Protein AF-0000000087152275 (afdb_homodimer)

Organism: NCBI:txid2511166

Foldseek 3Di:
DDAQKDWPVVQPVVDPCPDQSNVQVVVVLCQLPDPPQHQLQPLLSVCNVLRLEIEHEDVPDDLLVVLVNVLVCVVCNVVSDLSYKYKYHYGFFPFDALVLLVVLVLVSLLVSVQNAPDDAAPVADQFQPALQHARDGNNFGWQKAWAACNQDQQCSRHGSHTMMMTHTPVSCCVQPVDVVSVVVSVVSSQVSRPVRGNEHDAPQDDDRSPPPHGRVCNRRDDNYNPDDDDRPDRGGNPDPDDPSPPVSPDD/DDAQKDFPVVQPVVDPCPDQSNVQVVVVLCQLPDPPQHQLQPLLSVCNVLRLEIEHEDVPDDLLVVLVNVLVCVVCNVVSDLSYKYKYDYGFFPFDALVLLVVLVLVSLLVSVQNAPDDAAPVADQFQPALQHARDGNNFGWQKAWAACNQDQQCSRHGSHTMMMTHTPVSCCVQPVDVVSVVVSVVSSQVSSPVRGNEHPAPQDDDRSPRPHGRVCNRRDDNYNPDDDDRPDRGGNPDPDDPSPPVSPDD

Nearest PDB structures (foldseek):
  3nl2-assembly1_E  TM=3.902E-01  e=3.880E+00  Nakaseomyces glabratus

pLDDT: mean 91.11, std 12.63, range [26.47, 98.94]

Secondary structure (DSSP, 8-state):
-----B-HHHHHHHS-TTSHHHHHHHHHHHHHH-SSS--S-HHHHHHHHTT--EEEEESS--HHHHHHHHHHHHHHGGGS-TT--EEEEE---S---HHHHHHHHHHHHHHHHHH--SPPPTTS-SSSSSTT---EETTEEEEEEEEBTT-SS-GGGB-SS-EEEEEEHHHHHHHS-SHHHHHHHHHHHHHHHHHH-SSPPPTT---TT-TT--GGGGSS--SSTT-----S-SSTT-S-PPP--------/-----B-HHHHHHHS-TTSHHHHHHHHHHHHHH-SSS--S-HHHHHHHHTT--EEEEESS--HHHHHHHHHHHHHHGGGS-TT--EEEEE---S---HHHHHHHHHHHHHHHHHH--SPPPTTS-SSSSSTT---EETTEEEEEEEEBTT-SS-GGGB-SS-EEEEEEHHHHHHHS-SHHHHHHHHHHHHHHHHHH-SSPPPTT---TT-TT--GGGGSS--SSTT-----S-SSTT-S-PPP--------

Sequence (502 aa):
MERLFLKKGEVASNFPVSSWQSVMFSEFEAQMSSEARPFPCVFGVTGHRQDQLRYLFLDPYDVAVLGEQLAQYVAQSRSFGPNTSLIVFTRPRPVQTLDAYYRKMWLTLDQLARLDKSPWPSEIPEQIDHPMWEFSFAGEPIFVVCTTPAHVMRQSRRSSAFMLTFQPRWVFEKILGTEKAANAAFAEVRKRLVPYDSASPSPLLGRYGAADGREYQQYFLHDDNNASTGCPFAKLAQNKTPPIADKEQAAMERLFLKKGEVASNFPVSSWQSVMFSEFEAQMSSEARPFPCVFGVTGHRQDQLRYLFLDPYDVAVLGEQLAQYVAQSRSFGPNTSLIVFTRPRPVQTLDAYYRKMWLTLDQLARLDKSPWPSEIPEQIDHPMWEFSFAGEPIFVVCTTPAHVMRQSRRSSAFMLTFQPRWVFEKILGTEKAANAAFAEVRKRLVPYDSASPSPLLGRYGAADGREYQQYFLHDDNNASTGCPFAKLAQNKTPPIADKEQAA

Solvent-accessible surface area (backbone atoms only — not comparable to full-atom values): 27576 Å² total; per-residue (Å²): 131,83,82,73,58,30,48,69,76,47,46,68,74,73,32,58,58,46,32,58,68,34,20,54,49,48,54,51,48,38,44,54,65,30,78,88,51,52,53,37,55,59,54,58,33,51,9,55,76,69,57,16,36,34,41,31,77,35,81,73,84,47,62,70,58,48,42,55,48,49,42,54,43,63,76,46,39,83,78,43,41,73,41,33,35,42,38,38,42,40,69,58,56,82,66,61,55,63,67,58,51,53,49,49,52,52,51,48,54,26,50,38,48,59,66,40,87,44,64,78,50,86,89,40,55,70,48,52,93,32,29,61,17,55,56,56,55,64,55,37,50,33,50,51,41,49,27,27,43,45,32,40,32,28,44,89,35,38,36,54,20,63,29,42,34,44,27,52,47,70,37,50,48,70,64,35,67,38,72,67,46,32,51,51,51,52,50,51,28,52,60,33,36,41,53,51,14,46,34,74,82,55,86,58,62,75,60,83,54,34,86,91,35,42,51,69,56,51,25,58,72,64,49,49,86,76,68,82,77,76,76,94,51,64,47,71,55,73,67,94,68,80,78,82,76,74,70,69,60,78,126,129,83,84,72,59,30,49,70,77,47,46,66,74,74,33,58,59,45,34,58,67,33,20,54,48,48,54,50,49,39,45,54,64,29,78,88,50,53,52,37,57,60,54,59,32,50,9,54,76,68,56,16,34,34,40,31,76,36,80,74,83,45,65,70,60,48,43,55,50,49,42,53,43,63,77,46,39,84,78,42,41,72,42,34,34,42,38,37,42,39,69,58,54,83,68,61,52,62,67,56,53,53,49,50,52,51,52,48,52,26,51,37,48,60,66,42,85,46,65,79,48,87,90,40,55,69,50,52,93,33,30,64,17,54,57,57,56,64,56,38,50,34,48,50,40,49,25,27,41,46,31,40,33,28,44,87,35,39,36,55,21,64,30,42,34,44,27,51,47,69,36,50,50,69,65,35,66,38,71,67,46,33,51,52,52,52,49,50,29,52,60,33,35,40,52,51,14,44,33,73,84,53,85,56,63,75,61,85,54,34,86,89,36,41,50,70,57,51,25,58,70,64,49,48,86,75,69,80,79,76,74,93,49,64,48,69,56,74,66,94,68,80,78,81,74,74,68,70,60,79,125

Structure (mmCIF, N/CA/C/O backbone):
data_AF-0000000087152275-model_v1
#
loop_
_entity.id
_entity.type
_entity.pdbx_description
1 polymer 'YqcI/YcgG family protein'
#
loop_
_atom_site.group_PDB
_atom_site.id
_atom_site.type_symbol
_atom_site.label_atom_id
_atom_site.label_alt_id
_atom_site.label_comp_id
_atom_site.label_asym_id
_atom_site.label_entity_id
_atom_site.label_seq_id
_atom_site.pdbx_PDB_ins_code
_atom_site.Cartn_x
_atom_site.Cartn_y
_atom_site.Cartn_z
_atom_site.occupancy
_atom_site.B_iso_or_equiv
_atom_site.auth_seq_id
_atom_site.auth_comp_id
_atom_site.auth_asym_id
_atom_site.auth_atom_id
_atom_site.pdbx_PDB_model_num
ATOM 1 N N . MET A 1 1 ? -21.031 -26.438 -9.234 1 76.31 1 MET A N 1
ATOM 2 C CA . MET A 1 1 ? -20.938 -25.328 -8.281 1 76.31 1 MET A CA 1
ATOM 3 C C . MET A 1 1 ? -20.922 -23.984 -9.008 1 76.31 1 MET A C 1
ATOM 5 O O . MET A 1 1 ? -20.422 -23.891 -10.125 1 76.31 1 MET A O 1
ATOM 9 N N . GLU A 1 2 ? -21.547 -23.094 -8.445 1 91.31 2 GLU A N 1
ATOM 10 C CA . GLU A 1 2 ? -21.672 -21.75 -9.023 1 91.31 2 GLU A CA 1
ATOM 11 C C . GLU A 1 2 ? -20.312 -21.078 -9.109 1 91.31 2 GLU A C 1
ATOM 13 O O . GLU A 1 2 ? -19.484 -21.188 -8.195 1 91.31 2 GLU A O 1
ATOM 18 N N . ARG A 1 3 ? -20.047 -20.609 -10.289 1 93.94 3 ARG A N 1
ATOM 19 C CA . ARG A 1 3 ? -18.828 -19.828 -10.477 1 93.94 3 ARG A CA 1
ATOM 20 C C . ARG A 1 3 ? -18.875 -18.531 -9.688 1 93.94 3 ARG A C 1
ATOM 22 O O . ARG A 1 3 ? -19.797 -17.734 -9.844 1 93.94 3 ARG A O 1
ATOM 29 N N . LEU A 1 4 ? -17.797 -18.344 -8.867 1 94.62 4 LEU A N 1
ATOM 30 C CA . LEU A 1 4 ? -17.766 -17.141 -8.023 1 94.62 4 LEU A CA 1
ATOM 31 C C . LEU A 1 4 ? -16.766 -16.125 -8.547 1 94.62 4 LEU A C 1
ATOM 33 O O . LEU A 1 4 ? -16.812 -14.953 -8.172 1 94.62 4 LEU A O 1
ATOM 37 N N . PHE A 1 5 ? -15.766 -16.594 -9.344 1 98.5 5 PHE A N 1
ATOM 38 C CA . PHE A 1 5 ? -14.789 -15.625 -9.852 1 98.5 5 PHE A CA 1
ATOM 39 C C . PHE A 1 5 ? -15.383 -14.805 -10.984 1 98.5 5 PHE A C 1
ATOM 41 O O . PHE A 1 5 ? -16.297 -15.258 -11.68 1 98.5 5 PHE A O 1
ATOM 48 N N . LEU A 1 6 ? -14.883 -13.617 -11.18 1 98.56 6 LEU A N 1
ATOM 49 C CA . LEU A 1 6 ? -15.508 -12.602 -12.008 1 98.56 6 LEU A CA 1
ATOM 50 C C . LEU A 1 6 ? -14.547 -12.094 -13.07 1 98.56 6 LEU A C 1
ATOM 52 O O . LEU A 1 6 ? -13.328 -12.141 -12.883 1 98.56 6 LEU A O 1
ATOM 56 N N . LYS A 1 7 ? -15.062 -11.695 -14.266 1 97.31 7 LYS A N 1
ATOM 57 C CA . LYS A 1 7 ? -14.305 -10.852 -15.188 1 97.31 7 LYS A CA 1
ATOM 58 C C . LYS A 1 7 ? -14.273 -9.398 -14.711 1 97.31 7 LYS A C 1
ATOM 60 O O . LYS A 1 7 ? -14.992 -9.031 -13.773 1 97.31 7 LYS A O 1
ATOM 65 N N . LYS A 1 8 ? -13.5 -8.609 -15.312 1 96.06 8 LYS A N 1
ATOM 66 C CA . LYS A 1 8 ? -13.258 -7.227 -14.914 1 96.06 8 LYS A CA 1
ATOM 67 C C . LYS A 1 8 ? -14.57 -6.445 -14.82 1 96.06 8 LYS A C 1
ATOM 69 O O . LYS A 1 8 ? -14.859 -5.836 -13.789 1 96.06 8 LYS A O 1
ATOM 74 N N . GLY A 1 9 ? -15.398 -6.461 -15.805 1 95.12 9 GLY A N 1
ATOM 75 C CA . GLY A 1 9 ? -16.656 -5.715 -15.859 1 95.12 9 GLY A CA 1
ATOM 76 C C . GLY A 1 9 ? -17.656 -6.184 -14.828 1 95.12 9 GLY A C 1
ATOM 77 O O . GLY A 1 9 ? -18.5 -5.402 -14.383 1 95.12 9 GLY A O 1
ATOM 78 N N . GLU A 1 10 ? -17.562 -7.426 -14.383 1 97.12 10 GLU A N 1
ATOM 79 C CA . GLU A 1 10 ? -18.516 -8 -13.43 1 97.12 10 GLU A CA 1
ATOM 80 C C . GLU A 1 10 ? -18.203 -7.535 -12.008 1 97.12 10 GLU A C 1
ATOM 82 O O . GLU A 1 10 ? -19.078 -7.57 -11.141 1 97.12 10 GLU A O 1
ATOM 87 N N . VAL A 1 11 ? -17 -7.109 -11.734 1 96.81 11 VAL A N 1
ATOM 88 C CA . VAL A 1 11 ? -16.641 -6.688 -10.391 1 96.81 11 VAL A CA 1
ATOM 89 C C . VAL A 1 11 ? -17.453 -5.453 -10 1 96.81 11 VAL A C 1
ATOM 91 O O . VAL A 1 11 ? -18.062 -5.414 -8.93 1 96.81 11 VAL A O 1
ATOM 94 N N . ALA A 1 12 ? -17.516 -4.461 -10.906 1 90.69 12 ALA A N 1
ATOM 95 C CA . ALA A 1 12 ? -18.219 -3.215 -10.641 1 90.69 12 ALA A CA 1
ATOM 96 C C . ALA A 1 12 ? -19.719 -3.467 -10.461 1 90.69 12 ALA A C 1
ATOM 98 O O . ALA A 1 12 ? -20.375 -2.799 -9.664 1 90.69 12 ALA A O 1
ATOM 99 N N . SER A 1 13 ? -20.219 -4.441 -11.18 1 94.19 13 SER A N 1
ATOM 100 C CA . SER A 1 13 ? -21.641 -4.699 -11.141 1 94.19 13 SER A CA 1
ATOM 101 C C . SER A 1 13 ? -22.031 -5.543 -9.922 1 94.19 13 SER A C 1
ATOM 103 O O . SER A 1 13 ? -23.156 -5.457 -9.43 1 94.19 13 SER A O 1
ATOM 105 N N . ASN A 1 14 ? -21.141 -6.273 -9.422 1 96.12 14 ASN A N 1
ATOM 106 C CA . ASN A 1 14 ? -21.438 -7.215 -8.352 1 96.12 14 ASN A CA 1
ATOM 107 C C . ASN A 1 14 ? -21.203 -6.602 -6.973 1 96.12 14 ASN A C 1
ATOM 109 O O . ASN A 1 14 ? -21.75 -7.074 -5.977 1 96.12 14 ASN A O 1
ATOM 113 N N . PHE A 1 15 ? -20.344 -5.598 -6.914 1 96.75 15 PHE A N 1
ATOM 114 C CA . PHE A 1 15 ? -20 -5.047 -5.613 1 96.75 15 PHE A CA 1
ATOM 115 C C . PHE A 1 15 ? -20.188 -3.533 -5.598 1 96.75 15 PHE A C 1
ATOM 117 O O . PHE A 1 15 ? -19.719 -2.836 -6.5 1 96.75 15 PHE A O 1
ATOM 124 N N . PRO A 1 16 ? -20.844 -3.025 -4.52 1 94.25 16 PRO A N 1
ATOM 125 C CA . PRO A 1 16 ? -20.953 -1.573 -4.375 1 94.25 16 PRO A CA 1
ATOM 126 C C . PRO A 1 16 ? -19.609 -0.879 -4.254 1 94.25 16 PRO A C 1
ATOM 128 O O . PRO A 1 16 ? -18.641 -1.476 -3.762 1 94.25 16 PRO A O 1
ATOM 131 N N . VAL A 1 17 ? -19.469 0.346 -4.676 1 89.88 17 VAL A N 1
ATOM 132 C CA . VAL A 1 17 ? -18.25 1.134 -4.793 1 89.88 17 VAL A CA 1
ATOM 133 C C . VAL A 1 17 ? -17.547 1.205 -3.438 1 89.88 17 VAL A C 1
ATOM 135 O O . VAL A 1 17 ? -16.312 1.227 -3.369 1 89.88 17 VAL A O 1
ATOM 138 N N . SER A 1 18 ? -18.188 1.141 -2.289 1 87.94 18 SER A N 1
ATOM 139 C CA . SER A 1 18 ? -17.547 1.304 -0.982 1 87.94 18 SER A CA 1
ATOM 140 C C . SER A 1 18 ? -17.312 -0.044 -0.311 1 87.94 18 SER A C 1
ATOM 142 O O . SER A 1 18 ? -16.781 -0.105 0.802 1 87.94 18 SER A O 1
ATOM 144 N N . SER A 1 19 ? -17.625 -1.094 -1.076 1 95.88 19 SER A N 1
ATOM 145 C CA . SER A 1 19 ? -17.359 -2.41 -0.514 1 95.88 19 SER A CA 1
ATOM 146 C C . SER A 1 19 ? -15.859 -2.713 -0.527 1 95.88 19 SER A C 1
ATOM 148 O O . SER A 1 19 ? -15.109 -2.131 -1.312 1 95.88 19 SER A O 1
ATOM 150 N N . TRP A 1 20 ? -15.422 -3.566 0.388 1 96.38 20 TRP A N 1
ATOM 151 C CA . TRP A 1 20 ? -14.008 -3.898 0.427 1 96.38 20 TRP A CA 1
ATOM 152 C C . TRP A 1 20 ? -13.562 -4.543 -0.882 1 96.38 20 TRP A C 1
ATOM 154 O O . TRP A 1 20 ? -12.422 -4.355 -1.32 1 96.38 20 TRP A O 1
ATOM 164 N N . GLN A 1 21 ? -14.469 -5.289 -1.54 1 98.25 21 GLN A N 1
ATOM 165 C CA . GLN A 1 21 ? -14.156 -5.914 -2.82 1 98.25 21 GLN A CA 1
ATOM 166 C C . GLN A 1 21 ? -13.836 -4.867 -3.883 1 98.25 21 GLN A C 1
ATOM 168 O O . GLN A 1 21 ? -12.828 -4.965 -4.578 1 98.25 21 GLN A O 1
ATOM 173 N N . SER A 1 22 ? -14.703 -3.861 -3.961 1 97.19 22 SER A N 1
ATOM 174 C CA . SER A 1 22 ? -14.531 -2.805 -4.953 1 97.19 22 SER A CA 1
ATOM 175 C C . SER A 1 22 ? -13.266 -1.994 -4.684 1 97.19 22 SER A C 1
ATOM 177 O O . SER A 1 22 ? -12.547 -1.634 -5.617 1 97.19 22 SER A O 1
ATOM 179 N N . VAL A 1 23 ? -13 -1.731 -3.453 1 97.12 23 VAL A N 1
ATOM 180 C CA . VAL A 1 23 ? -11.836 -0.933 -3.078 1 97.12 23 VAL A CA 1
ATOM 181 C C . VAL A 1 23 ? -10.555 -1.704 -3.389 1 97.12 23 VAL A C 1
ATOM 183 O O . VAL A 1 23 ? -9.617 -1.153 -3.973 1 97.12 23 VAL A O 1
ATOM 186 N N . MET A 1 24 ? -10.523 -2.986 -3.039 1 97.88 24 MET A N 1
ATOM 187 C CA . MET A 1 24 ? -9.352 -3.812 -3.316 1 97.88 24 MET A CA 1
ATOM 188 C C . MET A 1 24 ? -9.133 -3.957 -4.82 1 97.88 24 MET A C 1
ATOM 190 O O . MET A 1 24 ? -7.992 -3.928 -5.289 1 97.88 24 MET A O 1
ATOM 194 N N . PHE A 1 25 ? -10.18 -4.113 -5.523 1 98.12 25 PHE A N 1
ATOM 195 C CA . PHE A 1 25 ? -10.07 -4.23 -6.973 1 98.12 25 PHE A CA 1
ATOM 196 C C . PHE A 1 25 ? -9.562 -2.928 -7.582 1 98.12 25 PHE A C 1
ATOM 198 O O . PHE A 1 25 ? -8.742 -2.943 -8.5 1 98.12 25 PHE A O 1
ATOM 205 N N . SER A 1 26 ? -10.07 -1.808 -7.086 1 96.62 26 SER A N 1
ATOM 206 C CA . SER A 1 26 ? -9.625 -0.503 -7.566 1 96.62 26 SER A CA 1
ATOM 207 C C . SER A 1 26 ? -8.133 -0.306 -7.332 1 96.62 26 SER A C 1
ATOM 209 O O . SER A 1 26 ? -7.434 0.245 -8.188 1 96.62 26 SER A O 1
ATOM 211 N N . GLU A 1 27 ? -7.664 -0.667 -6.164 1 96.69 27 GLU A N 1
ATOM 212 C CA . GLU A 1 27 ? -6.23 -0.623 -5.883 1 96.69 27 GLU A CA 1
ATOM 213 C C . GLU A 1 27 ? -5.445 -1.452 -6.895 1 96.69 27 GLU A C 1
ATOM 215 O O . GLU A 1 27 ? -4.449 -0.984 -7.445 1 96.69 27 GLU A O 1
ATOM 220 N N . PHE A 1 28 ? -5.898 -2.662 -7.148 1 97.81 28 PHE A N 1
ATOM 221 C CA . PHE A 1 28 ? -5.266 -3.57 -8.102 1 97.81 28 PHE A CA 1
ATOM 222 C C . PHE A 1 28 ? -5.242 -2.959 -9.492 1 97.81 28 PHE A C 1
ATOM 224 O O . PHE A 1 28 ? -4.199 -2.93 -10.148 1 97.81 28 PHE A O 1
ATOM 231 N N . GLU A 1 29 ? -6.348 -2.436 -9.906 1 96.56 29 GLU A N 1
ATOM 232 C CA . GLU A 1 29 ? -6.461 -1.854 -11.242 1 96.56 29 GLU A CA 1
ATOM 233 C C . GLU A 1 29 ? -5.527 -0.655 -11.398 1 96.56 29 GLU A C 1
ATOM 235 O O . GLU A 1 29 ? -4.891 -0.491 -12.445 1 96.56 29 GLU A O 1
ATOM 240 N N . ALA A 1 30 ? -5.496 0.126 -10.391 1 95.62 30 ALA A N 1
ATOM 241 C CA . ALA A 1 30 ? -4.621 1.296 -10.438 1 95.62 30 ALA A CA 1
ATOM 242 C C . ALA A 1 30 ? -3.16 0.885 -10.594 1 95.62 30 ALA A C 1
ATOM 244 O O . ALA A 1 30 ? -2.408 1.517 -11.344 1 95.62 30 ALA A O 1
ATOM 245 N N . GLN A 1 31 ? -2.766 -0.153 -9.922 1 96.12 31 GLN A N 1
ATOM 246 C CA . GLN A 1 31 ? -1.398 -0.652 -10.023 1 96.12 31 GLN A CA 1
ATOM 247 C C . GLN A 1 31 ? -1.116 -1.183 -11.43 1 96.12 31 GLN A C 1
ATOM 249 O O . GLN A 1 31 ? -0.095 -0.844 -12.031 1 96.12 31 GLN A O 1
ATOM 254 N N . MET A 1 32 ? -2.049 -1.919 -11.945 1 96.31 32 MET A N 1
ATOM 255 C CA . MET A 1 32 ? -1.864 -2.58 -13.234 1 96.31 32 MET A CA 1
ATOM 256 C C . MET A 1 32 ? -1.883 -1.567 -14.375 1 96.31 32 MET A C 1
ATOM 258 O O . MET A 1 32 ? -1.276 -1.795 -15.422 1 96.31 32 MET A O 1
ATOM 262 N N . SER A 1 33 ? -2.479 -0.437 -14.156 1 94.62 33 SER A N 1
ATOM 263 C CA . SER A 1 33 ? -2.691 0.489 -15.266 1 94.62 33 SER A CA 1
ATOM 264 C C . SER A 1 33 ? -1.791 1.715 -15.141 1 94.62 33 SER A C 1
ATOM 266 O O . SER A 1 33 ? -1.852 2.621 -15.977 1 94.62 33 SER A O 1
ATOM 268 N N . SER A 1 34 ? -0.99 1.752 -14.164 1 94.12 34 SER A N 1
ATOM 269 C CA . SER A 1 34 ? -0.184 2.945 -13.93 1 94.12 34 SER A CA 1
ATOM 270 C C . SER A 1 34 ? 0.865 3.129 -15.023 1 94.12 34 SER A C 1
ATOM 272 O O . SER A 1 34 ? 1.684 2.238 -15.258 1 94.12 34 SER A O 1
ATOM 274 N N . GLU A 1 35 ? 0.856 4.262 -15.586 1 90.44 35 GLU A N 1
ATOM 275 C CA . GLU A 1 35 ? 1.902 4.609 -16.547 1 90.44 35 GLU A CA 1
ATOM 276 C C . GLU A 1 35 ? 3.107 5.23 -15.852 1 90.44 35 GLU A C 1
ATOM 278 O O . GLU A 1 35 ? 4.25 5 -16.25 1 90.44 35 GLU A O 1
ATOM 283 N N . ALA A 1 36 ? 2.834 5.977 -14.797 1 88.88 36 ALA A N 1
ATOM 284 C CA . ALA A 1 36 ? 3.887 6.664 -14.055 1 88.88 36 ALA A CA 1
ATOM 285 C C . ALA A 1 36 ? 4.766 5.676 -13.297 1 88.88 36 ALA A C 1
ATOM 287 O O . ALA A 1 36 ? 5.945 5.941 -13.055 1 88.88 36 ALA A O 1
ATOM 288 N N . ARG A 1 37 ? 4.199 4.594 -12.984 1 94 37 ARG A N 1
ATOM 289 C CA . ARG A 1 37 ? 4.867 3.543 -12.227 1 94 37 ARG A CA 1
ATOM 290 C C . ARG A 1 37 ? 4.445 2.16 -12.711 1 94 37 ARG A C 1
ATOM 292 O O . ARG A 1 37 ? 3.678 1.468 -12.047 1 94 37 ARG A O 1
ATOM 299 N N . PRO A 1 38 ? 5.004 1.812 -13.805 1 95.19 38 PRO A N 1
ATOM 300 C CA . PRO A 1 38 ? 4.562 0.56 -14.422 1 95.19 38 PRO A CA 1
ATOM 301 C C . PRO A 1 38 ? 4.832 -0.66 -13.547 1 95.19 38 PRO A C 1
ATOM 303 O O . PRO A 1 38 ? 5.949 -0.838 -13.062 1 95.19 38 PRO A O 1
ATOM 306 N N . PHE A 1 39 ? 3.84 -1.442 -13.383 1 97.19 39 PHE A N 1
ATOM 307 C CA . PHE A 1 39 ? 3.977 -2.67 -12.609 1 97.19 39 PHE A CA 1
ATOM 308 C C . PHE A 1 39 ? 4.969 -3.619 -13.273 1 97.19 39 PHE A C 1
ATOM 310 O O . PHE A 1 39 ? 4.984 -3.756 -14.5 1 97.19 39 PHE A O 1
ATOM 317 N N . PRO A 1 40 ? 5.758 -4.34 -12.516 1 96.31 40 PRO A N 1
ATOM 318 C CA . PRO A 1 40 ? 6.879 -5.109 -13.062 1 96.31 40 PRO A CA 1
ATOM 319 C C . PRO A 1 40 ? 6.422 -6.316 -13.883 1 96.31 40 PRO A C 1
ATOM 321 O O . PRO A 1 40 ? 7.043 -6.648 -14.891 1 96.31 40 PRO A O 1
ATOM 324 N N . CYS A 1 41 ? 5.391 -6.957 -13.531 1 94.31 41 CYS A N 1
ATOM 325 C CA . CYS A 1 41 ? 4.941 -8.125 -14.273 1 94.31 41 CYS A CA 1
ATOM 326 C C . CYS A 1 41 ? 4.184 -7.719 -15.531 1 94.31 41 CYS A C 1
ATOM 328 O O . CYS A 1 41 ? 2.977 -7.465 -15.477 1 94.31 41 CYS A O 1
ATOM 330 N N . VAL A 1 42 ? 4.797 -7.785 -16.641 1 91.56 42 VAL A N 1
ATOM 331 C CA . VAL A 1 42 ? 4.258 -7.305 -17.906 1 91.56 42 VAL A CA 1
ATOM 332 C C . VAL A 1 42 ? 3.113 -8.211 -18.359 1 91.56 42 VAL A C 1
ATOM 334 O O . VAL A 1 42 ? 2.145 -7.742 -18.953 1 91.56 42 VAL A O 1
ATOM 337 N N . PHE A 1 43 ? 3.199 -9.438 -18.031 1 90.25 43 PHE A N 1
ATOM 338 C CA . PHE A 1 43 ? 2.17 -10.383 -18.438 1 90.25 43 PHE A CA 1
ATOM 339 C C . PHE A 1 43 ? 0.883 -10.156 -17.656 1 90.25 43 PHE A C 1
ATOM 341 O O . PHE A 1 43 ? -0.213 -10.281 -18.203 1 90.25 43 PHE A O 1
ATOM 348 N N . GLY A 1 44 ? 1.094 -9.93 -16.359 1 94.56 44 GLY A N 1
ATOM 349 C CA . GLY A 1 44 ? -0.069 -9.578 -15.562 1 94.56 44 GLY A CA 1
ATOM 350 C C . GLY A 1 44 ? -0.777 -8.328 -16.047 1 94.56 44 GLY A C 1
ATOM 351 O O . GLY A 1 44 ? -2.008 -8.297 -16.125 1 94.56 44 GLY A O 1
ATOM 352 N N . VAL A 1 45 ? -0.013 -7.344 -16.422 1 96.06 45 VAL A N 1
ATOM 353 C CA . VAL A 1 45 ? -0.544 -6.086 -16.938 1 96.06 45 VAL A CA 1
ATOM 354 C C . VAL A 1 45 ? -1.303 -6.34 -18.234 1 96.06 45 VAL A C 1
ATOM 356 O O . VAL A 1 45 ? -2.428 -5.863 -18.406 1 96.06 45 VAL A O 1
ATOM 359 N N . THR A 1 46 ? -0.721 -7.121 -19.141 1 94.62 46 THR A N 1
ATOM 360 C CA . THR A 1 46 ? -1.354 -7.457 -20.406 1 94.62 46 THR A CA 1
ATOM 361 C C . THR A 1 46 ? -2.641 -8.242 -20.172 1 94.62 46 THR A C 1
ATOM 363 O O . THR A 1 46 ? -3.668 -7.961 -20.797 1 94.62 46 THR A O 1
ATOM 366 N N . GLY A 1 47 ? -2.557 -9.219 -19.281 1 96.94 47 GLY A N 1
ATOM 367 C CA . GLY A 1 47 ? -3.746 -9.984 -18.938 1 96.94 47 GLY A CA 1
ATOM 368 C C . GLY A 1 47 ? -4.891 -9.125 -18.453 1 96.94 47 GLY A C 1
ATOM 369 O O . GLY A 1 47 ? -6.043 -9.32 -18.844 1 96.94 47 GLY A O 1
ATOM 370 N N . HIS A 1 48 ? -4.594 -8.148 -17.594 1 97.69 48 HIS A N 1
ATOM 371 C CA . HIS A 1 48 ? -5.605 -7.23 -17.094 1 97.69 48 HIS A CA 1
ATOM 372 C C . HIS A 1 48 ? -6.188 -6.375 -18.203 1 97.69 48 HIS A C 1
ATOM 374 O O . HIS A 1 48 ? -7.406 -6.254 -18.328 1 97.69 48 HIS A O 1
ATOM 380 N N . ARG A 1 49 ? -5.359 -5.812 -19.031 1 97.06 49 ARG A N 1
ATOM 381 C CA . ARG A 1 49 ? -5.766 -4.934 -20.125 1 97.06 49 ARG A CA 1
ATOM 382 C C . ARG A 1 49 ? -6.691 -5.656 -21.094 1 97.06 49 ARG A C 1
ATOM 384 O O . ARG A 1 49 ? -7.664 -5.078 -21.594 1 97.06 49 ARG A O 1
ATOM 391 N N . GLN A 1 50 ? -6.449 -6.965 -21.328 1 97.5 50 GLN A N 1
ATOM 392 C CA . GLN A 1 50 ? -7.191 -7.746 -22.312 1 97.5 50 GLN A CA 1
ATOM 393 C C . GLN A 1 50 ? -8.344 -8.508 -21.656 1 97.5 50 GLN A C 1
ATOM 395 O O . GLN A 1 50 ? -8.953 -9.375 -22.297 1 97.5 50 GLN A O 1
ATOM 400 N N . ASP A 1 51 ? -8.586 -8.273 -20.406 1 97.94 51 ASP A N 1
ATOM 401 C CA . ASP A 1 51 ? -9.664 -8.891 -19.641 1 97.94 51 ASP A CA 1
ATOM 402 C C . ASP A 1 51 ? -9.531 -10.414 -19.625 1 97.94 51 ASP A C 1
ATOM 404 O O . ASP A 1 51 ? -10.508 -11.125 -19.875 1 97.94 51 ASP A O 1
ATOM 408 N N . GLN A 1 52 ? -8.297 -10.875 -19.391 1 98.19 52 GLN A N 1
ATOM 409 C CA . GLN A 1 52 ? -8.016 -12.312 -19.359 1 98.19 52 GLN A CA 1
ATOM 410 C C . GLN A 1 52 ? -7.863 -12.812 -17.922 1 98.19 52 GLN A C 1
ATOM 412 O O . GLN A 1 52 ? -7.859 -14.023 -17.688 1 98.19 52 GLN A O 1
ATOM 417 N N . LEU A 1 53 ? -7.73 -11.883 -16.953 1 98.62 53 LEU A N 1
ATOM 418 C CA . LEU A 1 53 ? -7.652 -12.266 -15.555 1 98.62 53 LEU A CA 1
ATOM 419 C C . LEU A 1 53 ? -9.039 -12.562 -14.992 1 98.62 53 LEU A C 1
ATOM 421 O O . LEU A 1 53 ? -10.047 -12.07 -15.516 1 98.62 53 LEU A O 1
ATOM 425 N N . ARG A 1 54 ? -9.125 -13.383 -14.008 1 98.88 54 ARG A N 1
ATOM 426 C CA . ARG A 1 54 ? -10.328 -13.648 -13.234 1 98.88 54 ARG A CA 1
ATOM 427 C C . ARG A 1 54 ? -10.117 -13.305 -11.758 1 98.88 54 ARG A C 1
ATOM 429 O O . ARG A 1 54 ? -9.023 -13.5 -11.219 1 98.88 54 ARG A O 1
ATOM 436 N N . TYR A 1 55 ? -11.141 -12.797 -11.18 1 98.88 55 TYR A N 1
ATOM 437 C CA . TYR A 1 55 ? -11.039 -12.219 -9.844 1 98.88 55 TYR A CA 1
ATOM 438 C C . TYR A 1 55 ? -11.977 -12.93 -8.867 1 98.88 55 TYR A C 1
ATOM 440 O O . TYR A 1 55 ? -13.188 -12.969 -9.086 1 98.88 55 TYR A O 1
ATOM 448 N N . LEU A 1 56 ? -11.438 -13.516 -7.848 1 98.88 56 LEU A N 1
ATOM 449 C CA . LEU A 1 56 ? -12.195 -14.219 -6.816 1 98.88 56 LEU A CA 1
ATOM 450 C C . LEU A 1 56 ? -12.07 -13.5 -5.477 1 98.88 56 LEU A C 1
ATOM 452 O O . LEU A 1 56 ? -10.969 -13.188 -5.027 1 98.88 56 LEU A O 1
ATOM 456 N N . PHE A 1 57 ? -13.195 -13.164 -4.871 1 98.75 57 PHE A N 1
ATOM 457 C CA . PHE A 1 57 ? -13.234 -12.484 -3.58 1 98.75 57 PHE A CA 1
ATOM 458 C C . PHE A 1 57 ? -13.766 -13.422 -2.498 1 98.75 57 PHE A C 1
ATOM 460 O O . PHE A 1 57 ? -14.898 -13.906 -2.582 1 98.75 57 PHE A O 1
ATOM 467 N N . LEU A 1 58 ? -12.922 -13.688 -1.487 1 98.44 58 LEU A N 1
ATOM 468 C CA . LEU A 1 58 ? -13.297 -14.648 -0.454 1 98.44 58 LEU A CA 1
ATOM 469 C C . LEU A 1 58 ? -13.406 -13.969 0.907 1 98.44 58 LEU A C 1
ATOM 471 O O . LEU A 1 58 ? -12.422 -13.422 1.413 1 98.44 58 LEU A O 1
ATOM 475 N N . ASP A 1 59 ? -14.547 -14 1.501 1 96 59 ASP A N 1
ATOM 476 C CA . ASP A 1 59 ? -14.82 -13.609 2.881 1 96 59 ASP A CA 1
ATOM 477 C C . ASP A 1 59 ? -15.977 -14.422 3.459 1 96 59 ASP A C 1
ATOM 479 O O . ASP A 1 59 ? -17.141 -14.227 3.072 1 96 59 ASP A O 1
ATOM 483 N N . PRO A 1 60 ? -15.781 -15.359 4.516 1 96.19 60 PRO A N 1
ATOM 484 C CA . PRO A 1 60 ? -14.484 -15.656 5.133 1 96.19 60 PRO A CA 1
ATOM 485 C C . PRO A 1 60 ? -13.508 -16.328 4.172 1 96.19 60 PRO A C 1
ATOM 487 O O . PRO A 1 60 ? -13.914 -16.797 3.1 1 96.19 60 PRO A O 1
ATOM 490 N N . TYR A 1 61 ? -12.289 -16.234 4.52 1 96.88 61 TYR A N 1
ATOM 491 C CA . TYR A 1 61 ? -11.289 -17 3.77 1 96.88 61 TYR A CA 1
ATOM 492 C C . TYR A 1 61 ? -11.461 -18.5 3.992 1 96.88 61 TYR A C 1
ATOM 494 O O . TYR A 1 61 ? -11.148 -19.016 5.066 1 96.88 61 TYR A O 1
ATOM 502 N N . ASP A 1 62 ? -11.977 -19.141 3.02 1 96.94 62 ASP A N 1
ATOM 503 C CA . ASP A 1 62 ? -12.297 -20.562 3.082 1 96.94 62 ASP A CA 1
ATOM 504 C C . ASP A 1 62 ? -11.562 -21.328 1.989 1 96.94 62 ASP A C 1
ATOM 506 O O . ASP A 1 62 ? -11.891 -21.219 0.808 1 96.94 62 ASP A O 1
ATOM 510 N N . VAL A 1 63 ? -10.672 -22.203 2.391 1 97.75 63 VAL A N 1
ATOM 511 C CA . VAL A 1 63 ? -9.797 -22.906 1.453 1 97.75 63 VAL A CA 1
ATOM 512 C C . VAL A 1 63 ? -10.609 -23.938 0.668 1 97.75 63 VAL A C 1
ATOM 514 O O . VAL A 1 63 ? -10.297 -24.219 -0.49 1 97.75 63 VAL A O 1
ATOM 517 N N . ALA A 1 64 ? -11.648 -24.5 1.268 1 97.31 64 ALA A N 1
ATOM 518 C CA . ALA A 1 64 ? -12.508 -25.438 0.54 1 97.31 64 ALA A CA 1
ATOM 519 C C . ALA A 1 64 ? -13.195 -24.75 -0.635 1 97.31 64 ALA A C 1
ATOM 521 O O . ALA A 1 64 ? -13.25 -25.297 -1.738 1 97.31 64 ALA A O 1
ATOM 522 N N . VAL A 1 65 ? -13.711 -23.516 -0.38 1 97.94 65 VAL A N 1
ATOM 523 C CA . VAL A 1 65 ? -14.32 -22.75 -1.45 1 97.94 65 VAL A CA 1
ATOM 524 C C . VAL A 1 65 ? -13.266 -22.375 -2.492 1 97.94 65 VAL A C 1
ATOM 526 O O . VAL A 1 65 ? -13.516 -22.484 -3.695 1 97.94 65 VAL A O 1
ATOM 529 N N . LEU A 1 66 ? -12.094 -21.969 -2.039 1 98.69 66 LEU A N 1
ATOM 530 C CA . LEU A 1 66 ? -10.992 -21.688 -2.947 1 98.69 66 LEU A CA 1
ATOM 531 C C . LEU A 1 66 ? -10.688 -22.891 -3.834 1 98.69 66 LEU A C 1
ATOM 533 O O . LEU A 1 66 ? -10.516 -22.75 -5.047 1 98.69 66 LEU A O 1
ATOM 537 N N . GLY A 1 67 ? -10.617 -24.094 -3.246 1 98.5 67 GLY A N 1
ATOM 538 C CA . GLY A 1 67 ? -10.352 -25.297 -4.008 1 98.5 67 GLY A CA 1
ATOM 539 C C . GLY A 1 67 ? -11.367 -25.547 -5.105 1 98.5 67 GLY A C 1
ATOM 540 O O . GLY A 1 67 ? -11 -25.859 -6.238 1 98.5 67 GLY A O 1
ATOM 541 N N . GLU A 1 68 ? -12.617 -25.391 -4.75 1 98.31 68 GLU A N 1
ATOM 542 C CA . GLU A 1 68 ? -13.68 -25.594 -5.727 1 98.31 68 GLU A CA 1
ATOM 543 C C . GLU A 1 68 ? -13.57 -24.578 -6.871 1 98.31 68 GLU A C 1
ATOM 545 O O . GLU A 1 68 ? -13.68 -24.953 -8.039 1 98.31 68 GLU A O 1
ATOM 550 N N . GLN A 1 69 ? -13.336 -23.344 -6.508 1 98.69 69 GLN A N 1
ATOM 551 C CA . GLN A 1 69 ? -13.25 -22.281 -7.508 1 98.69 69 GLN A CA 1
ATOM 552 C C . GLN A 1 69 ? -11.984 -22.422 -8.344 1 98.69 69 GLN A C 1
ATOM 554 O O . GLN A 1 69 ? -12 -22.172 -9.555 1 98.69 69 GLN A O 1
ATOM 559 N N . LEU A 1 70 ? -10.867 -22.797 -7.73 1 98.81 70 LEU A N 1
ATOM 560 C CA . LEU A 1 70 ? -9.617 -23 -8.453 1 98.81 70 LEU A CA 1
ATOM 561 C C . LEU A 1 70 ? -9.75 -24.141 -9.461 1 98.81 70 LEU A C 1
ATOM 563 O O . LEU A 1 70 ? -9.266 -24.047 -10.586 1 98.81 70 LEU A O 1
ATOM 567 N N . ALA A 1 71 ? -10.414 -25.266 -9.07 1 98.62 71 ALA A N 1
ATOM 568 C CA . ALA A 1 71 ? -10.656 -26.359 -9.992 1 98.62 71 ALA A CA 1
ATOM 569 C C . ALA A 1 71 ? -11.477 -25.906 -11.195 1 98.62 71 ALA A C 1
ATOM 571 O O . ALA A 1 71 ? -11.164 -26.25 -12.336 1 98.62 71 ALA A O 1
ATOM 572 N N . GLN A 1 72 ? -12.5 -25.125 -10.891 1 98.5 72 GLN A N 1
ATOM 573 C CA . GLN A 1 72 ? -13.336 -24.609 -11.969 1 98.5 72 GLN A CA 1
ATOM 574 C C . GLN A 1 72 ? -12.531 -23.672 -12.883 1 98.5 72 GLN A C 1
ATOM 576 O O . GLN A 1 72 ? -12.656 -23.75 -14.109 1 98.5 72 GLN A O 1
ATOM 581 N N . TYR A 1 73 ? -11.781 -22.812 -12.336 1 98.75 73 TYR A N 1
ATOM 582 C CA . TYR A 1 73 ? -10.93 -21.906 -13.109 1 98.75 73 TYR A CA 1
ATOM 583 C C . TYR A 1 73 ? -9.969 -22.703 -13.992 1 98.75 73 TYR A C 1
ATOM 585 O O . TYR A 1 73 ? -9.828 -22.406 -15.18 1 98.75 73 TYR A O 1
ATOM 593 N N . VAL A 1 74 ? -9.273 -23.672 -13.398 1 98.44 74 VAL A N 1
ATOM 594 C CA . VAL A 1 74 ? -8.297 -24.469 -14.125 1 98.44 74 VAL A CA 1
ATOM 595 C C . VAL A 1 74 ? -8.969 -25.141 -15.336 1 98.44 74 VAL A C 1
ATOM 597 O O . VAL A 1 74 ? -8.43 -25.109 -16.438 1 98.44 74 VAL A O 1
ATOM 600 N N . ALA A 1 75 ? -10.141 -25.656 -15.141 1 97.88 75 ALA A N 1
ATOM 601 C CA . ALA A 1 75 ? -10.867 -26.359 -16.203 1 97.88 75 ALA A CA 1
ATOM 602 C C . ALA A 1 75 ? -11.203 -25.422 -17.344 1 97.88 75 ALA A C 1
ATOM 604 O O . ALA A 1 75 ? -11.297 -25.844 -18.5 1 97.88 75 ALA A O 1
ATOM 605 N N . GLN A 1 76 ? -11.305 -24.109 -17.031 1 98.12 76 GLN A N 1
ATOM 606 C CA . GLN A 1 76 ? -11.773 -23.156 -18.031 1 98.12 76 GLN A CA 1
ATOM 607 C C . GLN A 1 76 ? -10.648 -22.219 -18.469 1 98.12 76 GLN A C 1
ATOM 609 O O . GLN A 1 76 ? -10.82 -21.422 -19.391 1 98.12 76 GLN A O 1
ATOM 614 N N . SER A 1 77 ? -9.531 -22.281 -17.875 1 98 77 SER A N 1
ATOM 615 C CA . SER A 1 77 ? -8.492 -21.25 -17.953 1 98 77 SER A CA 1
ATOM 616 C C . SER A 1 77 ? -8.055 -21.031 -19.391 1 98 77 SER A C 1
ATOM 618 O O . SER A 1 77 ? -7.773 -19.891 -19.797 1 98 77 SER A O 1
ATOM 620 N N . ARG A 1 78 ? -7.98 -22.062 -20.219 1 96.94 78 ARG A N 1
ATOM 621 C CA . ARG A 1 78 ? -7.488 -21.953 -21.594 1 96.94 78 ARG A CA 1
ATOM 622 C C . ARG A 1 78 ? -8.461 -21.156 -22.453 1 96.94 78 ARG A C 1
ATOM 624 O O . ARG A 1 78 ? -8.109 -20.703 -23.547 1 96.94 78 ARG A O 1
ATOM 631 N N . SER A 1 79 ? -9.664 -20.938 -22 1 97.88 79 SER A N 1
ATOM 632 C CA . SER A 1 79 ? -10.648 -20.172 -22.75 1 97.88 79 SER A CA 1
ATOM 633 C C . SER A 1 79 ? -10.594 -18.688 -22.406 1 97.88 79 SER A C 1
ATOM 635 O O . SER A 1 79 ? -11.234 -17.859 -23.047 1 97.88 79 SER A O 1
ATOM 637 N N . PHE A 1 80 ? -9.805 -18.281 -21.422 1 97.88 80 PHE A N 1
ATOM 638 C CA . PHE A 1 80 ? -9.828 -16.906 -20.938 1 97.88 80 PHE A CA 1
ATOM 639 C C . PHE A 1 80 ? -8.758 -16.062 -21.641 1 97.88 80 PHE A C 1
ATOM 641 O O . PHE A 1 80 ? -8.789 -14.836 -21.562 1 97.88 80 PHE A O 1
ATOM 648 N N . GLY A 1 81 ? -7.797 -16.734 -22.312 1 95.94 81 GLY A N 1
ATOM 649 C CA . GLY A 1 81 ? -6.727 -16.031 -23 1 95.94 81 GLY A CA 1
ATOM 650 C C . GLY A 1 81 ? -5.344 -16.453 -22.562 1 95.94 81 GLY A C 1
ATOM 651 O O . GLY A 1 81 ? -5.195 -17.109 -21.516 1 95.94 81 GLY A O 1
ATOM 652 N N . PRO A 1 82 ? -4.289 -16.125 -23.281 1 94.62 82 PRO A N 1
ATOM 653 C CA . PRO A 1 82 ? -2.934 -16.625 -23.047 1 94.62 82 PRO A CA 1
ATOM 654 C C . PRO A 1 82 ? -2.25 -15.977 -21.859 1 94.62 82 PRO A C 1
ATOM 656 O O . PRO A 1 82 ? -1.176 -16.422 -21.438 1 94.62 82 PRO A O 1
ATOM 659 N N . ASN A 1 83 ? -2.812 -14.961 -21.266 1 95.44 83 ASN A N 1
ATOM 660 C CA . ASN A 1 83 ? -2.221 -14.297 -20.109 1 95.44 83 ASN A CA 1
ATOM 661 C C . ASN A 1 83 ? -3.115 -14.422 -18.891 1 95.44 83 ASN A C 1
ATOM 663 O O . ASN A 1 83 ? -3.133 -13.523 -18.031 1 95.44 83 ASN A O 1
ATOM 667 N N . THR A 1 84 ? -3.859 -15.469 -18.812 1 97.88 84 THR A N 1
ATOM 668 C CA . THR A 1 84 ? -4.852 -15.602 -17.75 1 97.88 84 THR A CA 1
ATOM 669 C C . THR A 1 84 ? -4.18 -15.945 -16.422 1 97.88 84 THR A C 1
ATOM 671 O O . THR A 1 84 ? -3.113 -16.562 -16.406 1 97.88 84 THR A O 1
ATOM 674 N N . SER A 1 85 ? -4.688 -15.492 -15.32 1 98.31 85 SER A N 1
ATOM 675 C CA . SER A 1 85 ? -4.43 -15.867 -13.938 1 98.31 85 SER A CA 1
ATOM 676 C C . SER A 1 85 ? -5.672 -15.68 -13.07 1 98.31 85 SER A C 1
ATOM 678 O O . SER A 1 85 ? -6.582 -14.938 -13.438 1 98.31 85 SER A O 1
ATOM 680 N N . LEU A 1 86 ? -5.793 -16.438 -12.039 1 98.88 86 LEU A N 1
ATOM 681 C CA . LEU A 1 86 ? -6.816 -16.234 -11.023 1 98.88 86 LEU A CA 1
ATOM 682 C C . LEU A 1 86 ? -6.262 -15.422 -9.852 1 98.88 86 LEU A C 1
ATOM 684 O O . LEU A 1 86 ? -5.332 -15.867 -9.172 1 98.88 86 LEU A O 1
ATOM 688 N N . ILE A 1 87 ? -6.777 -14.258 -9.648 1 98.88 87 ILE A N 1
ATOM 689 C CA . ILE A 1 87 ? -6.383 -13.406 -8.531 1 98.88 87 ILE A CA 1
ATOM 690 C C . ILE A 1 87 ? -7.387 -13.562 -7.391 1 98.88 87 ILE A C 1
ATOM 692 O O . ILE A 1 87 ? -8.578 -13.281 -7.559 1 98.88 87 ILE A O 1
ATOM 696 N N . VAL A 1 88 ? -6.941 -14 -6.258 1 98.94 88 VAL A N 1
ATOM 697 C CA . VAL A 1 88 ? -7.777 -14.227 -5.082 1 98.94 88 VAL A CA 1
ATOM 698 C C . VAL A 1 88 ? -7.59 -13.078 -4.09 1 98.94 88 VAL A C 1
ATOM 700 O O . VAL A 1 88 ? -6.48 -12.852 -3.598 1 98.94 88 VAL A O 1
ATOM 703 N N . PHE A 1 89 ? -8.664 -12.398 -3.855 1 98.75 89 PHE A N 1
ATOM 704 C CA . PHE A 1 89 ? -8.695 -11.312 -2.887 1 98.75 89 PHE A CA 1
ATOM 705 C C . PHE A 1 89 ? -9.289 -11.781 -1.566 1 98.75 89 PHE A C 1
ATOM 707 O O . PHE A 1 89 ? -10.242 -12.562 -1.554 1 98.75 89 PHE A O 1
ATOM 714 N N . THR A 1 90 ? -8.766 -11.344 -0.483 1 98.5 90 THR A N 1
ATOM 715 C CA . THR A 1 90 ? -9.367 -11.5 0.838 1 98.5 90 THR A CA 1
ATOM 716 C C . THR A 1 90 ? -9.656 -10.133 1.465 1 98.5 90 THR A C 1
ATOM 718 O O . THR A 1 90 ? -9.18 -9.109 0.971 1 98.5 90 THR A O 1
ATOM 721 N N . ARG A 1 91 ? -10.453 -10.125 2.441 1 97.06 91 ARG A N 1
ATOM 722 C CA . ARG A 1 91 ? -10.781 -8.875 3.119 1 97.06 91 ARG A CA 1
ATOM 723 C C . ARG A 1 91 ? -9.578 -8.359 3.912 1 97.06 91 ARG A C 1
ATOM 725 O O . ARG A 1 91 ? -8.914 -9.125 4.609 1 97.06 91 ARG A O 1
ATOM 732 N N . PRO A 1 92 ? -9.273 -7.008 3.732 1 96.31 92 PRO A N 1
ATOM 733 C CA . PRO A 1 92 ? -8.195 -6.441 4.547 1 96.31 92 PRO A CA 1
ATOM 734 C C . PRO A 1 92 ? -8.43 -6.625 6.043 1 96.31 92 PRO A C 1
ATOM 736 O O . PRO A 1 92 ? -9.547 -6.445 6.527 1 96.31 92 PRO A O 1
ATOM 739 N N . ARG A 1 93 ? -7.391 -7.016 6.73 1 94.06 93 ARG A N 1
ATOM 740 C CA . ARG A 1 93 ? -7.328 -7.207 8.18 1 94.06 93 ARG A CA 1
ATOM 741 C C . ARG A 1 93 ? -6.055 -6.59 8.75 1 94.06 93 ARG A C 1
ATOM 743 O O . ARG A 1 93 ? -5.176 -6.152 8.008 1 94.06 93 ARG A O 1
ATOM 750 N N . PRO A 1 94 ? -6.008 -6.484 10.125 1 93.62 94 PRO A N 1
ATOM 751 C CA . PRO A 1 94 ? -4.766 -5.949 10.695 1 93.62 94 PRO A CA 1
ATOM 752 C C . PRO A 1 94 ? -3.523 -6.676 10.188 1 93.62 94 PRO A C 1
ATOM 754 O O . PRO A 1 94 ? -3.521 -7.906 10.078 1 93.62 94 PRO A O 1
ATOM 757 N N . VAL A 1 95 ? -2.535 -5.938 9.898 1 96.81 95 VAL A N 1
ATOM 758 C CA . VAL A 1 95 ? -1.328 -6.449 9.258 1 96.81 95 VAL A CA 1
ATOM 759 C C . VAL A 1 95 ? -0.616 -7.422 10.195 1 96.81 95 VAL A C 1
ATOM 761 O O . VAL A 1 95 ? -0.449 -7.137 11.383 1 96.81 95 VAL A O 1
ATOM 764 N N . GLN A 1 96 ? -0.271 -8.547 9.672 1 96.69 96 GLN A N 1
ATOM 765 C CA . GLN A 1 96 ? 0.53 -9.547 10.375 1 96.69 96 GLN A CA 1
ATOM 766 C C . GLN A 1 96 ? 1.988 -9.492 9.93 1 96.69 96 GLN A C 1
ATOM 768 O O . GLN A 1 96 ? 2.375 -8.609 9.148 1 96.69 96 GLN A O 1
ATOM 773 N N . THR A 1 97 ? 2.793 -10.336 10.508 1 94.88 97 THR A N 1
ATOM 774 C CA . THR A 1 97 ? 4.199 -10.391 10.125 1 94.88 97 THR A CA 1
ATOM 775 C C . THR A 1 97 ? 4.371 -11.117 8.797 1 94.88 97 THR A C 1
ATOM 777 O O . THR A 1 97 ? 3.498 -11.883 8.383 1 94.88 97 THR A O 1
ATOM 780 N N . LEU A 1 98 ? 5.469 -10.898 8.172 1 95.25 98 LEU A N 1
ATOM 781 C CA . LEU A 1 98 ? 5.789 -11.617 6.938 1 95.25 98 LEU A CA 1
ATOM 782 C C . LEU A 1 98 ? 5.789 -13.125 7.168 1 95.25 98 LEU A C 1
ATOM 784 O O . LEU A 1 98 ? 5.273 -13.883 6.34 1 95.25 98 LEU A O 1
ATOM 788 N N . ASP A 1 99 ? 6.32 -13.562 8.281 1 93.69 99 ASP A N 1
ATOM 789 C CA . ASP A 1 99 ? 6.371 -14.992 8.594 1 93.69 99 ASP A CA 1
ATOM 790 C C . ASP A 1 99 ? 4.969 -15.578 8.711 1 93.69 99 ASP A C 1
ATOM 792 O O . ASP A 1 99 ? 4.719 -16.703 8.273 1 93.69 99 ASP A O 1
ATOM 796 N N . ALA A 1 100 ? 4.105 -14.812 9.32 1 95.44 100 ALA A N 1
ATOM 797 C CA . ALA A 1 100 ? 2.729 -15.273 9.461 1 95.44 100 ALA A CA 1
ATOM 798 C C . ALA A 1 100 ? 2.068 -15.461 8.094 1 95.44 100 ALA A C 1
ATOM 800 O O . ALA A 1 100 ? 1.368 -16.453 7.859 1 95.44 100 ALA A O 1
ATOM 801 N N . TYR A 1 101 ? 2.281 -14.508 7.203 1 97 101 TYR A N 1
ATOM 802 C CA . TYR A 1 101 ? 1.707 -14.602 5.867 1 97 101 TYR A CA 1
ATOM 803 C C . TYR A 1 101 ? 2.34 -15.742 5.082 1 97 101 TYR A C 1
ATOM 805 O O . TYR A 1 101 ? 1.659 -16.438 4.316 1 97 101 TYR A O 1
ATOM 813 N N . TYR A 1 102 ? 3.676 -15.906 5.246 1 96.19 102 TYR A N 1
ATOM 814 C CA . TYR A 1 102 ? 4.379 -17.016 4.625 1 96.19 102 TYR A CA 1
ATOM 815 C C . TYR A 1 102 ? 3.75 -18.359 5.027 1 96.19 102 TYR A C 1
ATOM 817 O O . TYR A 1 102 ? 3.438 -19.188 4.172 1 96.19 102 TYR A O 1
ATOM 825 N N . ARG A 1 103 ? 3.527 -18.531 6.297 1 95.25 103 ARG A N 1
ATOM 826 C CA . ARG A 1 103 ? 2.914 -19.75 6.812 1 95.25 103 ARG A CA 1
ATOM 827 C C . ARG A 1 103 ? 1.494 -19.922 6.285 1 95.25 103 ARG A C 1
ATOM 829 O O . ARG A 1 103 ? 1.085 -21.031 5.922 1 95.25 103 ARG A O 1
ATOM 836 N N . LYS A 1 104 ? 0.782 -18.828 6.27 1 96.5 104 LYS A N 1
ATOM 837 C CA . LYS A 1 104 ? -0.593 -18.875 5.781 1 96.5 104 LYS A CA 1
ATOM 838 C C . LYS A 1 104 ? -0.649 -19.359 4.336 1 96.5 104 LYS A C 1
ATOM 840 O O . LYS A 1 104 ? -1.507 -20.156 3.975 1 96.5 104 LYS A O 1
ATOM 845 N N . MET A 1 105 ? 0.256 -18.844 3.498 1 97.69 105 MET A N 1
ATOM 846 C CA . MET A 1 105 ? 0.302 -19.281 2.105 1 97.69 105 MET A CA 1
ATOM 847 C C . MET A 1 105 ? 0.552 -20.781 2.016 1 97.69 105 MET A C 1
ATOM 849 O O . MET A 1 105 ? -0.184 -21.5 1.334 1 97.69 105 MET A O 1
ATOM 853 N N . TRP A 1 106 ? 1.535 -21.266 2.727 1 96.38 106 TRP A N 1
ATOM 854 C CA . TRP A 1 106 ? 1.91 -22.672 2.625 1 96.38 106 TRP A CA 1
ATOM 855 C C . TRP A 1 106 ? 0.82 -23.578 3.203 1 96.38 106 TRP A C 1
ATOM 857 O O . TRP A 1 106 ? 0.553 -24.656 2.676 1 96.38 106 TRP A O 1
ATOM 867 N N . LEU A 1 107 ? 0.202 -23.125 4.297 1 95.81 107 LEU A N 1
ATOM 868 C CA . LEU A 1 107 ? -0.924 -23.875 4.84 1 95.81 107 LEU A CA 1
ATOM 869 C C . LEU A 1 107 ? -2.066 -23.953 3.832 1 95.81 107 LEU A C 1
ATOM 871 O O . LEU A 1 107 ? -2.729 -24.984 3.715 1 95.81 107 LEU A O 1
ATOM 875 N N . THR A 1 108 ? -2.266 -22.875 3.148 1 97.81 108 THR A N 1
ATOM 876 C CA . THR A 1 108 ? -3.283 -22.844 2.104 1 97.81 108 THR A CA 1
ATOM 877 C C . THR A 1 108 ? -2.961 -23.859 1.011 1 97.81 108 THR A C 1
ATOM 879 O O . THR A 1 108 ? -3.82 -24.656 0.624 1 97.81 108 THR A O 1
ATOM 882 N N . LEU A 1 109 ? -1.721 -23.828 0.539 1 97.88 109 LEU A N 1
ATOM 883 C CA . LEU A 1 109 ? -1.316 -24.75 -0.523 1 97.88 109 LEU A CA 1
ATOM 884 C C . LEU A 1 109 ? -1.412 -26.203 -0.058 1 97.88 109 LEU A C 1
ATOM 886 O O . LEU A 1 109 ? -1.832 -27.078 -0.818 1 97.88 109 LEU A O 1
ATOM 890 N N . ASP A 1 110 ? -1.034 -26.453 1.166 1 96.38 110 ASP A N 1
ATOM 891 C CA . ASP A 1 110 ? -1.124 -27.812 1.717 1 96.38 110 ASP A CA 1
ATOM 892 C C . ASP A 1 110 ? -2.576 -28.266 1.789 1 96.38 110 ASP A C 1
ATOM 894 O O . ASP A 1 110 ? -2.885 -29.406 1.431 1 96.38 110 ASP A O 1
ATOM 898 N N . GLN A 1 111 ? -3.432 -27.406 2.26 1 96.81 111 GLN A N 1
ATOM 899 C CA . GLN A 1 111 ? -4.848 -27.75 2.357 1 96.81 111 GLN A CA 1
ATOM 900 C C . GLN A 1 111 ? -5.457 -27.969 0.976 1 96.81 111 GLN A C 1
ATOM 902 O O . GLN A 1 111 ? -6.258 -28.891 0.782 1 96.81 111 GLN A O 1
ATOM 907 N N . LEU A 1 112 ? -5.137 -27.141 0.018 1 98.06 112 LEU A N 1
ATOM 908 C CA . LEU A 1 112 ? -5.594 -27.328 -1.354 1 98.06 112 LEU A CA 1
ATOM 909 C C . LEU A 1 112 ? -5.16 -28.688 -1.885 1 98.06 112 LEU A C 1
ATOM 911 O O . LEU A 1 112 ? -5.949 -29.406 -2.516 1 98.06 112 LEU A O 1
ATOM 915 N N . ALA A 1 113 ? -3.908 -29.031 -1.626 1 96 113 ALA A N 1
ATOM 916 C CA . ALA A 1 113 ? -3.393 -30.312 -2.07 1 96 113 ALA A CA 1
ATOM 917 C C . ALA A 1 113 ? -4.203 -31.469 -1.476 1 96 113 ALA A C 1
ATOM 919 O O . ALA A 1 113 ? -4.473 -32.469 -2.154 1 96 113 ALA A O 1
ATOM 920 N N . ARG A 1 114 ? -4.637 -31.328 -0.259 1 95.25 114 ARG A N 1
ATOM 921 C CA . ARG A 1 114 ? -5.422 -32.344 0.416 1 95.25 114 ARG A CA 1
ATOM 922 C C . ARG A 1 114 ? -6.828 -32.438 -0.172 1 95.25 114 ARG A C 1
ATOM 924 O O . ARG A 1 114 ? -7.418 -33.531 -0.222 1 95.25 114 ARG A O 1
ATOM 931 N N . LEU A 1 115 ? -7.285 -31.312 -0.594 1 95.94 115 LEU A N 1
ATOM 932 C CA . LEU A 1 115 ? -8.656 -31.234 -1.093 1 95.94 115 LEU A CA 1
ATOM 933 C C . LEU A 1 115 ? -8.719 -31.656 -2.559 1 95.94 115 LEU A C 1
ATOM 935 O O . LEU A 1 115 ? -9.805 -31.891 -3.088 1 95.94 115 LEU A O 1
ATOM 939 N N . ASP A 1 116 ? -7.57 -31.688 -3.213 1 96.88 116 ASP A N 1
ATOM 940 C CA . ASP A 1 116 ? -7.523 -31.953 -4.648 1 96.88 116 ASP A CA 1
ATOM 941 C C . ASP A 1 116 ? -8.023 -33.375 -4.961 1 96.88 116 ASP A C 1
ATOM 943 O O . ASP A 1 116 ? -7.543 -34.344 -4.387 1 96.88 116 ASP A O 1
ATOM 947 N N . LYS A 1 117 ? -8.891 -33.469 -5.879 1 94.81 117 LYS A N 1
ATOM 948 C CA . LYS A 1 117 ? -9.484 -34.75 -6.242 1 94.81 117 LYS A CA 1
ATOM 949 C C . LYS A 1 117 ? -8.773 -35.375 -7.449 1 94.81 117 LYS A C 1
ATOM 951 O O . LYS A 1 117 ? -9.031 -36.531 -7.812 1 94.81 117 LYS A O 1
ATOM 956 N N . SER A 1 118 ? -7.949 -34.625 -8.062 1 96.44 118 SER A N 1
ATOM 957 C CA . SER A 1 118 ? -7.207 -35.094 -9.234 1 96.44 118 SER A CA 1
ATOM 958 C C . SER A 1 118 ? -5.844 -35.656 -8.844 1 96.44 118 SER A C 1
ATOM 960 O O . SER A 1 118 ? -5.238 -35.188 -7.867 1 96.44 118 SER A O 1
ATOM 962 N N . PRO A 1 119 ? -5.379 -36.625 -9.633 1 94.94 119 PRO A N 1
ATOM 963 C CA . PRO A 1 119 ? -4.023 -37.094 -9.367 1 94.94 119 PRO A CA 1
ATOM 964 C C . PRO A 1 119 ? -2.959 -36.031 -9.609 1 94.94 119 PRO A C 1
ATOM 966 O O . PRO A 1 119 ? -3.117 -35.188 -10.492 1 94.94 119 PRO A O 1
ATOM 969 N N . TRP A 1 120 ? -1.908 -36.094 -8.766 1 95.44 120 TRP A N 1
ATOM 970 C CA . TRP A 1 120 ? -0.737 -35.281 -8.992 1 95.44 120 TRP A CA 1
ATOM 971 C C . TRP A 1 120 ? -0.136 -35.531 -10.367 1 95.44 120 TRP A C 1
ATOM 973 O O . TRP A 1 120 ? -0.006 -36.688 -10.781 1 95.44 120 TRP A O 1
ATOM 983 N N . PRO A 1 121 ? 0.133 -34.5 -11.164 1 96.12 121 PRO A N 1
ATOM 984 C CA . PRO A 1 121 ? 0.705 -34.75 -12.492 1 96.12 121 PRO A CA 1
ATOM 985 C C . PRO A 1 121 ? 1.971 -35.625 -12.43 1 96.12 121 PRO A C 1
ATOM 987 O O . PRO A 1 121 ? 2.883 -35.312 -11.656 1 96.12 121 PRO A O 1
ATOM 990 N N . SER A 1 122 ? 2.137 -36.531 -13.305 1 95.69 122 SER A N 1
ATOM 991 C CA . SER A 1 122 ? 3.217 -37.531 -13.266 1 95.69 122 SER A CA 1
ATOM 992 C C . SER A 1 122 ? 4.562 -36.875 -13.57 1 95.69 122 SER A C 1
ATOM 994 O O . SER A 1 122 ? 5.602 -37.344 -13.102 1 95.69 122 SER A O 1
ATOM 996 N N . GLU A 1 123 ? 4.594 -35.812 -14.32 1 95.31 123 GLU A N 1
ATOM 997 C CA . GLU A 1 123 ? 5.832 -35.188 -14.758 1 95.31 123 GLU A CA 1
ATOM 998 C C . GLU A 1 123 ? 6.367 -34.219 -13.695 1 95.31 123 GLU A C 1
ATOM 1000 O O . GLU A 1 123 ? 7.484 -33.719 -13.805 1 95.31 123 GLU A O 1
ATOM 1005 N N . ILE A 1 124 ? 5.566 -33.906 -12.672 1 97.19 124 ILE A N 1
ATOM 1006 C CA . ILE A 1 124 ? 5.965 -33 -11.609 1 97.19 124 ILE A CA 1
ATOM 1007 C C . ILE A 1 124 ? 6.406 -33.781 -10.383 1 97.19 124 ILE A C 1
ATOM 1009 O O . ILE A 1 124 ? 5.629 -34.562 -9.82 1 97.19 124 ILE A O 1
ATOM 1013 N N . PRO A 1 125 ? 7.625 -33.594 -9.953 1 96 125 PRO A N 1
ATOM 1014 C CA . PRO A 1 125 ? 8.062 -34.281 -8.742 1 96 125 PRO A CA 1
ATOM 1015 C C . PRO A 1 125 ? 7.211 -33.938 -7.52 1 96 125 PRO A C 1
ATOM 1017 O O . PRO A 1 125 ? 6.742 -32.812 -7.395 1 96 125 PRO A O 1
ATOM 1020 N N . GLU A 1 126 ? 7.074 -34.875 -6.535 1 93.56 126 GLU A N 1
ATOM 1021 C CA . GLU A 1 126 ? 6.293 -34.656 -5.324 1 93.56 126 GLU A CA 1
ATOM 1022 C C . GLU A 1 126 ? 7.141 -33.969 -4.246 1 93.56 126 GLU A C 1
ATOM 1024 O O . GLU A 1 126 ? 6.602 -33.312 -3.342 1 93.56 126 GLU A O 1
ATOM 1029 N N . GLN A 1 127 ? 8.477 -34.219 -4.316 1 93.06 127 GLN A N 1
ATOM 1030 C CA . GLN A 1 127 ? 9.391 -33.562 -3.379 1 93.06 127 GLN A CA 1
ATOM 1031 C C . GLN A 1 127 ? 9.523 -32.094 -3.682 1 93.06 127 GLN A C 1
ATOM 1033 O O . GLN A 1 127 ? 9.969 -31.703 -4.766 1 93.06 127 GLN A O 1
ATOM 1038 N N . ILE A 1 128 ? 9.219 -31.281 -2.729 1 94.5 128 ILE A N 1
ATOM 1039 C CA . ILE A 1 128 ? 9.172 -29.844 -2.943 1 94.5 128 ILE A CA 1
ATOM 1040 C C . ILE A 1 128 ? 10.555 -29.328 -3.34 1 94.5 128 ILE A C 1
ATOM 1042 O O . ILE A 1 128 ? 10.68 -28.5 -4.242 1 94.5 128 ILE A O 1
ATOM 1046 N N . ASP A 1 129 ? 11.57 -29.891 -2.662 1 92.69 129 ASP A N 1
ATOM 1047 C CA . ASP A 1 129 ? 12.938 -29.469 -2.951 1 92.69 129 ASP A CA 1
ATOM 1048 C C . ASP A 1 129 ? 13.461 -30.109 -4.23 1 92.69 129 ASP A C 1
ATOM 1050 O O . ASP A 1 129 ? 14.367 -30.953 -4.184 1 92.69 129 ASP A O 1
ATOM 1054 N N . HIS A 1 130 ? 12.938 -29.812 -5.332 1 94.62 130 HIS A N 1
ATOM 1055 C CA . HIS A 1 130 ? 13.289 -30.266 -6.668 1 94.62 130 HIS A CA 1
ATOM 1056 C C . HIS A 1 130 ? 13.148 -29.141 -7.695 1 94.62 130 HIS A C 1
ATOM 1058 O O . HIS A 1 130 ? 12.188 -28.375 -7.652 1 94.62 130 HIS A O 1
ATOM 1064 N N . PRO A 1 131 ? 14.062 -29.016 -8.625 1 94.44 131 PRO A N 1
ATOM 1065 C CA . PRO A 1 131 ? 14.039 -27.906 -9.586 1 94.44 131 PRO A CA 1
ATOM 1066 C C . PRO A 1 131 ? 12.773 -27.906 -10.445 1 94.44 131 PRO A C 1
ATOM 1068 O O . PRO A 1 131 ? 12.344 -26.844 -10.914 1 94.44 131 PRO A O 1
ATOM 1071 N N . MET A 1 132 ? 12.18 -29.062 -10.617 1 95.69 132 MET A N 1
ATOM 1072 C CA . MET A 1 132 ? 11.039 -29.172 -11.516 1 95.69 132 MET A CA 1
ATOM 1073 C C . MET A 1 132 ? 9.727 -29.188 -10.727 1 95.69 132 MET A C 1
ATOM 1075 O O . MET A 1 132 ? 8.656 -29.344 -11.305 1 95.69 132 MET A O 1
ATOM 1079 N N . TRP A 1 133 ? 9.828 -29.047 -9.391 1 96.44 133 TRP A N 1
ATOM 1080 C CA . TRP A 1 133 ? 8.602 -29.047 -8.594 1 96.44 133 TRP A CA 1
ATOM 1081 C C . TRP A 1 133 ? 7.809 -27.766 -8.82 1 96.44 133 TRP A C 1
ATOM 1083 O O . TRP A 1 133 ? 8.383 -26.672 -8.875 1 96.44 133 TRP A O 1
ATOM 1093 N N . GLU A 1 134 ? 6.594 -27.953 -8.945 1 96.81 134 GLU A N 1
ATOM 1094 C CA . GLU A 1 134 ? 5.625 -26.859 -9.023 1 96.81 134 GLU A CA 1
ATOM 1095 C C . GLU A 1 134 ? 4.312 -27.234 -8.344 1 96.81 134 GLU A C 1
ATOM 1097 O O . GLU A 1 134 ? 3.854 -28.375 -8.461 1 96.81 134 GLU A O 1
ATOM 1102 N N . PHE A 1 135 ? 3.789 -26.328 -7.582 1 98 135 PHE A N 1
ATOM 1103 C CA . PHE A 1 135 ? 2.463 -26.594 -7.035 1 98 135 PHE A CA 1
ATOM 1104 C C . PHE A 1 135 ? 1.504 -27.031 -8.141 1 98 135 PHE A C 1
ATOM 1106 O O . PHE A 1 135 ? 1.497 -26.453 -9.227 1 98 135 PHE A O 1
ATOM 1113 N N . SER A 1 136 ? 0.791 -28.078 -7.867 1 98.19 136 SER A N 1
ATOM 1114 C CA . SER A 1 136 ? -0.168 -28.578 -8.844 1 98.19 136 SER A CA 1
ATOM 1115 C C . SER A 1 136 ? -1.536 -28.797 -8.211 1 98.19 136 SER A C 1
ATOM 1117 O O . SER A 1 136 ? -1.63 -29.234 -7.059 1 98.19 136 SER A O 1
ATOM 1119 N N . PHE A 1 137 ? -2.564 -28.5 -8.906 1 98.44 137 PHE A N 1
ATOM 1120 C CA . PHE A 1 137 ? -3.943 -28.641 -8.445 1 98.44 137 PHE A CA 1
ATOM 1121 C C . PHE A 1 137 ? -4.879 -28.906 -9.625 1 98.44 137 PHE A C 1
ATOM 1123 O O . PHE A 1 137 ? -4.719 -28.312 -10.695 1 98.44 137 PHE A O 1
ATOM 1130 N N . ALA A 1 138 ? -5.816 -29.844 -9.461 1 98.25 138 ALA A N 1
ATOM 1131 C CA . ALA A 1 138 ? -6.758 -30.219 -10.508 1 98.25 138 ALA A CA 1
ATOM 1132 C C . ALA A 1 138 ? -6.023 -30.672 -11.773 1 98.25 138 ALA A C 1
ATOM 1134 O O . ALA A 1 138 ? -6.43 -30.328 -12.883 1 98.25 138 ALA A O 1
ATOM 1135 N N . GLY A 1 139 ? -4.836 -31.266 -11.539 1 97.69 139 GLY A N 1
ATOM 1136 C CA . GLY A 1 139 ? -4.078 -31.875 -12.625 1 97.69 139 GLY A CA 1
ATOM 1137 C C . GLY A 1 139 ? -3.213 -30.875 -13.375 1 97.69 139 GLY A C 1
ATOM 1138 O O . GLY A 1 139 ? -2.633 -31.203 -14.406 1 97.69 139 GLY A O 1
ATOM 1139 N N . GLU A 1 140 ? -3.143 -29.625 -12.945 1 98.12 140 GLU A N 1
ATOM 1140 C CA . GLU A 1 140 ? -2.432 -28.547 -13.641 1 98.12 140 GLU A CA 1
ATOM 1141 C C . GLU A 1 140 ? -1.322 -27.969 -12.773 1 98.12 140 GLU A C 1
ATOM 1143 O O . GLU A 1 140 ? -1.557 -27.625 -11.617 1 98.12 140 GLU A O 1
ATOM 1148 N N . PRO A 1 141 ? -0.045 -27.984 -13.266 1 97.88 141 PRO A N 1
ATOM 1149 C CA . PRO A 1 141 ? 0.967 -27.203 -12.555 1 97.88 141 PRO A CA 1
ATOM 1150 C C . PRO A 1 141 ? 0.652 -25.703 -12.547 1 97.88 141 PRO A C 1
ATOM 1152 O O . PRO A 1 141 ? 0.25 -25.156 -13.57 1 97.88 141 PRO A O 1
ATOM 1155 N N . ILE A 1 142 ? 0.805 -25.078 -11.367 1 98.38 142 ILE A N 1
ATOM 1156 C CA . ILE A 1 142 ? 0.344 -23.719 -11.172 1 98.38 142 ILE A CA 1
ATOM 1157 C C . ILE A 1 142 ? 1.412 -22.906 -10.43 1 98.38 142 ILE A C 1
ATOM 1159 O O . ILE A 1 142 ? 1.857 -23.297 -9.352 1 98.38 142 ILE A O 1
ATOM 1163 N N . PHE A 1 143 ? 1.868 -21.828 -11.023 1 97 143 PHE A N 1
ATOM 1164 C CA . PHE A 1 143 ? 2.717 -20.859 -10.328 1 97 143 PHE A CA 1
ATOM 1165 C C . PHE A 1 143 ? 1.89 -19.984 -9.398 1 97 143 PHE A C 1
ATOM 1167 O O . PHE A 1 143 ? 0.851 -19.453 -9.797 1 97 143 PHE A O 1
ATOM 1174 N N . VAL A 1 144 ? 2.359 -19.828 -8.172 1 98.25 144 VAL A N 1
ATOM 1175 C CA . VAL A 1 144 ? 1.622 -19.078 -7.16 1 98.25 144 VAL A CA 1
ATOM 1176 C C . VAL A 1 144 ? 2.414 -17.844 -6.75 1 98.25 144 VAL A C 1
ATOM 1178 O O . VAL A 1 144 ? 3.635 -17.906 -6.582 1 98.25 144 VAL A O 1
ATOM 1181 N N . VAL A 1 145 ? 1.756 -16.75 -6.621 1 98 145 VAL A N 1
ATOM 1182 C CA . VAL A 1 145 ? 2.348 -15.531 -6.07 1 98 145 VAL A CA 1
ATOM 1183 C C . VAL A 1 145 ? 1.524 -15.047 -4.879 1 98 145 VAL A C 1
ATOM 1185 O O . VAL A 1 145 ? 0.297 -14.961 -4.961 1 98 145 VAL A O 1
ATOM 1188 N N . CYS A 1 146 ? 2.182 -14.789 -3.834 1 98.38 146 CYS A N 1
ATOM 1189 C CA . CYS A 1 146 ? 1.541 -14.234 -2.648 1 98.38 146 CYS A CA 1
ATOM 1190 C C . CYS A 1 146 ? 1.955 -12.781 -2.439 1 98.38 146 CYS A C 1
ATOM 1192 O O . CYS A 1 146 ? 3.141 -12.453 -2.5 1 98.38 146 CYS A O 1
ATOM 1194 N N . THR A 1 147 ? 1.038 -11.914 -2.301 1 98.44 147 THR A N 1
ATOM 1195 C CA . THR A 1 147 ? 1.274 -10.523 -1.928 1 98.44 147 THR A CA 1
ATOM 1196 C C . THR A 1 147 ? 0.614 -10.195 -0.591 1 98.44 147 THR A C 1
ATOM 1198 O O . THR A 1 147 ? -0.425 -10.766 -0.252 1 98.44 147 THR A O 1
ATOM 1201 N N . THR A 1 148 ? 1.203 -9.344 0.221 1 98.38 148 THR A N 1
ATOM 1202 C CA . THR A 1 148 ? 0.714 -9.078 1.569 1 98.38 148 THR A CA 1
ATOM 1203 C C . THR A 1 148 ? 0.893 -7.609 1.931 1 98.38 148 THR A C 1
ATOM 1205 O O . THR A 1 148 ? 1.705 -6.91 1.323 1 98.38 148 THR A O 1
ATOM 1208 N N . PRO A 1 149 ? 0.172 -7.16 2.945 1 98.06 149 PRO A N 1
ATOM 1209 C CA . PRO A 1 149 ? 0.344 -5.777 3.396 1 98.06 149 PRO A CA 1
ATOM 1210 C C . PRO A 1 149 ? 1.645 -5.566 4.168 1 98.06 149 PRO A C 1
ATOM 1212 O O . PRO A 1 149 ? 2.027 -4.426 4.438 1 98.06 149 PRO A O 1
ATOM 1215 N N . ALA A 1 150 ? 2.324 -6.633 4.484 1 97.5 150 ALA A N 1
ATOM 1216 C CA . ALA A 1 150 ? 3.555 -6.52 5.262 1 97.5 150 ALA A CA 1
ATOM 1217 C C . ALA A 1 150 ? 4.746 -6.199 4.359 1 97.5 150 ALA A C 1
ATOM 1219 O O . ALA A 1 150 ? 5.816 -5.832 4.848 1 97.5 150 ALA A O 1
ATOM 1220 N N . HIS A 1 151 ? 4.594 -6.406 3.078 1 97.56 151 HIS A N 1
ATOM 1221 C CA . HIS A 1 151 ? 5.656 -6.062 2.141 1 97.56 151 HIS A CA 1
ATOM 1222 C C . HIS A 1 151 ? 5.762 -4.555 1.959 1 97.56 151 HIS A C 1
ATOM 1224 O O . HIS A 1 151 ? 4.859 -3.926 1.401 1 97.56 151 HIS A O 1
ATOM 1230 N N . VAL A 1 152 ? 6.914 -4.004 2.379 1 96.44 152 VAL A N 1
ATOM 1231 C CA . VAL A 1 152 ? 7.047 -2.555 2.25 1 96.44 152 VAL A CA 1
ATOM 1232 C C . VAL A 1 152 ? 8.32 -2.221 1.474 1 96.44 152 VAL A C 1
ATOM 1234 O O . VAL A 1 152 ? 8.398 -1.172 0.83 1 96.44 152 VAL A O 1
ATOM 1237 N N . MET A 1 153 ? 9.297 -3.09 1.468 1 94.81 153 MET A N 1
ATOM 1238 C CA . MET A 1 153 ? 10.523 -2.873 0.702 1 94.81 153 MET A CA 1
ATOM 1239 C C . MET A 1 153 ? 10.398 -3.473 -0.695 1 94.81 153 MET A C 1
ATOM 1241 O O . MET A 1 153 ? 11.016 -2.98 -1.642 1 94.81 153 MET A O 1
ATOM 1245 N N . ARG A 1 154 ? 9.617 -4.531 -0.754 1 96.12 154 ARG A N 1
ATOM 1246 C CA . ARG A 1 154 ? 9.258 -5.141 -2.033 1 96.12 154 ARG A CA 1
ATOM 1247 C C . ARG A 1 154 ? 7.816 -4.816 -2.412 1 96.12 154 ARG A C 1
ATOM 1249 O O . ARG A 1 154 ? 6.934 -5.668 -2.297 1 96.12 154 ARG A O 1
ATOM 1256 N N . GLN A 1 155 ? 7.691 -3.629 -2.955 1 96.75 155 GLN A N 1
ATOM 1257 C CA . GLN A 1 155 ? 6.355 -3.117 -3.236 1 96.75 155 GLN A CA 1
ATOM 1258 C C . GLN A 1 155 ? 5.695 -3.893 -4.375 1 96.75 155 GLN A C 1
ATOM 1260 O O . GLN A 1 155 ? 4.477 -3.846 -4.539 1 96.75 155 GLN A O 1
ATOM 1265 N N . SER A 1 156 ? 6.488 -4.645 -5.195 1 97.19 156 SER A N 1
ATOM 1266 C CA . SER A 1 156 ? 5.953 -5.512 -6.242 1 97.19 156 SER A CA 1
ATOM 1267 C C . SER A 1 156 ? 5.168 -6.676 -5.645 1 97.19 156 SER A C 1
ATOM 1269 O O . SER A 1 156 ? 4.406 -7.34 -6.348 1 97.19 156 SER A O 1
ATOM 1271 N N . ARG A 1 157 ? 5.363 -6.91 -4.328 1 97.62 157 ARG A N 1
ATOM 1272 C CA . ARG A 1 157 ? 4.668 -7.984 -3.623 1 97.62 157 ARG A CA 1
ATOM 1273 C C . ARG A 1 157 ? 3.691 -7.422 -2.596 1 97.62 157 ARG A C 1
ATOM 1275 O O . ARG A 1 157 ? 3.203 -8.148 -1.732 1 97.62 157 ARG A O 1
ATOM 1282 N N . ARG A 1 158 ? 3.414 -6.176 -2.688 1 97.94 158 ARG A N 1
ATOM 1283 C CA . ARG A 1 158 ? 2.584 -5.539 -1.671 1 97.94 158 ARG A CA 1
ATOM 1284 C C . ARG A 1 158 ? 1.129 -5.457 -2.123 1 97.94 158 ARG A C 1
ATOM 1286 O O . ARG A 1 158 ? 0.852 -5.145 -3.283 1 97.94 158 ARG A O 1
ATOM 1293 N N . SER A 1 159 ? 0.25 -5.727 -1.303 1 97.75 159 SER A N 1
ATOM 1294 C CA . SER A 1 159 ? -1.191 -5.527 -1.415 1 97.75 159 SER A CA 1
ATOM 1295 C C . SER A 1 159 ? -1.804 -5.152 -0.069 1 97.75 159 SER A C 1
ATOM 1297 O O . SER A 1 159 ? -1.134 -5.215 0.963 1 97.75 159 SER A O 1
ATOM 1299 N N . SER A 1 160 ? -3.039 -4.691 -0.089 1 97.38 160 SER A N 1
ATOM 1300 C CA . SER A 1 160 ? -3.664 -4.234 1.148 1 97.38 160 SER A CA 1
ATOM 1301 C C . SER A 1 160 ? -4.211 -5.402 1.958 1 97.38 160 SER A C 1
ATOM 1303 O O . SER A 1 160 ? -4.715 -5.219 3.066 1 97.38 160 SER A O 1
ATOM 1305 N N . ALA A 1 161 ? -4.145 -6.664 1.418 1 98.12 161 ALA A N 1
ATOM 1306 C CA . ALA A 1 161 ? -4.566 -7.883 2.104 1 98.12 161 ALA A CA 1
ATOM 1307 C C . ALA A 1 161 ? -3.756 -9.086 1.631 1 98.12 161 ALA A C 1
ATOM 1309 O O . ALA A 1 161 ? -2.908 -8.961 0.744 1 98.12 161 ALA A O 1
ATOM 1310 N N . PHE A 1 162 ? -3.988 -10.195 2.355 1 98.56 162 PHE A N 1
ATOM 1311 C CA . PHE A 1 162 ? -3.461 -11.469 1.868 1 98.56 162 PHE A CA 1
ATOM 1312 C C . PHE A 1 162 ? -4.086 -11.836 0.528 1 98.56 162 PHE A C 1
ATOM 1314 O O . PHE A 1 162 ? -5.301 -12.016 0.4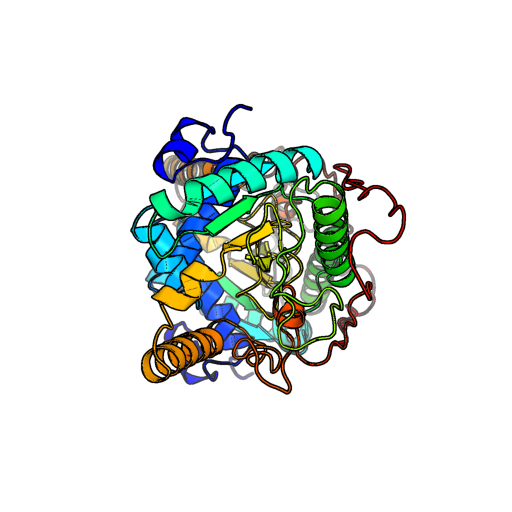32 1 98.56 162 PHE A O 1
ATOM 1321 N N . MET A 1 163 ? -3.279 -11.859 -0.508 1 98.81 163 MET A N 1
ATOM 1322 C CA . MET A 1 163 ? -3.758 -12.188 -1.847 1 98.81 163 MET A CA 1
ATOM 1323 C C . MET A 1 163 ? -2.904 -13.289 -2.471 1 98.81 163 MET A C 1
ATOM 1325 O O . MET A 1 163 ? -1.702 -13.367 -2.215 1 98.81 163 MET A O 1
ATOM 1329 N N . LEU A 1 164 ? -3.508 -14.07 -3.254 1 98.88 164 LEU A N 1
ATOM 1330 C CA . LEU A 1 16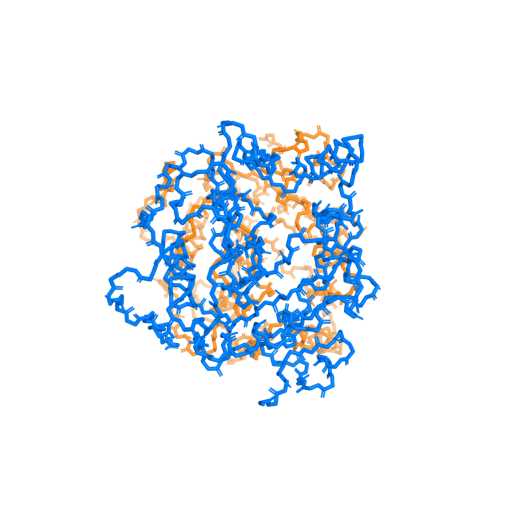4 ? -2.83 -15.109 -4.023 1 98.88 164 LEU A CA 1
ATOM 1331 C C . LEU A 1 164 ? -3.168 -14.984 -5.508 1 98.88 164 LEU A C 1
ATOM 1333 O O . LEU A 1 164 ? -4.312 -14.703 -5.867 1 98.88 164 LEU A O 1
ATOM 1337 N N . THR A 1 165 ? -2.229 -15.188 -6.301 1 98.81 165 THR A N 1
ATOM 1338 C CA . THR A 1 165 ? -2.408 -15.328 -7.742 1 98.81 165 THR A CA 1
ATOM 1339 C C . THR A 1 165 ? -2.021 -16.734 -8.195 1 98.81 165 THR A C 1
ATOM 1341 O O . THR A 1 165 ? -0.942 -17.234 -7.863 1 98.81 165 THR A O 1
ATOM 1344 N N . PHE A 1 166 ? -2.9 -17.391 -8.859 1 98.88 166 PHE A N 1
ATOM 1345 C CA . PHE A 1 166 ? -2.658 -18.719 -9.445 1 98.88 166 PHE A CA 1
ATOM 1346 C C . PHE A 1 166 ? -2.539 -18.609 -10.961 1 98.88 166 PHE A C 1
ATOM 1348 O O . PHE A 1 166 ? -3.486 -18.219 -11.641 1 98.88 166 PHE A O 1
ATOM 1355 N N . GLN A 1 167 ? -1.426 -18.969 -11.445 1 97.69 167 GLN A N 1
ATOM 1356 C CA . GLN A 1 167 ? -1.154 -18.891 -12.883 1 97.69 167 GLN A CA 1
ATOM 1357 C C . GLN A 1 167 ? -0.734 -20.25 -13.43 1 97.69 167 GLN A C 1
ATOM 1359 O O . GLN A 1 167 ? 0.363 -20.734 -13.133 1 97.69 167 GLN A O 1
ATOM 1364 N N . PRO A 1 168 ? -1.591 -20.859 -14.273 1 97.81 168 PRO A N 1
ATOM 1365 C CA . PRO A 1 168 ? -1.197 -22.141 -14.859 1 97.81 168 PRO A CA 1
ATOM 1366 C C . PRO A 1 168 ? 0.12 -22.062 -15.625 1 97.81 168 PRO A C 1
ATOM 1368 O O . PRO A 1 168 ? 0.378 -21.062 -16.312 1 97.81 168 PRO A O 1
ATOM 1371 N N . ARG A 1 169 ? 0.922 -23.062 -15.539 1 95.19 169 ARG A N 1
ATOM 1372 C CA . ARG A 1 169 ? 2.252 -23.094 -16.141 1 95.19 169 ARG A CA 1
ATOM 1373 C C . ARG A 1 169 ? 2.174 -22.953 -17.656 1 95.19 169 ARG A C 1
ATOM 1375 O O . ARG A 1 169 ? 3.047 -22.328 -18.266 1 95.19 169 ARG A O 1
ATOM 1382 N N . TRP A 1 170 ? 1.142 -23.438 -18.297 1 94.12 170 TRP A N 1
ATOM 1383 C CA . TRP A 1 170 ? 1.022 -23.391 -19.75 1 94.12 170 TRP A CA 1
ATOM 1384 C C . TRP A 1 170 ? 1.012 -21.938 -20.25 1 94.12 170 TRP A C 1
ATOM 1386 O O . TRP A 1 170 ? 1.34 -21.672 -21.406 1 94.12 170 TRP A O 1
ATOM 1396 N N . VAL A 1 171 ? 0.635 -20.984 -19.406 1 93.19 171 VAL A N 1
ATOM 1397 C CA . VAL A 1 171 ? 0.655 -19.578 -19.75 1 93.19 171 VAL A CA 1
ATOM 1398 C C . VAL A 1 171 ? 2.088 -19.141 -20.047 1 93.19 171 VAL A C 1
ATOM 1400 O O . VAL A 1 171 ? 2.338 -18.406 -21 1 93.19 171 VAL A O 1
ATOM 1403 N N . PHE A 1 172 ? 3.074 -19.609 -19.219 1 88.31 172 PHE A N 1
ATOM 1404 C CA . PHE A 1 172 ? 4.48 -19.25 -19.406 1 88.31 172 PHE A CA 1
ATOM 1405 C C . PHE A 1 172 ? 5.027 -19.875 -20.688 1 88.31 172 PHE A C 1
ATOM 1407 O O . PHE A 1 172 ? 5.887 -19.281 -21.344 1 88.31 172 PHE A O 1
ATOM 1414 N N . GLU A 1 173 ? 4.598 -21.031 -20.969 1 82.88 173 GLU A N 1
ATOM 1415 C CA . GLU A 1 173 ? 5.062 -21.719 -22.172 1 82.88 173 GLU A CA 1
ATOM 1416 C C . GLU A 1 173 ? 4.676 -20.953 -23.438 1 82.88 173 GLU A C 1
ATOM 1418 O O . GLU A 1 173 ? 5.445 -20.891 -24.406 1 82.88 173 GLU A O 1
ATOM 1423 N N . LYS A 1 174 ? 3.648 -20.375 -23.375 1 75.62 174 LYS A N 1
ATOM 1424 C CA . LYS A 1 174 ? 3.186 -19.594 -24.516 1 75.62 174 LYS A CA 1
ATOM 1425 C C . LYS A 1 174 ? 3.945 -18.266 -24.625 1 75.62 174 LYS A C 1
ATOM 1427 O O . LYS A 1 174 ? 4.297 -17.844 -25.719 1 75.62 174 LYS A O 1
ATOM 1432 N N . ILE A 1 175 ? 4.297 -17.766 -23.516 1 70.62 175 ILE A N 1
ATOM 1433 C CA . ILE A 1 175 ? 4.93 -16.438 -23.469 1 70.62 175 ILE A CA 1
ATOM 1434 C C . ILE A 1 175 ? 6.441 -16.594 -23.609 1 70.62 175 ILE A C 1
ATOM 1436 O O . ILE A 1 175 ? 7.094 -15.789 -24.281 1 70.62 175 ILE A O 1
ATOM 1440 N N . LEU A 1 176 ? 6.891 -17.734 -23.047 1 69.88 176 LEU A N 1
ATOM 1441 C CA . LEU A 1 176 ? 8.336 -17.922 -22.953 1 69.88 176 LEU A CA 1
ATOM 1442 C C . LEU A 1 176 ? 8.797 -19.031 -23.891 1 69.88 176 LEU A C 1
ATOM 1444 O O . LEU A 1 176 ? 9.836 -19.656 -23.656 1 69.88 176 LEU A O 1
ATOM 1448 N N . GLY A 1 177 ? 8.078 -19.25 -24.875 1 70.12 177 GLY A N 1
ATOM 1449 C CA . GLY A 1 177 ? 8.219 -20.422 -25.734 1 70.12 177 GLY A CA 1
ATOM 1450 C C . GLY A 1 177 ? 9.602 -20.547 -26.344 1 70.12 177 GLY A C 1
ATOM 1451 O O . GLY A 1 177 ? 10.023 -21.641 -26.719 1 70.12 177 GLY A O 1
ATOM 1452 N N . THR A 1 178 ? 10.234 -19.422 -26.406 1 78.69 178 THR A N 1
ATOM 1453 C CA . THR A 1 178 ? 11.617 -19.5 -26.859 1 78.69 178 THR A CA 1
ATOM 1454 C C . THR A 1 178 ? 12.57 -18.922 -25.812 1 78.69 178 THR A C 1
ATOM 1456 O O . THR A 1 178 ? 12.164 -18.125 -24.969 1 78.69 178 THR A O 1
ATOM 1459 N N . GLU A 1 179 ? 13.734 -19.406 -25.844 1 80.38 179 GLU A N 1
ATOM 1460 C CA . GLU A 1 179 ? 14.758 -18.891 -24.938 1 80.38 179 GLU A CA 1
ATOM 1461 C C . GLU A 1 179 ? 14.906 -17.375 -25.078 1 80.38 179 GLU A C 1
ATOM 1463 O O . GLU A 1 179 ? 15.055 -16.672 -24.078 1 80.38 179 GLU A O 1
ATOM 1468 N N . LYS A 1 180 ? 14.906 -16.984 -26.266 1 84.25 180 LYS A N 1
ATOM 1469 C CA . LYS A 1 180 ? 15.039 -15.562 -26.547 1 84.25 180 LYS A CA 1
ATOM 1470 C C . LYS A 1 180 ? 13.883 -14.773 -25.938 1 84.25 180 LYS A C 1
ATOM 1472 O O . LYS A 1 180 ? 14.094 -13.734 -25.312 1 84.25 180 LYS A O 1
ATOM 1477 N N . ALA A 1 181 ? 12.742 -15.25 -26.141 1 82.38 181 ALA A N 1
ATOM 1478 C CA . ALA A 1 181 ? 11.555 -14.586 -25.594 1 82.38 181 ALA A CA 1
ATOM 1479 C C . ALA A 1 181 ? 11.578 -14.594 -24.062 1 82.38 181 ALA A C 1
ATOM 1481 O O . ALA A 1 181 ? 11.258 -13.586 -23.438 1 82.38 181 ALA A O 1
ATOM 1482 N N . ALA A 1 182 ? 11.953 -15.68 -23.578 1 81.75 182 ALA A N 1
ATOM 1483 C CA . ALA A 1 182 ? 12.039 -15.805 -22.125 1 81.75 182 ALA A CA 1
ATOM 1484 C C . ALA A 1 182 ? 13.055 -14.812 -21.547 1 81.75 182 ALA A C 1
ATOM 1486 O O . ALA A 1 182 ? 12.766 -14.117 -20.578 1 81.75 182 ALA A O 1
ATOM 1487 N N . ASN A 1 183 ? 14.18 -14.742 -22.125 1 86.25 183 ASN A N 1
ATOM 1488 C CA . ASN A 1 183 ? 15.227 -13.828 -21.688 1 86.25 183 ASN A CA 1
ATOM 1489 C C . ASN A 1 183 ? 14.773 -12.375 -21.734 1 86.25 183 ASN A C 1
ATOM 1491 O O . ASN A 1 183 ? 15.039 -11.602 -20.828 1 86.25 183 ASN A O 1
ATOM 1495 N N . ALA A 1 184 ? 14.164 -12.102 -22.797 1 86.25 184 ALA A N 1
ATOM 1496 C CA . ALA A 1 184 ? 13.68 -10.742 -22.969 1 86.25 184 ALA A CA 1
ATOM 1497 C C . ALA A 1 184 ? 12.641 -10.398 -21.906 1 86.25 184 ALA A C 1
ATOM 1499 O O . ALA A 1 184 ? 12.656 -9.305 -21.328 1 86.25 184 ALA A O 1
ATOM 1500 N N . ALA A 1 185 ? 11.719 -11.32 -21.672 1 84.44 185 ALA A N 1
ATOM 1501 C CA . ALA A 1 185 ? 10.672 -11.117 -20.672 1 84.44 185 ALA A CA 1
ATOM 1502 C C . ALA A 1 185 ? 11.273 -10.953 -19.281 1 84.44 185 ALA A C 1
ATOM 1504 O O . ALA A 1 185 ? 10.906 -10.031 -18.547 1 84.44 185 ALA A O 1
ATOM 1505 N N . PHE A 1 186 ? 12.211 -11.805 -18.984 1 85.12 186 PHE A N 1
ATOM 1506 C CA . PHE A 1 186 ? 12.867 -11.75 -17.688 1 85.12 186 PHE A CA 1
ATOM 1507 C C . PHE A 1 186 ? 13.641 -10.445 -17.516 1 85.12 186 PHE A C 1
ATOM 1509 O O . PHE A 1 186 ? 13.617 -9.836 -16.453 1 85.12 186 PHE A O 1
ATOM 1516 N N . ALA A 1 187 ? 14.305 -10.047 -18.547 1 89.19 187 ALA A N 1
ATOM 1517 C CA . ALA A 1 187 ? 15.055 -8.797 -18.516 1 89.19 187 ALA A CA 1
ATOM 1518 C C . ALA A 1 187 ? 14.125 -7.605 -18.312 1 89.19 187 ALA A C 1
ATOM 1520 O O . ALA A 1 187 ? 14.445 -6.688 -17.547 1 89.19 187 ALA A O 1
ATOM 1521 N N . GLU A 1 188 ? 13.031 -7.637 -19 1 90.75 188 GLU A N 1
ATOM 1522 C CA . GLU A 1 188 ? 12.062 -6.547 -18.859 1 90.75 188 GLU A CA 1
ATOM 1523 C C . GLU A 1 188 ? 11.508 -6.48 -17.438 1 90.75 188 GLU A C 1
ATOM 1525 O O . GLU A 1 188 ? 11.398 -5.395 -16.859 1 90.75 188 GLU A O 1
ATOM 1530 N N . VAL A 1 189 ? 11.133 -7.605 -16.906 1 91 189 VAL A N 1
ATOM 1531 C CA . VAL A 1 189 ? 10.609 -7.672 -15.547 1 91 189 VAL A CA 1
ATOM 1532 C C . VAL A 1 189 ? 11.656 -7.145 -14.57 1 91 189 VAL A C 1
ATOM 1534 O O . VAL A 1 189 ? 11.352 -6.312 -13.711 1 91 189 VAL A O 1
ATOM 1537 N N . ARG A 1 190 ? 12.844 -7.551 -14.703 1 90.38 190 ARG A N 1
ATOM 1538 C CA . ARG A 1 190 ? 13.922 -7.137 -13.812 1 90.38 190 ARG A CA 1
ATOM 1539 C C . ARG A 1 190 ? 14.172 -5.637 -13.914 1 90.38 190 ARG A C 1
ATOM 1541 O O . ARG A 1 190 ? 14.406 -4.969 -12.906 1 90.38 190 ARG A O 1
ATOM 1548 N N . LYS A 1 191 ? 14.148 -5.152 -15.086 1 93 191 LYS A N 1
ATOM 1549 C CA . LYS A 1 191 ? 14.32 -3.721 -15.32 1 93 191 LYS A CA 1
ATOM 1550 C C . LYS A 1 191 ? 13.25 -2.91 -14.602 1 93 191 LYS A C 1
ATOM 1552 O O . LYS A 1 191 ? 13.539 -1.86 -14.023 1 93 191 LYS A O 1
ATOM 1557 N N . ARG A 1 192 ? 12.055 -3.42 -14.57 1 94.31 192 ARG A N 1
ATOM 1558 C CA . ARG A 1 192 ? 10.938 -2.713 -13.953 1 94.31 192 ARG A CA 1
ATOM 1559 C C . ARG A 1 192 ? 10.977 -2.848 -12.438 1 94.31 192 ARG A C 1
ATOM 1561 O O . ARG A 1 192 ? 10.445 -1.998 -11.719 1 94.31 192 ARG A O 1
ATOM 1568 N N . LEU A 1 193 ? 11.602 -3.908 -11.984 1 96 193 LEU A N 1
ATOM 1569 C CA . LEU A 1 193 ? 11.68 -4.148 -10.547 1 96 193 LEU A CA 1
ATOM 1570 C C . LEU A 1 193 ? 12.594 -3.137 -9.875 1 96 193 LEU A C 1
ATOM 1572 O O . LEU A 1 193 ? 12.375 -2.762 -8.719 1 96 193 LEU A O 1
ATOM 1576 N N . VAL A 1 194 ? 13.578 -2.625 -10.562 1 94.38 194 VAL A N 1
ATOM 1577 C CA . VAL A 1 194 ? 14.625 -1.779 -10.008 1 94.38 194 VAL A CA 1
ATOM 1578 C C . VAL A 1 194 ? 14.016 -0.482 -9.477 1 94.38 194 VAL A C 1
ATOM 1580 O O . VAL A 1 194 ? 14.219 -0.126 -8.312 1 94.38 194 VAL A O 1
ATOM 1583 N N . PRO A 1 195 ? 13.227 0.19 -10.258 1 95.06 195 PRO A N 1
ATOM 1584 C CA . PRO A 1 195 ? 12.625 1.419 -9.727 1 95.06 195 PRO A CA 1
ATOM 1585 C C . PRO A 1 195 ? 11.398 1.151 -8.867 1 95.06 195 PRO A C 1
ATOM 1587 O O . PRO A 1 195 ? 10.852 2.076 -8.25 1 95.06 195 PRO A O 1
ATOM 1590 N N . TYR A 1 196 ? 10.914 -0.065 -8.773 1 97.25 196 TYR A N 1
ATOM 1591 C CA . TYR A 1 196 ? 9.648 -0.379 -8.117 1 97.25 196 TYR A CA 1
ATOM 1592 C C . TYR A 1 196 ? 9.875 -0.819 -6.68 1 97.25 196 TYR A C 1
ATOM 1594 O O . TYR A 1 196 ? 9.047 -0.563 -5.805 1 97.25 196 TYR A O 1
ATOM 1602 N N . ASP A 1 197 ? 10.961 -1.52 -6.453 1 96 197 ASP A N 1
ATOM 1603 C CA . ASP A 1 197 ? 11.297 -2.07 -5.145 1 96 197 ASP A CA 1
ATOM 1604 C C . ASP A 1 197 ? 12.555 -1.41 -4.582 1 96 197 ASP A C 1
ATOM 1606 O O . ASP A 1 197 ? 13.508 -1.134 -5.32 1 96 197 ASP A O 1
ATOM 1610 N N . SER A 1 198 ? 12.57 -1.2 -3.262 1 93.44 198 SER A N 1
ATOM 1611 C CA . SER A 1 198 ? 13.781 -0.682 -2.639 1 93.44 198 SER A CA 1
ATOM 1612 C C . SER A 1 198 ? 14.789 -1.798 -2.367 1 93.44 198 SER A C 1
ATOM 1614 O O . SER A 1 198 ? 15.961 -1.534 -2.105 1 93.44 198 SER A O 1
ATOM 1616 N N . ALA A 1 199 ? 14.312 -3.006 -2.324 1 92.69 199 ALA A N 1
ATOM 1617 C CA . ALA A 1 199 ? 15.203 -4.168 -2.287 1 92.69 199 ALA A CA 1
ATOM 1618 C C . ALA A 1 199 ? 15.648 -4.562 -3.693 1 92.69 199 ALA A C 1
ATOM 1620 O O . ALA A 1 199 ? 14.867 -4.48 -4.645 1 92.69 199 ALA A O 1
ATOM 1621 N N . SER A 1 200 ? 16.844 -5.008 -3.805 1 92.75 200 SER A N 1
ATOM 1622 C CA . SER A 1 200 ? 17.297 -5.52 -5.094 1 92.75 200 SER A CA 1
ATOM 1623 C C . SER A 1 200 ? 16.5 -6.75 -5.512 1 92.75 200 SER A C 1
ATOM 1625 O O . SER A 1 200 ? 15.953 -7.457 -4.66 1 92.75 200 SER A O 1
ATOM 1627 N N . PRO A 1 201 ? 16.406 -6.941 -6.852 1 92.94 201 PRO A N 1
ATOM 1628 C CA . PRO A 1 201 ? 15.688 -8.141 -7.285 1 92.94 201 PRO A CA 1
ATOM 1629 C C . PRO A 1 201 ? 16.172 -9.406 -6.582 1 92.94 201 PRO A C 1
ATOM 1631 O O . PRO A 1 201 ? 17.391 -9.602 -6.422 1 92.94 201 PRO A O 1
ATOM 1634 N N . SER A 1 202 ? 15.242 -10.211 -6.121 1 93 202 SER A N 1
ATOM 1635 C CA . SER A 1 202 ? 15.586 -11.406 -5.355 1 93 202 SER A CA 1
ATOM 1636 C C . SER A 1 202 ? 16.406 -12.383 -6.191 1 93 202 SER A C 1
ATOM 1638 O O . SER A 1 202 ? 16.078 -12.641 -7.348 1 93 202 SER A O 1
ATOM 1640 N N . PRO A 1 203 ? 17.391 -12.961 -5.629 1 91.38 203 PRO A N 1
ATOM 1641 C CA . PRO A 1 203 ? 18.156 -13.992 -6.34 1 91.38 203 PRO A CA 1
ATOM 1642 C C . PRO A 1 203 ? 17.375 -15.273 -6.551 1 91.38 203 PRO A C 1
ATOM 1644 O O . PRO A 1 203 ? 17.797 -16.156 -7.309 1 91.38 203 PRO A O 1
ATOM 1647 N N . LEU A 1 204 ? 16.234 -15.352 -5.918 1 91.5 204 LEU A N 1
ATOM 1648 C CA . LEU A 1 204 ? 15.406 -16.547 -6.027 1 91.5 204 LEU A CA 1
ATOM 1649 C C . LEU A 1 204 ? 14.617 -16.547 -7.336 1 91.5 204 LEU A C 1
ATOM 1651 O O . LEU A 1 204 ? 14.094 -17.578 -7.746 1 91.5 204 LEU A O 1
ATOM 1655 N N . LEU A 1 205 ? 14.531 -15.344 -7.906 1 90.94 205 LEU A N 1
ATOM 1656 C CA . LEU A 1 205 ? 13.844 -15.273 -9.188 1 90.94 205 LEU A CA 1
ATOM 1657 C C . LEU A 1 205 ? 14.672 -15.914 -10.289 1 90.94 205 LEU A C 1
ATOM 1659 O O . LEU A 1 205 ? 15.883 -15.688 -10.383 1 90.94 205 LEU A O 1
ATOM 1663 N N . GLY A 1 206 ? 14.023 -16.828 -11.086 1 85.62 206 GLY A N 1
ATOM 1664 C CA . GLY A 1 206 ? 14.773 -17.484 -12.148 1 85.62 206 GLY A CA 1
ATOM 1665 C C . GLY A 1 206 ? 13.898 -18.344 -13.055 1 85.62 206 GLY A C 1
ATOM 1666 O O . GLY A 1 206 ? 12.672 -18.312 -12.938 1 85.62 206 GLY A O 1
ATOM 1667 N N . ARG A 1 207 ? 14.586 -19.016 -13.852 1 86.94 207 ARG A N 1
ATOM 1668 C CA . ARG A 1 207 ? 13.922 -19.844 -14.859 1 86.94 207 ARG A CA 1
ATOM 1669 C C . ARG A 1 207 ? 13.469 -21.172 -14.266 1 86.94 207 ARG A C 1
ATOM 1671 O O . ARG A 1 207 ? 14.188 -21.781 -13.477 1 86.94 207 ARG A O 1
ATOM 1678 N N . TYR A 1 208 ? 12.344 -21.547 -14.711 1 90 208 TYR A N 1
ATOM 1679 C CA . TYR A 1 208 ? 11.805 -22.844 -14.305 1 90 208 TYR A CA 1
ATOM 1680 C C . TYR A 1 208 ? 12.742 -23.969 -14.719 1 90 208 TYR A C 1
ATOM 1682 O O . TYR A 1 208 ? 13.219 -24.016 -15.859 1 90 208 TYR A O 1
ATOM 1690 N N . GLY A 1 209 ? 13.062 -24.828 -13.781 1 89.62 209 GLY A N 1
ATOM 1691 C CA . GLY A 1 209 ? 13.844 -26.016 -14.078 1 89.62 209 GLY A CA 1
ATOM 1692 C C . GLY A 1 209 ? 15.344 -25.781 -13.969 1 89.62 209 GLY A C 1
ATOM 1693 O O . GLY A 1 209 ? 16.125 -26.719 -14.109 1 89.62 209 GLY A O 1
ATOM 1694 N N . ALA A 1 210 ? 15.734 -24.531 -13.711 1 88.56 210 ALA A N 1
ATOM 1695 C CA . ALA A 1 210 ? 17.156 -24.281 -13.516 1 88.56 210 ALA A CA 1
ATOM 1696 C C . ALA A 1 210 ? 17.719 -25.141 -12.383 1 88.56 210 ALA A C 1
ATOM 1698 O O . ALA A 1 210 ? 17.062 -25.312 -11.352 1 88.56 210 ALA A O 1
ATOM 1699 N N . ALA A 1 211 ? 18.891 -25.641 -12.562 1 90.62 211 ALA A N 1
ATOM 1700 C CA . ALA A 1 211 ? 19.5 -26.594 -11.648 1 90.62 211 ALA A CA 1
ATOM 1701 C C . ALA A 1 211 ? 19.609 -26.016 -10.242 1 90.62 211 ALA A C 1
ATOM 1703 O O . ALA A 1 211 ? 19.391 -26.703 -9.25 1 90.62 211 ALA A O 1
ATOM 1704 N N . ASP A 1 212 ? 19.891 -24.781 -10.133 1 90.12 212 ASP A N 1
ATOM 1705 C CA . ASP A 1 212 ? 20.094 -24.141 -8.828 1 90.12 212 ASP A CA 1
ATOM 1706 C C . ASP A 1 212 ? 18.828 -23.406 -8.3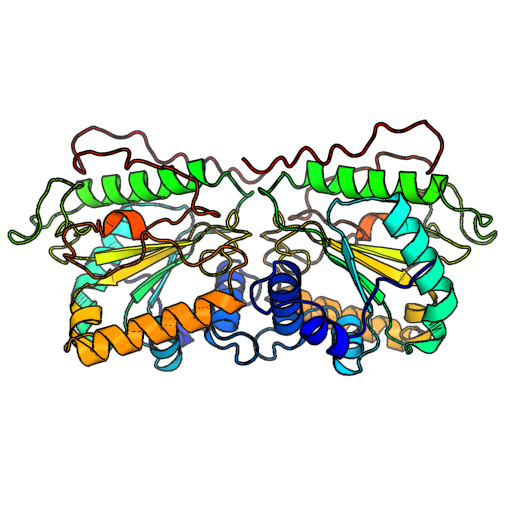91 1 90.12 212 ASP A C 1
ATOM 1708 O O . ASP A 1 212 ? 18.812 -22.75 -7.348 1 90.12 212 ASP A O 1
ATOM 1712 N N . GLY A 1 213 ? 17.859 -23.594 -9.125 1 90.75 213 GLY A N 1
ATOM 1713 C CA . GLY A 1 213 ? 16.641 -22.875 -8.812 1 90.75 213 GLY A CA 1
ATOM 1714 C C . GLY A 1 213 ? 15.562 -23.766 -8.211 1 90.75 213 GLY A C 1
ATOM 1715 O O . GLY A 1 213 ? 15.617 -24.984 -8.336 1 90.75 213 GLY A O 1
ATOM 1716 N N . ARG A 1 214 ? 14.711 -23.219 -7.441 1 93.81 214 ARG A N 1
ATOM 1717 C CA . ARG A 1 214 ? 13.492 -23.828 -6.922 1 93.81 214 ARG A CA 1
ATOM 1718 C C . ARG A 1 214 ? 12.289 -22.906 -7.133 1 93.81 214 ARG A C 1
ATOM 1720 O O . ARG A 1 214 ? 12.195 -21.844 -6.52 1 93.81 214 ARG A O 1
ATOM 1727 N N . GLU A 1 215 ? 11.352 -23.359 -7.949 1 93 215 GLU A N 1
ATOM 1728 C CA . GLU A 1 215 ? 10.203 -22.547 -8.32 1 93 215 GLU A CA 1
ATOM 1729 C C . GLU A 1 215 ? 9.43 -22.094 -7.09 1 93 215 GLU A C 1
ATOM 1731 O O . GLU A 1 215 ? 9.008 -20.938 -7.004 1 93 215 GLU A O 1
ATOM 1736 N N . TYR A 1 216 ? 9.258 -23 -6.105 1 94.44 216 TYR A N 1
ATOM 1737 C CA . TYR A 1 216 ? 8.414 -22.719 -4.945 1 94.44 216 TYR A CA 1
ATOM 1738 C C . TYR A 1 216 ? 8.977 -21.562 -4.125 1 94.44 216 TYR A C 1
ATOM 1740 O O . TYR A 1 216 ? 8.242 -20.891 -3.396 1 94.44 216 TYR A O 1
ATOM 1748 N N . GLN A 1 217 ? 10.266 -21.297 -4.219 1 94 217 GLN A N 1
ATOM 1749 C CA . GLN A 1 217 ? 10.898 -20.234 -3.455 1 94 217 GLN A CA 1
ATOM 1750 C C . GLN A 1 217 ? 10.477 -18.859 -3.971 1 94 217 GLN A C 1
ATOM 1752 O O . GLN A 1 217 ? 10.648 -17.859 -3.281 1 94 217 GLN A O 1
ATOM 1757 N N . GLN A 1 218 ? 9.922 -18.844 -5.176 1 94.5 218 GLN A N 1
ATOM 1758 C CA . GLN A 1 218 ? 9.508 -17.594 -5.801 1 94.5 218 GLN A CA 1
ATOM 1759 C C . GLN A 1 218 ? 8.086 -17.219 -5.391 1 94.5 218 GLN A C 1
ATOM 1761 O O . GLN A 1 218 ? 7.641 -16.094 -5.641 1 94.5 218 GLN A O 1
ATOM 1766 N N . TYR A 1 219 ? 7.363 -18.156 -4.758 1 97.06 219 TYR A N 1
ATOM 1767 C CA . TYR A 1 219 ? 5.953 -17.938 -4.457 1 97.06 219 TYR A CA 1
ATOM 1768 C C . TYR A 1 219 ? 5.777 -16.812 -3.439 1 97.06 219 TYR A C 1
ATOM 1770 O O . TYR A 1 219 ? 4.832 -16.031 -3.529 1 97.06 219 TYR A O 1
ATOM 1778 N N . PHE A 1 220 ? 6.676 -16.781 -2.529 1 96.81 220 PHE A N 1
ATOM 1779 C CA . PHE A 1 220 ? 6.723 -15.781 -1.475 1 96.81 220 PHE A CA 1
ATOM 1780 C C . PHE A 1 220 ? 8.133 -15.234 -1.31 1 96.81 220 PHE A C 1
ATOM 1782 O O . PHE A 1 220 ? 9.047 -15.969 -0.925 1 96.81 220 PHE A O 1
ATOM 1789 N N . LEU A 1 221 ? 8.32 -14.023 -1.649 1 95.38 221 LEU A N 1
ATOM 1790 C CA . LEU A 1 221 ? 9.602 -13.352 -1.455 1 95.38 221 LEU A CA 1
ATOM 1791 C C . LEU A 1 221 ? 9.555 -12.445 -0.231 1 95.38 221 LEU A C 1
ATOM 1793 O O . LEU A 1 221 ? 8.672 -11.594 -0.11 1 95.38 221 LEU A O 1
ATOM 1797 N N . HIS A 1 222 ? 10.43 -12.633 0.644 1 93.44 222 HIS A N 1
ATOM 1798 C CA . HIS A 1 222 ? 10.516 -11.742 1.795 1 93.44 222 HIS A CA 1
ATOM 1799 C C . HIS A 1 222 ? 10.938 -10.336 1.375 1 93.44 222 HIS A C 1
ATOM 1801 O O . HIS A 1 222 ? 11.266 -10.109 0.208 1 93.44 222 HIS A O 1
ATOM 1807 N N . ASP A 1 223 ? 10.883 -9.484 2.314 1 91.81 223 ASP A N 1
ATOM 1808 C CA . ASP A 1 223 ? 11.039 -8.062 2.021 1 91.81 223 ASP A CA 1
ATOM 1809 C C . ASP A 1 223 ? 12.492 -7.723 1.707 1 91.81 223 ASP A C 1
ATOM 1811 O O . ASP A 1 223 ? 12.781 -6.688 1.104 1 91.81 223 ASP A O 1
ATOM 1815 N N . ASP A 1 224 ? 13.422 -8.516 2.17 1 85.69 224 ASP A N 1
ATOM 1816 C CA . ASP A 1 224 ? 14.82 -8.352 1.781 1 85.69 224 ASP A CA 1
ATOM 1817 C C . ASP A 1 224 ? 15.438 -9.688 1.387 1 85.69 224 ASP A C 1
ATOM 1819 O O . ASP A 1 224 ? 14.766 -10.719 1.391 1 85.69 224 ASP A O 1
ATOM 1823 N N . ASN A 1 225 ? 16.578 -9.641 0.882 1 87.94 225 ASN A N 1
ATOM 1824 C CA . ASN A 1 225 ? 17.219 -10.828 0.316 1 87.94 225 ASN A CA 1
ATOM 1825 C C . ASN A 1 225 ? 17.984 -11.609 1.375 1 87.94 225 ASN A C 1
ATOM 1827 O O . ASN A 1 225 ? 18.766 -12.516 1.047 1 87.94 225 ASN A O 1
ATOM 1831 N N . ASN A 1 226 ? 17.766 -11.242 2.609 1 79.81 226 ASN A N 1
ATOM 1832 C CA . ASN A 1 226 ? 18.531 -11.891 3.67 1 79.81 226 ASN A CA 1
ATOM 1833 C C . ASN A 1 226 ? 17.734 -13.016 4.328 1 79.81 226 ASN A C 1
ATOM 1835 O O . ASN A 1 226 ? 18.297 -13.828 5.066 1 79.81 226 ASN A O 1
ATOM 1839 N N . ALA A 1 227 ? 16.469 -12.977 4.133 1 66.38 227 ALA A N 1
ATOM 1840 C CA . ALA A 1 227 ? 15.633 -13.93 4.844 1 66.38 227 ALA A CA 1
ATOM 1841 C C . ALA A 1 227 ? 15.773 -15.336 4.25 1 66.38 227 ALA A C 1
ATOM 1843 O O . ALA A 1 227 ? 15.922 -15.484 3.037 1 66.38 227 ALA A O 1
ATOM 1844 N N . SER A 1 228 ? 16.203 -16.297 5.125 1 62.31 228 SER A N 1
ATOM 1845 C CA . SER A 1 228 ? 16.281 -17.688 4.703 1 62.31 228 SER A CA 1
ATOM 1846 C C . SER A 1 228 ? 14.992 -18.438 5.047 1 62.31 228 SER A C 1
ATOM 1848 O O . SER A 1 228 ? 14.648 -18.578 6.223 1 62.31 228 SER A O 1
ATOM 1850 N N . THR A 1 229 ? 13.93 -18.266 4.297 1 61.56 229 THR A N 1
ATOM 1851 C CA . THR A 1 229 ? 12.82 -19.047 4.832 1 61.56 229 THR A CA 1
ATOM 1852 C C . THR A 1 229 ? 12.703 -20.375 4.105 1 61.56 229 THR A C 1
ATOM 1854 O O . THR A 1 229 ? 12.781 -20.438 2.875 1 61.56 229 THR A O 1
ATOM 1857 N N . GLY A 1 230 ? 13.031 -21.453 4.844 1 67.44 230 GLY A N 1
ATOM 1858 C CA . GLY A 1 230 ? 12.797 -22.797 4.328 1 67.44 230 GLY A CA 1
ATOM 1859 C C . GLY A 1 230 ? 11.32 -23.172 4.285 1 67.44 230 GLY A C 1
ATOM 1860 O O . GLY A 1 230 ? 10.523 -22.625 5.047 1 67.44 230 GLY A O 1
ATOM 1861 N N . CYS A 1 231 ? 10.836 -23.844 3.221 1 74.38 231 CYS A N 1
ATOM 1862 C CA . CYS A 1 231 ? 9.492 -24.391 3.123 1 74.38 231 CYS A CA 1
ATOM 1863 C C . CYS A 1 231 ? 9.195 -25.312 4.305 1 74.38 231 CYS A C 1
ATOM 1865 O O . CYS A 1 231 ? 10.008 -26.172 4.648 1 74.38 231 CYS A O 1
ATOM 1867 N N . PRO A 1 232 ? 8.086 -25.047 4.926 1 72.75 232 PRO A N 1
ATOM 1868 C CA . PRO A 1 232 ? 7.777 -25.859 6.094 1 72.75 232 PRO A CA 1
ATOM 1869 C C . PRO A 1 232 ? 7.422 -27.312 5.727 1 72.75 232 PRO A C 1
ATOM 1871 O O . PRO A 1 232 ? 7.238 -28.141 6.609 1 72.75 232 PRO A O 1
ATOM 1874 N N . PHE A 1 233 ? 7.367 -27.625 4.43 1 81.62 233 PHE A N 1
ATOM 1875 C CA . PHE A 1 233 ? 6.926 -28.953 4.012 1 81.62 233 PHE A CA 1
ATOM 1876 C C . PHE A 1 233 ? 7.973 -29.625 3.123 1 81.62 233 PHE A C 1
ATOM 1878 O O . PHE A 1 233 ? 8.555 -28.969 2.25 1 81.62 233 PHE A O 1
ATOM 1885 N N . ALA A 1 234 ? 8.203 -30.828 3.379 1 78.88 234 ALA A N 1
ATOM 1886 C CA . ALA A 1 234 ? 8.977 -31.625 2.42 1 78.88 234 ALA A CA 1
ATOM 1887 C C . ALA A 1 234 ? 8.109 -32.031 1.226 1 78.88 234 ALA A C 1
ATOM 1889 O O . ALA A 1 234 ? 8.586 -32.062 0.088 1 78.88 234 ALA A O 1
ATOM 1890 N N . LYS A 1 235 ? 6.906 -32.375 1.585 1 82.56 235 LYS A N 1
ATOM 1891 C CA . LYS A 1 235 ? 5.836 -32.75 0.655 1 82.56 235 LYS A CA 1
ATOM 1892 C C . LYS A 1 235 ? 4.492 -32.188 1.134 1 82.56 235 LYS A C 1
ATOM 1894 O O . LYS A 1 235 ? 4.277 -32.031 2.336 1 82.56 235 LYS A O 1
ATOM 1899 N N . LEU A 1 236 ? 3.674 -31.906 0.191 1 85.88 236 LEU A N 1
ATOM 1900 C CA . LEU A 1 236 ? 2.367 -31.391 0.588 1 85.88 236 LEU A CA 1
ATOM 1901 C C . LEU A 1 236 ? 1.432 -32.531 0.974 1 85.88 236 LEU A C 1
ATOM 1903 O O . LEU A 1 236 ? 1.646 -33.688 0.576 1 85.88 236 LEU A O 1
ATOM 1907 N N . ALA A 1 237 ? 0.364 -32.281 1.766 1 82.44 237 ALA A N 1
ATOM 1908 C CA . ALA A 1 237 ? -0.765 -33.156 2.092 1 82.44 237 ALA A CA 1
ATOM 1909 C C . ALA A 1 237 ? -0.308 -34.375 2.887 1 82.44 237 ALA A C 1
ATOM 1911 O O . ALA A 1 237 ? -0.808 -35.469 2.678 1 82.44 237 ALA A O 1
ATOM 1912 N N . GLN A 1 238 ? 0.778 -34.344 3.535 1 75.38 238 GLN A N 1
ATOM 1913 C CA . GLN A 1 238 ? 1.235 -35.469 4.309 1 75.38 238 GLN A CA 1
ATOM 1914 C C . GLN A 1 238 ? 0.541 -35.531 5.668 1 75.38 238 GLN A C 1
ATOM 1916 O O . GLN A 1 238 ? 0.193 -36.625 6.145 1 75.38 238 GLN A O 1
ATOM 1921 N N . ASN A 1 239 ? 0.627 -34.375 6.477 1 63.34 239 ASN A N 1
ATOM 1922 C CA . ASN A 1 239 ? 0.118 -34.438 7.844 1 63.34 239 ASN A CA 1
ATOM 1923 C C . ASN A 1 239 ? -1.122 -33.562 8.016 1 63.34 239 ASN A C 1
ATOM 1925 O O . ASN A 1 239 ? -1.352 -32.625 7.223 1 63.34 239 ASN A O 1
ATOM 1929 N N . LYS A 1 240 ? -2.162 -34.062 8.875 1 60.81 240 LYS A N 1
ATOM 1930 C CA . LYS A 1 240 ? -3.334 -33.281 9.227 1 60.81 240 LYS A CA 1
ATOM 1931 C C . LYS A 1 240 ? -2.93 -31.891 9.719 1 60.81 240 LYS A C 1
ATOM 1933 O O . LYS A 1 240 ? -2.133 -31.766 10.648 1 60.81 240 LYS A O 1
ATOM 1938 N N . THR A 1 241 ? -2.955 -31 8.922 1 58.97 241 THR A N 1
ATOM 1939 C CA . THR A 1 241 ? -2.527 -29.656 9.266 1 58.97 241 THR A CA 1
ATOM 1940 C C . THR A 1 241 ? -3.641 -28.891 9.984 1 58.97 241 THR A C 1
ATOM 1942 O O . THR A 1 241 ? -4.82 -29.062 9.664 1 58.97 241 THR A O 1
ATOM 1945 N N . PRO A 1 242 ? -3.371 -28.141 11.125 1 55.5 242 PRO A N 1
ATOM 1946 C CA . PRO A 1 242 ? -4.359 -27.312 11.844 1 55.5 242 PRO A CA 1
ATOM 1947 C C . PRO A 1 242 ? -5.062 -26.312 10.93 1 55.5 242 PRO A C 1
ATOM 1949 O O . PRO A 1 242 ? -4.543 -25.969 9.867 1 55.5 242 PRO A O 1
ATOM 1952 N N . PRO A 1 243 ? -6.312 -26.047 11.211 1 55.22 243 PRO A N 1
ATOM 1953 C CA . PRO A 1 243 ? -7.074 -25.047 10.453 1 55.22 243 PRO A CA 1
ATOM 1954 C C . PRO A 1 243 ? -6.383 -23.688 10.406 1 55.22 243 PRO A C 1
ATOM 1956 O O . PRO A 1 243 ? -5.629 -23.344 11.32 1 55.22 243 PRO A O 1
ATOM 1959 N N . ILE A 1 244 ? -6.324 -23.109 9.242 1 56.97 244 ILE A N 1
ATOM 1960 C CA . ILE A 1 244 ? -5.816 -21.75 9.086 1 56.97 244 ILE A CA 1
ATOM 1961 C C . ILE A 1 244 ? -6.625 -20.797 9.969 1 56.97 244 ILE A C 1
ATOM 1963 O O . ILE A 1 244 ? -7.852 -20.719 9.836 1 56.97 244 ILE A O 1
ATOM 1967 N N . ALA A 1 245 ? 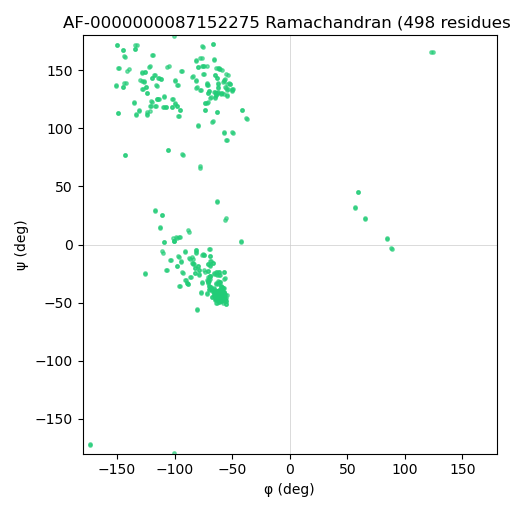-6.238 -20.453 11.125 1 46.56 245 ALA A N 1
ATOM 1968 C CA . ALA A 1 245 ? -6.918 -19.547 12.039 1 46.56 245 ALA A CA 1
ATOM 1969 C C . ALA A 1 245 ? -7.203 -18.203 11.367 1 46.56 245 ALA A C 1
ATOM 1971 O O . ALA A 1 245 ? -6.305 -17.578 10.797 1 46.56 245 ALA A O 1
ATOM 1972 N N . ASP A 1 246 ? -8.336 -18.062 10.734 1 44.34 246 ASP A N 1
ATOM 1973 C CA . ASP A 1 246 ? -8.695 -16.688 10.367 1 44.34 246 ASP A CA 1
ATOM 1974 C C . ASP A 1 246 ? -8.711 -15.773 11.586 1 44.34 246 ASP A C 1
ATOM 1976 O O . ASP A 1 246 ? -9.773 -15.492 12.148 1 44.34 246 ASP A O 1
ATOM 1980 N N . LYS A 1 247 ? -8.125 -15.961 12.617 1 40.09 247 LYS A N 1
ATOM 1981 C CA . LYS A 1 247 ? -8.211 -15.141 13.82 1 40.09 247 LYS A CA 1
ATOM 1982 C C . LYS A 1 247 ? -8.188 -13.656 13.477 1 40.09 247 LYS A C 1
ATOM 1984 O O . LYS A 1 247 ? -7.945 -12.812 14.352 1 40.09 247 LYS A O 1
ATOM 1989 N N . GLU A 1 248 ? -8.164 -13.375 12.32 1 40.12 248 GLU A N 1
ATOM 1990 C CA . GLU A 1 248 ? -8.148 -11.922 12.125 1 40.12 248 GLU A CA 1
ATOM 1991 C C . GLU A 1 248 ? -9.422 -11.281 12.672 1 40.12 248 GLU A C 1
ATOM 1993 O O . GLU A 1 248 ? -10.438 -11.219 11.984 1 40.12 248 GLU A O 1
ATOM 1998 N N . GLN A 1 249 ? -9.867 -11.812 13.742 1 30.44 249 GLN A N 1
ATOM 1999 C CA . GLN A 1 249 ? -10.984 -11.07 14.305 1 30.44 249 GLN A CA 1
ATOM 2000 C C . GLN A 1 249 ? -10.734 -9.562 14.234 1 30.44 249 GLN A C 1
ATOM 2002 O O . GLN A 1 249 ? -9.633 -9.102 14.523 1 30.44 249 GLN A O 1
ATOM 2007 N N . ALA A 1 250 ? -11.734 -9.094 13.383 1 32.47 250 ALA A N 1
ATOM 2008 C CA . ALA A 1 250 ? -11.859 -7.641 13.438 1 32.47 250 ALA A CA 1
ATOM 2009 C C . ALA A 1 250 ? -11.672 -7.125 14.859 1 32.47 250 ALA A C 1
ATOM 2011 O O . ALA A 1 250 ? -12.273 -7.648 15.805 1 32.47 250 ALA A O 1
ATOM 2012 N N . ALA A 1 251 ? -10.703 -6.492 15.289 1 26.75 251 ALA A N 1
ATOM 2013 C CA . ALA A 1 251 ? -10.828 -5.676 16.5 1 26.75 251 ALA A CA 1
ATOM 2014 C C . ALA A 1 251 ? -12.07 -4.785 16.422 1 26.75 251 ALA A C 1
ATOM 2016 O O . ALA A 1 251 ? -12.43 -4.301 15.344 1 26.75 251 ALA A O 1
ATOM 2017 N N . MET B 1 1 ? 21.5 26.531 8.406 1 75.94 1 MET B N 1
ATOM 2018 C CA . MET B 1 1 ? 21.531 25.094 8.141 1 75.94 1 MET B CA 1
ATOM 2019 C C . MET B 1 1 ? 21.125 24.797 6.703 1 75.94 1 MET B C 1
ATOM 2021 O O . MET B 1 1 ? 20.312 25.516 6.121 1 75.94 1 MET B O 1
ATOM 2025 N N . GLU B 1 2 ? 21.766 23.891 6.164 1 91.19 2 GLU B N 1
ATOM 2026 C CA . GLU B 1 2 ? 21.516 23.5 4.781 1 91.19 2 GLU B CA 1
ATOM 2027 C C . GLU B 1 2 ? 20.109 22.938 4.605 1 91.19 2 GLU B C 1
ATOM 2029 O O . GLU B 1 2 ? 19.609 22.203 5.465 1 91.19 2 GLU B O 1
ATOM 2034 N N . ARG B 1 3 ? 19.453 23.484 3.643 1 93.69 3 ARG B N 1
ATOM 2035 C CA . ARG B 1 3 ? 18.141 22.969 3.293 1 93.69 3 ARG B CA 1
ATOM 2036 C C . ARG B 1 3 ? 18.234 21.547 2.76 1 93.69 3 ARG B C 1
ATOM 2038 O O . ARG B 1 3 ? 18.969 21.281 1.804 1 93.69 3 ARG B O 1
ATOM 2045 N N . LEU B 1 4 ? 17.422 20.656 3.396 1 94.44 4 LEU B N 1
ATOM 2046 C CA . LEU B 1 4 ? 17.484 19.25 3 1 94.44 4 LEU B CA 1
ATOM 2047 C C . LEU B 1 4 ? 16.234 18.859 2.209 1 94.44 4 LEU B C 1
ATOM 2049 O O . LEU B 1 4 ? 16.234 17.844 1.521 1 94.44 4 LEU B O 1
ATOM 2053 N N . PHE B 1 5 ? 15.117 19.609 2.367 1 98.5 5 PHE B N 1
ATOM 2054 C CA . PHE B 1 5 ? 13.922 19.25 1.621 1 98.5 5 PHE B CA 1
ATOM 2055 C C . PHE B 1 5 ? 14.047 19.656 0.159 1 98.5 5 PHE B C 1
ATOM 2057 O O . PHE B 1 5 ? 14.773 20.594 -0.165 1 98.5 5 PHE B O 1
ATOM 2064 N N . LEU B 1 6 ? 13.359 18.984 -0.701 1 98.5 6 LEU B N 1
ATOM 2065 C CA . LEU B 1 6 ? 13.578 19.047 -2.143 1 98.5 6 LEU B CA 1
ATOM 2066 C C . LEU B 1 6 ? 12.289 19.406 -2.875 1 98.5 6 LEU B C 1
ATOM 2068 O O . LEU B 1 6 ? 11.195 19.141 -2.377 1 98.5 6 LEU B O 1
ATOM 2072 N N . LYS B 1 7 ? 12.383 20.125 -4.02 1 97.25 7 LYS B N 1
ATOM 2073 C CA . LYS B 1 7 ? 11.281 20.188 -4.98 1 97.25 7 LYS B CA 1
ATOM 2074 C C . LYS B 1 7 ? 11.195 18.891 -5.793 1 97.25 7 LYS B C 1
ATOM 2076 O O . LYS B 1 7 ? 12.086 18.047 -5.723 1 97.25 7 LYS B O 1
ATOM 2081 N N . LYS B 1 8 ? 10.18 18.734 -6.535 1 96 8 LYS B N 1
ATOM 2082 C CA . LYS B 1 8 ? 9.875 17.516 -7.281 1 96 8 LYS B CA 1
ATOM 2083 C C . LYS B 1 8 ? 11.031 17.125 -8.188 1 96 8 LYS B C 1
ATOM 2085 O O . LYS B 1 8 ? 11.516 15.992 -8.125 1 96 8 LYS B O 1
ATOM 2090 N N . GLY B 1 9 ? 11.547 18 -9 1 95.06 9 GLY B N 1
ATOM 2091 C CA . GLY B 1 9 ? 12.617 17.734 -9.945 1 95.06 9 GLY B CA 1
ATOM 2092 C C . GLY B 1 9 ? 13.93 17.391 -9.273 1 95.06 9 GLY B C 1
ATOM 2093 O O . GLY B 1 9 ? 14.758 16.672 -9.844 1 95.06 9 GLY B O 1
ATOM 2094 N N . GLU B 1 10 ? 14.133 17.828 -8.047 1 97.06 10 GLU B N 1
ATOM 2095 C CA . GLU B 1 10 ? 15.375 17.609 -7.316 1 97.06 10 GLU B CA 1
ATOM 2096 C C . GLU B 1 10 ? 15.422 16.188 -6.746 1 97.06 10 GLU B C 1
ATOM 2098 O O . GLU B 1 10 ? 16.5 15.672 -6.453 1 97.06 10 GLU B O 1
ATOM 2103 N N . VAL B 1 11 ? 14.305 15.547 -6.57 1 96.81 11 VAL B N 1
ATOM 2104 C CA . VAL B 1 11 ? 14.289 14.203 -5.996 1 96.81 11 VAL B CA 1
ATOM 2105 C C . VAL B 1 11 ? 15 13.234 -6.938 1 96.81 11 VAL B C 1
ATOM 2107 O O . VAL B 1 11 ? 15.883 12.484 -6.512 1 96.81 11 VAL B O 1
ATOM 2110 N N . ALA B 1 12 ? 14.664 13.289 -8.227 1 90.69 12 ALA B N 1
ATOM 2111 C CA . ALA B 1 12 ? 15.25 12.391 -9.219 1 90.69 12 ALA B CA 1
ATOM 2112 C C . ALA B 1 12 ? 16.75 12.625 -9.352 1 90.69 12 ALA B C 1
ATOM 2114 O O . ALA B 1 12 ? 17.516 11.688 -9.578 1 90.69 12 ALA B O 1
ATOM 2115 N N . SER B 1 13 ? 17.156 13.859 -9.188 1 94.19 13 SER B N 1
ATOM 2116 C CA . SER B 1 13 ? 18.562 14.195 -9.383 1 94.19 13 SER B CA 1
ATOM 2117 C C . SER B 1 13 ? 19.375 13.867 -8.141 1 94.19 13 SER B C 1
ATOM 2119 O O . SER B 1 13 ? 20.578 13.586 -8.242 1 94.19 13 SER B O 1
ATOM 2121 N N . ASN B 1 14 ? 18.781 13.828 -7.027 1 96.12 14 ASN B N 1
ATOM 2122 C CA . ASN B 1 14 ? 19.516 13.664 -5.777 1 96.12 14 ASN B CA 1
ATOM 2123 C C . ASN B 1 14 ? 19.594 12.195 -5.371 1 96.12 14 ASN B C 1
ATOM 2125 O O . ASN B 1 14 ? 20.469 11.82 -4.582 1 96.12 14 ASN B O 1
ATOM 2129 N N . PHE B 1 15 ? 18.656 11.391 -5.852 1 96.81 15 PHE B N 1
ATOM 2130 C CA . PHE B 1 15 ? 18.625 10.008 -5.402 1 96.81 15 PHE B CA 1
ATOM 2131 C C . PHE B 1 15 ? 18.594 9.055 -6.594 1 96.81 15 PHE B C 1
ATOM 2133 O O . PHE B 1 15 ? 17.812 9.234 -7.52 1 96.81 15 PHE B O 1
ATOM 2140 N N . PRO B 1 16 ? 19.453 8 -6.52 1 94.38 16 PRO B N 1
ATOM 2141 C CA . PRO B 1 16 ? 19.406 6.977 -7.57 1 94.38 16 PRO B CA 1
ATOM 2142 C C . PRO B 1 16 ? 18.062 6.266 -7.637 1 94.38 16 PRO B C 1
ATOM 2144 O O . PRO B 1 16 ? 17.359 6.148 -6.621 1 94.38 16 PRO B O 1
ATOM 2147 N N . VAL B 1 17 ? 17.672 5.781 -8.773 1 90.06 17 VAL B N 1
ATOM 2148 C CA . VAL B 1 17 ? 16.375 5.211 -9.094 1 90.06 17 VAL B CA 1
ATOM 2149 C C . VAL B 1 17 ? 16.062 4.051 -8.156 1 90.06 17 VAL B C 1
ATOM 2151 O O . VAL B 1 17 ? 14.906 3.834 -7.781 1 90.06 17 VAL B O 1
ATOM 2154 N N . SER B 1 18 ? 16.984 3.299 -7.617 1 88.19 18 SER B N 1
ATOM 2155 C CA . SER B 1 18 ? 16.719 2.123 -6.797 1 88.19 18 SER B CA 1
ATOM 2156 C C . SER B 1 18 ? 16.859 2.443 -5.312 1 88.19 18 SER B C 1
ATOM 2158 O O . SER B 1 18 ? 16.688 1.567 -4.465 1 88.19 18 SER B O 1
ATOM 2160 N N . SER B 1 19 ? 17.125 3.721 -5.043 1 95.88 19 SER B N 1
ATOM 2161 C CA . SER B 1 19 ? 17.219 4.098 -3.637 1 95.88 19 SER B CA 1
ATOM 2162 C C . SER B 1 19 ? 15.828 4.098 -2.986 1 95.88 19 SER B C 1
ATOM 2164 O O . SER B 1 19 ? 14.812 4.223 -3.674 1 95.88 19 SER B O 1
ATOM 2166 N N . TRP B 1 20 ? 15.805 3.889 -1.681 1 96.44 20 TRP B N 1
ATOM 2167 C CA . TRP B 1 20 ? 14.516 3.881 -0.997 1 96.44 20 TRP B CA 1
ATOM 2168 C C . TRP B 1 20 ? 13.805 5.223 -1.151 1 96.44 20 TRP B C 1
ATOM 2170 O O . TRP B 1 20 ? 12.578 5.281 -1.229 1 96.44 20 TRP B O 1
ATOM 2180 N N . GLN B 1 21 ? 14.586 6.324 -1.229 1 98.25 21 GLN B N 1
ATOM 2181 C CA . GLN B 1 21 ? 14.008 7.648 -1.419 1 98.25 21 GLN B CA 1
ATOM 2182 C C . GLN B 1 21 ? 13.258 7.738 -2.746 1 98.25 21 GLN B C 1
ATOM 2184 O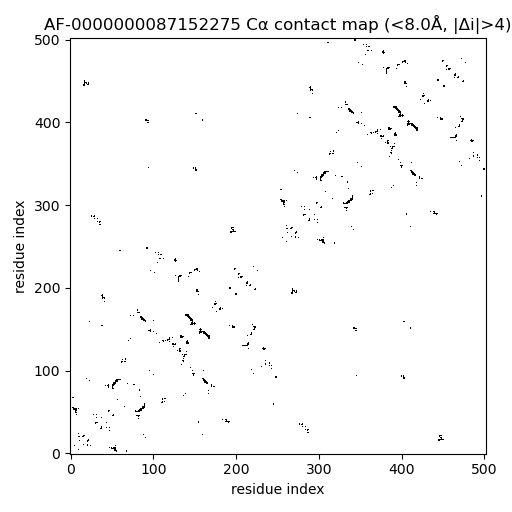 O . GLN B 1 21 ? 12.109 8.188 -2.789 1 98.25 21 GLN B O 1
ATOM 2189 N N . SER B 1 22 ? 13.914 7.27 -3.801 1 97.19 22 SER B N 1
ATOM 2190 C CA . SER B 1 22 ? 13.32 7.324 -5.133 1 97.19 22 SER B CA 1
ATOM 2191 C C . SER B 1 22 ? 12.094 6.426 -5.227 1 97.19 22 SER B C 1
ATOM 2193 O O . SER B 1 22 ? 11.086 6.805 -5.84 1 97.19 22 SER B O 1
ATOM 2195 N N . VAL B 1 23 ? 12.156 5.289 -4.629 1 97.19 23 VAL B N 1
ATOM 2196 C CA . VAL B 1 23 ? 11.047 4.336 -4.68 1 97.19 23 VAL B CA 1
ATOM 2197 C C . VAL B 1 23 ? 9.852 4.891 -3.912 1 97.19 23 VAL B C 1
ATOM 2199 O O . VAL B 1 23 ? 8.719 4.852 -4.406 1 97.19 23 VAL B O 1
ATOM 2202 N N . MET B 1 24 ? 10.094 5.441 -2.721 1 97.88 24 MET B N 1
ATOM 2203 C CA . MET B 1 24 ? 9.023 6.02 -1.922 1 97.88 24 MET B CA 1
ATOM 2204 C C . MET B 1 24 ? 8.406 7.223 -2.633 1 97.88 24 MET B C 1
ATOM 2206 O O . MET B 1 24 ? 7.184 7.406 -2.605 1 97.88 24 MET B O 1
ATOM 2210 N N . PHE B 1 25 ? 9.219 7.996 -3.225 1 98.19 25 PHE B N 1
ATOM 2211 C CA . PHE B 1 25 ? 8.711 9.156 -3.955 1 98.19 25 PHE B CA 1
ATOM 2212 C C . PHE B 1 25 ? 7.883 8.711 -5.156 1 98.19 25 PHE B C 1
ATOM 2214 O O . PHE B 1 25 ? 6.84 9.305 -5.445 1 98.19 25 PHE B O 1
ATOM 2221 N N . SER B 1 26 ? 8.352 7.695 -5.863 1 96.62 26 SER B N 1
ATOM 2222 C CA . SER B 1 26 ? 7.617 7.168 -7.008 1 96.62 26 SER B CA 1
ATOM 2223 C C . SER B 1 26 ? 6.242 6.66 -6.594 1 96.62 26 SER B C 1
ATOM 2225 O O . SER B 1 26 ? 5.258 6.855 -7.312 1 96.62 26 SER B O 1
ATOM 2227 N N . GLU B 1 27 ? 6.18 5.941 -5.5 1 96.69 27 GLU B N 1
ATOM 2228 C CA . GLU B 1 27 ? 4.895 5.504 -4.961 1 96.69 27 GLU B CA 1
ATOM 2229 C C . GLU B 1 27 ? 3.971 6.688 -4.695 1 96.69 27 GLU B C 1
ATOM 2231 O O . GLU B 1 27 ? 2.803 6.672 -5.09 1 96.69 27 GLU B O 1
ATOM 2236 N N . PHE B 1 28 ? 4.488 7.719 -4.059 1 97.75 28 PHE B N 1
ATOM 2237 C CA . PHE B 1 28 ? 3.742 8.93 -3.752 1 97.75 28 PHE B CA 1
ATOM 2238 C C . PHE B 1 28 ? 3.236 9.594 -5.027 1 97.75 28 PHE B C 1
ATOM 2240 O O . PHE B 1 28 ? 2.055 9.922 -5.133 1 97.75 28 PHE B O 1
ATOM 2247 N N . GLU B 1 29 ? 4.098 9.727 -5.977 1 96.5 29 GLU B N 1
ATOM 2248 C CA . GLU B 1 29 ? 3.746 10.383 -7.234 1 96.5 29 GLU B CA 1
ATOM 2249 C C . GLU B 1 29 ? 2.656 9.609 -7.973 1 96.5 29 GLU B C 1
ATOM 2251 O O . GLU B 1 29 ? 1.731 10.211 -8.531 1 96.5 29 GLU B O 1
ATOM 2256 N N . ALA B 1 30 ? 2.807 8.344 -7.961 1 95.56 30 ALA B N 1
ATOM 2257 C CA . ALA B 1 30 ? 1.807 7.508 -8.625 1 95.56 30 ALA B CA 1
ATOM 2258 C C . ALA B 1 30 ? 0.431 7.691 -7.992 1 95.56 30 ALA B C 1
ATOM 2260 O O . ALA B 1 30 ? -0.581 7.746 -8.695 1 95.56 30 ALA B O 1
ATOM 2261 N N . GLN B 1 31 ? 0.39 7.789 -6.699 1 96.06 31 GLN B N 1
ATOM 2262 C CA . GLN B 1 31 ? -0.87 8 -5.996 1 96.06 31 GLN B CA 1
ATOM 2263 C C . GLN B 1 31 ? -1.466 9.367 -6.34 1 96.06 31 GLN B C 1
ATOM 2265 O O . GLN B 1 31 ? -2.652 9.469 -6.66 1 96.06 31 GLN B O 1
ATOM 2270 N N . MET B 1 32 ? -0.634 10.359 -6.348 1 96.25 32 MET B N 1
ATOM 2271 C CA . MET B 1 32 ? -1.086 11.734 -6.551 1 96.25 32 MET B CA 1
ATOM 2272 C C . MET B 1 32 ? -1.531 11.953 -7.992 1 96.25 32 MET B C 1
ATOM 2274 O O . MET B 1 32 ? -2.383 12.797 -8.258 1 96.25 32 MET B O 1
ATOM 2278 N N . SER B 1 33 ? -1.052 11.141 -8.891 1 94.56 33 SER B N 1
ATOM 2279 C CA . SER B 1 33 ? -1.295 11.422 -10.297 1 94.56 33 SER B CA 1
ATOM 2280 C C . SER B 1 33 ? -2.279 10.422 -10.898 1 94.56 33 SER B C 1
ATOM 2282 O O . SER B 1 33 ? -2.582 10.477 -12.094 1 94.56 33 SER B O 1
ATOM 2284 N N . SER B 1 34 ? -2.771 9.547 -10.117 1 94.19 34 SER B N 1
ATOM 2285 C CA . SER B 1 34 ? -3.631 8.492 -10.656 1 94.19 34 SER B CA 1
ATOM 2286 C C . SER B 1 34 ? -4.965 9.062 -11.133 1 94.19 34 SER B C 1
ATOM 2288 O O . SER B 1 34 ? -5.688 9.695 -10.367 1 94.19 34 SER B O 1
ATOM 2290 N N . GLU B 1 35 ? -5.273 8.773 -12.328 1 90.62 35 GLU B N 1
ATOM 2291 C CA . GLU B 1 35 ? -6.586 9.133 -12.859 1 90.62 35 GLU B CA 1
ATOM 2292 C C . GLU B 1 35 ? -7.609 8.031 -12.578 1 90.62 35 GLU B C 1
ATOM 2294 O O . GLU B 1 35 ? -8.781 8.328 -12.32 1 90.62 35 GLU B O 1
ATOM 2299 N N . ALA B 1 36 ? -7.145 6.801 -12.602 1 88.94 36 ALA B N 1
ATOM 2300 C CA . ALA B 1 36 ? -8.023 5.656 -12.391 1 88.94 36 ALA B CA 1
ATOM 2301 C C . ALA B 1 36 ? -8.516 5.598 -10.953 1 88.94 36 ALA B C 1
ATOM 2303 O O . ALA B 1 36 ? -9.602 5.078 -10.672 1 88.94 36 ALA B O 1
ATOM 2304 N N . ARG B 1 37 ? -7.746 6.129 -10.102 1 94.06 37 ARG B N 1
ATOM 2305 C CA . ARG B 1 37 ? -8.023 6.133 -8.672 1 94.06 37 ARG B CA 1
ATOM 2306 C C . ARG B 1 37 ? -7.578 7.441 -8.031 1 94.06 37 ARG B C 1
ATOM 2308 O O . ARG B 1 37 ? -6.566 7.484 -7.332 1 94.06 37 ARG B O 1
ATOM 2315 N N . PRO B 1 38 ? -8.375 8.43 -8.25 1 95.19 38 PRO B N 1
ATOM 2316 C CA . PRO B 1 38 ? -7.957 9.758 -7.793 1 95.19 38 PRO B CA 1
ATOM 2317 C C . PRO B 1 38 ? -7.797 9.828 -6.277 1 95.19 38 PRO B C 1
ATOM 2319 O O . PRO B 1 38 ? -8.695 9.422 -5.535 1 95.19 38 PRO B O 1
ATOM 2322 N N . PHE B 1 39 ? -6.711 10.344 -5.863 1 97.12 39 PHE B N 1
ATOM 2323 C CA . PHE B 1 39 ? -6.449 10.523 -4.441 1 97.12 39 PHE B CA 1
ATOM 2324 C C . PHE B 1 39 ? -7.449 11.492 -3.824 1 97.12 39 PHE B C 1
ATOM 2326 O O . PHE B 1 39 ? -7.793 12.508 -4.438 1 97.12 39 PHE B O 1
ATOM 2333 N N . PRO B 1 40 ? -7.875 11.273 -2.615 1 96.31 40 PRO B N 1
ATOM 2334 C CA . PRO B 1 40 ? -8.984 12.031 -2.031 1 96.31 40 PRO B CA 1
ATOM 2335 C C . PRO B 1 40 ? -8.625 13.484 -1.731 1 96.31 40 PRO B C 1
ATOM 2337 O O . PRO B 1 40 ? -9.453 14.375 -1.9 1 96.31 40 PRO B O 1
ATOM 2340 N N . CYS B 1 41 ? -7.461 13.766 -1.331 1 94.38 41 CYS B N 1
ATOM 2341 C CA . CYS B 1 41 ? -7.082 15.141 -1.014 1 94.38 41 CYS B CA 1
ATOM 2342 C C . CYS B 1 41 ? -6.777 15.922 -2.281 1 94.38 41 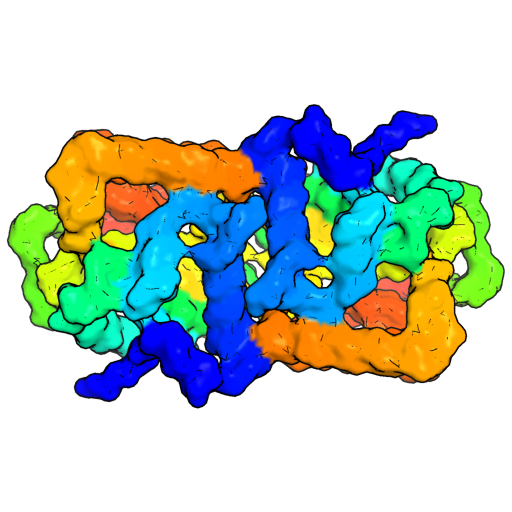CYS B C 1
ATOM 2344 O O . CYS B 1 41 ? -5.652 15.883 -2.787 1 94.38 41 CYS B O 1
ATOM 2346 N N . VAL B 1 42 ? -7.664 16.734 -2.709 1 91.56 42 VAL B N 1
ATOM 2347 C CA . VAL B 1 42 ? -7.578 17.453 -3.971 1 91.56 42 VAL B CA 1
ATOM 2348 C C . VAL B 1 42 ? -6.5 18.531 -3.877 1 91.56 42 VAL B C 1
ATOM 2350 O O . VAL B 1 42 ? -5.816 18.828 -4.863 1 91.56 42 VAL B O 1
ATOM 2353 N N . PHE B 1 43 ? -6.32 19.062 -2.74 1 90.38 43 PHE B N 1
ATOM 2354 C CA . PHE B 1 43 ? -5.332 20.125 -2.553 1 90.38 43 PHE B CA 1
ATOM 2355 C C . PHE B 1 43 ? -3.918 19.562 -2.629 1 90.38 43 PHE B C 1
ATOM 2357 O O . PHE B 1 43 ? -3.018 20.203 -3.174 1 90.38 43 PHE B O 1
ATOM 2364 N N . GLY B 1 44 ? -3.773 18.391 -1.985 1 94.56 44 GLY B N 1
ATOM 2365 C CA . GLY B 1 44 ? -2.488 17.719 -2.109 1 94.56 44 GLY B CA 1
ATOM 2366 C C . GLY B 1 44 ? -2.127 17.391 -3.545 1 94.56 44 GLY B C 1
ATOM 2367 O O . GLY B 1 44 ? -0.983 17.578 -3.963 1 94.56 44 GLY B O 1
ATOM 2368 N N . VAL B 1 45 ? -3.088 16.938 -4.285 1 96.12 45 VAL B N 1
ATOM 2369 C CA . VAL B 1 45 ? -2.902 16.594 -5.691 1 96.12 45 VAL B CA 1
ATOM 2370 C C . VAL B 1 45 ? -2.521 17.844 -6.48 1 96.12 45 VAL B C 1
ATOM 2372 O O . VAL B 1 45 ? -1.568 17.828 -7.262 1 96.12 45 VAL B O 1
ATOM 2375 N N . THR B 1 46 ? -3.23 18.953 -6.258 1 94.62 46 THR B N 1
ATOM 2376 C CA . THR B 1 46 ? -2.945 20.219 -6.93 1 94.62 46 THR B CA 1
ATOM 2377 C C . THR B 1 46 ? -1.551 20.719 -6.566 1 94.62 46 THR B C 1
ATOM 2379 O O . THR B 1 46 ? -0.795 21.141 -7.441 1 94.62 46 THR B O 1
ATOM 2382 N N . GLY B 1 47 ? -1.238 20.641 -5.281 1 96.94 47 GLY B N 1
ATOM 2383 C CA . GLY B 1 47 ? 0.092 21.047 -4.844 1 96.94 47 GLY B CA 1
ATOM 2384 C C . GLY B 1 47 ? 1.199 20.266 -5.535 1 96.94 47 GLY B C 1
ATOM 2385 O O . GLY B 1 47 ? 2.207 20.844 -5.945 1 96.94 47 GLY B O 1
ATOM 2386 N N . HIS B 1 48 ? 1.02 18.953 -5.68 1 97.62 48 HIS B N 1
ATOM 2387 C CA . HIS B 1 48 ? 2.002 18.125 -6.363 1 97.62 48 HIS B CA 1
ATOM 2388 C C . HIS B 1 48 ? 2.115 18.5 -7.836 1 97.62 48 HIS B C 1
ATOM 2390 O O . HIS B 1 48 ? 3.221 18.688 -8.352 1 97.62 48 HIS B O 1
ATOM 2396 N N . ARG B 1 49 ? 1.021 18.656 -8.516 1 97.06 49 ARG B N 1
ATOM 2397 C CA . ARG B 1 49 ? 0.976 18.984 -9.938 1 97.06 49 ARG B CA 1
ATOM 2398 C C . ARG B 1 49 ? 1.675 20.297 -10.227 1 97.06 49 ARG B C 1
ATOM 2400 O O . ARG B 1 49 ? 2.375 20.438 -11.234 1 97.06 49 ARG B O 1
ATOM 2407 N N . GLN B 1 50 ? 1.56 21.266 -9.297 1 97.5 50 GLN B N 1
ATOM 2408 C CA . GLN B 1 50 ? 2.086 22.625 -9.5 1 97.5 50 GLN B CA 1
ATOM 2409 C C . GLN B 1 50 ? 3.469 22.766 -8.867 1 97.5 50 GLN B C 1
ATOM 2411 O O . GLN B 1 50 ? 3.988 23.875 -8.758 1 97.5 50 GLN B O 1
ATOM 2416 N N . ASP B 1 51 ? 4.02 21.703 -8.375 1 97.94 51 ASP B N 1
ATOM 2417 C CA . ASP B 1 51 ? 5.344 21.656 -7.766 1 97.94 51 ASP B CA 1
ATOM 2418 C C . ASP B 1 51 ? 5.434 22.609 -6.57 1 97.94 51 ASP B C 1
ATOM 2420 O O . ASP B 1 51 ? 6.387 23.375 -6.453 1 97.94 51 ASP B O 1
ATOM 2424 N N . GLN B 1 52 ? 4.395 22.562 -5.723 1 98.19 52 GLN B N 1
ATOM 2425 C CA . GLN B 1 52 ? 4.332 23.422 -4.543 1 98.19 52 GLN B CA 1
ATOM 2426 C C . GLN B 1 52 ? 4.664 22.625 -3.275 1 98.19 52 GLN B C 1
ATOM 2428 O O . GLN B 1 52 ? 4.895 23.219 -2.217 1 98.19 52 GLN B O 1
ATOM 2433 N N . LEU B 1 53 ? 4.684 21.281 -3.375 1 98.62 53 LEU B N 1
ATOM 2434 C CA . LEU B 1 53 ? 5.066 20.453 -2.236 1 98.62 53 LEU B CA 1
ATOM 2435 C C . LEU B 1 53 ? 6.582 20.406 -2.084 1 98.62 53 LEU B C 1
ATOM 2437 O O . LEU B 1 53 ? 7.312 20.641 -3.049 1 98.62 53 LEU B O 1
ATOM 2441 N N . ARG B 1 54 ? 7.047 20.203 -0.901 1 98.88 54 ARG B N 1
ATOM 2442 C CA . ARG B 1 54 ? 8.453 19.953 -0.589 1 98.88 54 ARG B CA 1
ATOM 2443 C C . ARG B 1 54 ? 8.625 18.578 0.076 1 98.88 54 ARG B C 1
ATOM 2445 O O . ARG B 1 54 ? 7.77 18.156 0.851 1 98.88 54 ARG B O 1
ATOM 2452 N N . TYR B 1 55 ? 9.703 17.953 -0.26 1 98.88 55 TYR B N 1
ATOM 2453 C CA . TYR B 1 55 ? 9.906 16.562 0.119 1 98.88 55 TYR B CA 1
ATOM 2454 C C . TYR B 1 55 ? 11.164 16.406 0.957 1 98.88 55 TYR B C 1
ATOM 2456 O O . TYR B 1 55 ? 12.258 16.766 0.517 1 98.88 55 TYR B O 1
ATOM 2464 N N . LEU B 1 56 ? 11.023 15.945 2.162 1 98.88 56 LEU B N 1
ATOM 2465 C CA . LEU B 1 56 ? 12.133 15.711 3.082 1 98.88 56 LEU B CA 1
ATOM 2466 C C . LEU B 1 56 ? 12.305 14.219 3.363 1 98.88 56 LEU B C 1
ATOM 2468 O O . LEU B 1 56 ? 11.336 13.539 3.711 1 98.88 56 LEU B O 1
ATOM 2472 N N . PHE B 1 57 ? 13.492 13.703 3.137 1 98.75 57 PHE B N 1
ATOM 2473 C CA . PHE B 1 57 ? 13.812 12.297 3.377 1 98.75 57 PHE B CA 1
ATOM 2474 C C . PHE B 1 57 ? 14.742 12.148 4.57 1 98.75 57 PHE B C 1
ATOM 2476 O O . PHE B 1 57 ? 15.859 12.68 4.562 1 98.75 57 PHE B O 1
ATOM 2483 N N . LEU B 1 58 ? 14.273 11.438 5.602 1 98.44 58 LEU B N 1
ATOM 2484 C CA . LEU B 1 58 ? 15.055 11.32 6.828 1 98.44 58 LEU B CA 1
ATOM 2485 C C . LEU B 1 58 ? 15.453 9.867 7.082 1 98.44 58 LEU B C 1
ATOM 2487 O O . LEU B 1 58 ? 14.594 9.008 7.258 1 98.44 58 LEU B O 1
ATOM 2491 N N . ASP B 1 59 ? 16.703 9.586 7.125 1 96.06 59 ASP B N 1
ATOM 2492 C CA . ASP B 1 59 ? 17.312 8.328 7.555 1 96.06 59 ASP B CA 1
ATOM 2493 C C . ASP B 1 59 ? 18.688 8.562 8.172 1 96.06 59 ASP B C 1
ATOM 2495 O O . ASP B 1 59 ? 19.641 8.891 7.461 1 96.06 59 ASP B O 1
ATOM 2499 N N . PRO B 1 60 ? 18.953 8.336 9.555 1 96.25 60 PRO B N 1
ATOM 2500 C CA . PRO B 1 60 ? 17.953 7.883 10.523 1 96.25 60 PRO B CA 1
ATOM 2501 C C . PRO B 1 60 ? 16.844 8.914 10.75 1 96.25 60 PRO B C 1
ATOM 2503 O O . PRO B 1 60 ? 16.984 10.078 10.367 1 96.25 60 PRO B O 1
ATOM 2506 N N . TYR B 1 61 ? 15.766 8.422 11.227 1 96.94 61 TYR B N 1
ATOM 2507 C CA . TYR B 1 61 ? 14.711 9.336 11.656 1 96.94 61 TYR B CA 1
ATOM 2508 C C . TYR B 1 61 ? 15.141 10.148 12.867 1 96.94 61 TYR B C 1
ATOM 2510 O O . TYR B 1 61 ? 15.258 9.609 13.969 1 96.94 61 TYR B O 1
ATOM 2518 N N . ASP B 1 62 ? 15.414 11.367 12.648 1 97 62 ASP B N 1
ATOM 2519 C CA . ASP B 1 62 ? 15.93 12.273 13.672 1 97 62 ASP B CA 1
ATOM 2520 C C . ASP B 1 62 ? 15.031 13.5 13.82 1 97 62 ASP B C 1
ATOM 2522 O O . ASP B 1 62 ? 14.992 14.359 12.945 1 97 62 ASP B O 1
ATOM 2526 N N . VAL B 1 63 ? 14.406 13.633 14.961 1 97.75 63 VAL B N 1
ATOM 2527 C CA . VAL B 1 63 ? 13.414 14.672 15.195 1 97.75 63 VAL B CA 1
ATOM 2528 C C . VAL B 1 63 ? 14.094 16.031 15.281 1 97.75 63 VAL B C 1
ATOM 2530 O O . VAL B 1 63 ? 13.508 17.047 14.914 1 97.75 63 VAL B O 1
ATOM 2533 N N . ALA B 1 64 ? 15.328 16.078 15.773 1 97.38 64 ALA B N 1
ATOM 2534 C CA . ALA B 1 64 ? 16.062 17.344 15.812 1 97.38 64 ALA B CA 1
ATOM 2535 C C . ALA B 1 64 ? 16.281 17.875 14.398 1 97.38 64 ALA B C 1
ATOM 2537 O O . ALA B 1 64 ? 16.094 19.078 14.148 1 97.38 64 ALA B O 1
ATOM 2538 N N . VAL B 1 65 ? 16.688 16.969 13.477 1 97.94 65 VAL B N 1
ATOM 2539 C CA . VAL B 1 65 ? 16.859 17.375 12.078 1 97.94 65 VAL B CA 1
ATOM 2540 C C . VAL B 1 65 ? 15.508 17.781 11.492 1 97.94 65 VAL B C 1
ATOM 2542 O O . VAL B 1 65 ? 15.414 18.797 10.789 1 97.94 65 VAL B O 1
ATOM 2545 N N . LEU B 1 66 ? 14.469 17.031 11.789 1 98.69 66 LEU B N 1
ATOM 2546 C CA . LEU B 1 66 ? 13.125 17.375 11.352 1 98.69 66 LEU B CA 1
ATOM 2547 C C . LEU B 1 66 ? 12.75 18.781 11.828 1 98.69 66 LEU B C 1
ATOM 2549 O O . LEU B 1 66 ? 12.219 19.578 11.055 1 98.69 66 LEU B O 1
ATOM 2553 N N . GLY B 1 67 ? 13.008 19.094 13.102 1 98.5 67 GLY B N 1
ATOM 2554 C CA . GLY B 1 67 ? 12.695 20.406 13.641 1 98.5 67 GLY B CA 1
ATOM 2555 C C . GLY B 1 67 ? 13.383 21.531 12.898 1 98.5 67 GLY B C 1
ATOM 2556 O O . GLY B 1 67 ? 12.758 22.547 12.578 1 98.5 67 GLY B O 1
ATOM 2557 N N . GLU B 1 68 ? 14.648 21.344 12.625 1 98.31 68 GLU B N 1
ATOM 2558 C CA . GLU B 1 68 ? 15.406 22.344 11.898 1 98.31 68 GLU B CA 1
ATOM 2559 C C . GLU B 1 68 ? 14.836 22.562 10.5 1 98.31 68 GLU B C 1
ATOM 2561 O O . GLU B 1 68 ? 14.664 23.703 10.062 1 98.31 68 GLU B O 1
ATOM 2566 N N . GLN B 1 69 ? 14.555 21.453 9.836 1 98.69 69 GLN B N 1
ATOM 2567 C CA . GLN B 1 69 ? 14.047 21.531 8.477 1 98.69 69 GLN B CA 1
ATOM 2568 C C . GLN B 1 69 ? 12.625 22.078 8.445 1 98.69 69 GLN B C 1
ATOM 2570 O O . GLN B 1 69 ? 12.258 22.844 7.543 1 98.69 69 GLN B O 1
ATOM 2575 N N . LEU B 1 70 ? 11.789 21.703 9.414 1 98.81 70 LEU B N 1
ATOM 2576 C CA . LEU B 1 70 ? 10.43 22.203 9.5 1 98.81 70 LEU B CA 1
ATOM 2577 C C . LEU B 1 70 ? 10.422 23.719 9.734 1 98.81 70 LEU B C 1
ATOM 2579 O O . LEU B 1 70 ? 9.625 24.438 9.133 1 98.81 70 LEU B O 1
ATOM 2583 N N . ALA B 1 71 ? 11.312 24.219 10.625 1 98.62 71 ALA B N 1
ATOM 2584 C CA . ALA B 1 71 ? 11.43 25.656 10.852 1 98.62 71 ALA B CA 1
ATOM 2585 C C . ALA B 1 71 ? 11.805 26.391 9.562 1 98.62 71 ALA B C 1
ATOM 2587 O O . ALA B 1 71 ? 11.227 27.438 9.25 1 98.62 71 ALA B O 1
ATOM 2588 N N . GLN B 1 72 ? 12.75 25.812 8.852 1 98.5 72 GLN B N 1
ATOM 2589 C CA . GLN B 1 72 ? 13.164 26.406 7.582 1 98.5 72 GLN B CA 1
ATOM 2590 C C . GLN B 1 72 ? 12.016 26.391 6.574 1 98.5 72 GLN B C 1
ATOM 2592 O O . GLN B 1 72 ? 11.797 27.375 5.867 1 98.5 72 GLN B O 1
ATOM 2597 N N . TYR B 1 73 ? 11.352 25.312 6.453 1 98.75 73 TYR B N 1
ATOM 2598 C CA . TYR B 1 73 ? 10.203 25.219 5.559 1 98.75 73 TYR B CA 1
ATOM 2599 C C . TYR B 1 73 ? 9.141 26.25 5.91 1 98.75 73 TYR B C 1
ATOM 2601 O O . TYR B 1 73 ? 8.633 26.953 5.031 1 98.75 73 TYR B O 1
ATOM 2609 N N . VAL B 1 74 ? 8.789 26.344 7.203 1 98.44 74 VAL B N 1
ATOM 2610 C CA . VAL B 1 74 ? 7.762 27.266 7.66 1 98.44 74 VAL B CA 1
ATOM 2611 C C . VAL B 1 74 ? 8.141 28.703 7.258 1 98.44 74 VAL B C 1
ATOM 2613 O O . VAL B 1 74 ? 7.312 29.438 6.734 1 98.44 74 VAL B O 1
ATOM 2616 N N . ALA B 1 75 ? 9.383 29.047 7.438 1 97.88 75 ALA B N 1
ATOM 2617 C CA . ALA B 1 75 ? 9.867 30.391 7.137 1 97.88 75 ALA B CA 1
ATOM 2618 C C . ALA B 1 75 ? 9.727 30.703 5.652 1 97.88 75 ALA B C 1
ATOM 2620 O O . ALA B 1 75 ? 9.547 31.859 5.27 1 97.88 75 ALA B O 1
ATOM 2621 N N . GLN B 1 76 ? 9.742 29.641 4.816 1 98.12 76 GLN B N 1
ATOM 2622 C CA . GLN B 1 76 ? 9.773 29.844 3.371 1 98.12 76 GLN B CA 1
ATOM 2623 C C . GLN B 1 76 ? 8.453 29.438 2.732 1 98.12 76 GLN B C 1
ATOM 2625 O O . GLN B 1 76 ? 8.242 29.641 1.534 1 98.12 76 GLN B O 1
ATOM 2630 N N . SER B 1 77 ? 7.562 28.859 3.443 1 98 77 SER B N 1
ATOM 2631 C CA . SER B 1 77 ? 6.414 28.141 2.918 1 98 77 SER B CA 1
ATOM 2632 C C . SER B 1 77 ? 5.559 29.016 2.021 1 98 77 SER B C 1
ATOM 2634 O O . SER B 1 77 ? 5.027 28.562 1.007 1 98 77 SER B O 1
ATOM 2636 N N . ARG B 1 78 ? 5.395 30.297 2.346 1 96.94 78 ARG B N 1
ATOM 2637 C CA . ARG B 1 78 ? 4.523 31.188 1.588 1 96.94 78 ARG B CA 1
ATOM 2638 C C . ARG B 1 78 ? 5.094 31.469 0.201 1 96.94 78 ARG B C 1
ATOM 2640 O O . ARG B 1 78 ? 4.387 31.969 -0.679 1 96.94 78 ARG B O 1
ATOM 2647 N N . SER B 1 79 ? 6.332 31.156 -0.048 1 97.81 79 SER B N 1
ATOM 2648 C CA . SER B 1 79 ? 6.949 31.359 -1.352 1 97.81 79 SER B CA 1
ATOM 2649 C C . SER B 1 79 ? 6.797 30.141 -2.246 1 97.81 79 SER B C 1
ATOM 2651 O O . SER B 1 79 ? 7.113 30.188 -3.438 1 97.81 79 SER B O 1
ATOM 2653 N N . PHE B 1 80 ? 6.266 29.031 -1.755 1 97.88 80 PHE B N 1
ATOM 2654 C CA . PHE B 1 80 ? 6.234 27.781 -2.514 1 97.88 80 PHE B CA 1
ATOM 2655 C C . PHE B 1 80 ? 4.914 27.625 -3.258 1 97.88 80 PHE B C 1
ATOM 2657 O O . PHE B 1 80 ? 4.789 26.797 -4.152 1 97.88 80 PHE B O 1
ATOM 2664 N N . GLY B 1 81 ? 3.896 28.453 -2.889 1 95.88 81 GLY B N 1
ATOM 2665 C CA . GLY B 1 81 ? 2.59 28.375 -3.523 1 95.88 81 GLY B CA 1
ATOM 2666 C C . GLY B 1 81 ? 1.462 28.125 -2.539 1 95.88 81 GLY B C 1
ATOM 2667 O O . GLY B 1 81 ? 1.703 27.734 -1.396 1 95.88 81 GLY B O 1
ATOM 2668 N N . PRO B 1 82 ? 0.217 28.312 -2.912 1 94.69 82 PRO B N 1
ATOM 2669 C CA . PRO B 1 82 ? -0.939 28.297 -2.014 1 94.69 82 PRO B CA 1
ATOM 2670 C C . PRO B 1 82 ? -1.337 26.875 -1.602 1 94.69 82 PRO B C 1
ATOM 2672 O O . PRO B 1 82 ? -2.172 26.703 -0.711 1 94.69 82 PRO B O 1
ATOM 2675 N N . ASN B 1 83 ? -0.783 25.859 -2.176 1 95.5 83 ASN B N 1
ATOM 2676 C CA . ASN B 1 83 ? -1.106 24.484 -1.822 1 95.5 83 ASN B CA 1
ATOM 2677 C C . ASN B 1 83 ? 0.108 23.75 -1.263 1 95.5 83 ASN B C 1
ATOM 2679 O O . ASN B 1 83 ? 0.241 22.531 -1.44 1 95.5 83 ASN B O 1
ATOM 2683 N N . THR B 1 84 ? 0.986 24.469 -0.653 1 97.88 84 THR B N 1
ATOM 2684 C CA . THR B 1 84 ? 2.246 23.875 -0.215 1 97.88 84 THR B CA 1
ATOM 2685 C C . THR B 1 84 ? 2.035 23 1.016 1 97.88 84 THR B C 1
ATOM 2687 O O . THR B 1 84 ? 1.114 23.234 1.801 1 97.88 84 THR B O 1
ATOM 2690 N N . SER B 1 85 ? 2.77 21.938 1.182 1 98.31 85 SER B N 1
ATOM 2691 C CA . SER B 1 85 ? 2.971 21.094 2.357 1 98.31 85 SER B CA 1
ATOM 2692 C C . SER B 1 85 ? 4.371 20.5 2.371 1 98.31 85 SER B C 1
ATOM 2694 O O . SER B 1 85 ? 5.027 20.422 1.331 1 98.31 85 SER B O 1
ATOM 2696 N N . LEU B 1 86 ? 4.887 20.219 3.521 1 98.88 86 LEU B N 1
ATOM 2697 C CA . LEU B 1 86 ? 6.117 19.453 3.664 1 98.88 86 LEU B CA 1
ATOM 2698 C C . LEU B 1 86 ? 5.809 17.969 3.902 1 98.88 86 LEU B C 1
ATOM 2700 O O . LEU B 1 86 ? 5.188 17.625 4.906 1 98.88 86 LEU B O 1
ATOM 2704 N N . ILE B 1 87 ? 6.191 17.141 2.992 1 98.88 87 ILE B N 1
ATOM 2705 C CA . ILE B 1 87 ? 6.02 15.703 3.119 1 98.88 87 ILE B CA 1
ATOM 2706 C C . ILE B 1 87 ? 7.316 15.07 3.617 1 98.88 87 ILE B C 1
ATOM 2708 O O . ILE B 1 87 ? 8.359 15.172 2.959 1 98.88 87 ILE B O 1
ATOM 2712 N N . VAL B 1 88 ? 7.285 14.438 4.742 1 98.94 88 VAL B N 1
ATOM 2713 C CA . VAL B 1 88 ? 8.445 13.797 5.363 1 98.94 88 VAL B CA 1
ATOM 2714 C C . VAL B 1 88 ? 8.391 12.289 5.133 1 98.94 88 VAL B C 1
ATOM 2716 O O . VAL B 1 88 ? 7.445 11.625 5.559 1 98.94 88 VAL B O 1
ATOM 2719 N N . PHE B 1 89 ? 9.383 11.828 4.453 1 98.75 89 PHE B N 1
ATOM 2720 C CA . PHE B 1 89 ? 9.539 10.398 4.195 1 98.75 89 PHE B CA 1
ATOM 2721 C C . PHE B 1 89 ? 10.547 9.781 5.152 1 98.75 89 PHE B C 1
ATOM 2723 O O . PHE B 1 89 ? 11.562 10.406 5.484 1 98.75 89 PHE B O 1
ATOM 2730 N N . THR B 1 90 ? 10.305 8.609 5.605 1 98.5 90 THR B N 1
ATOM 2731 C CA . THR B 1 90 ? 11.273 7.789 6.324 1 98.5 90 THR B CA 1
ATOM 2732 C C . THR B 1 90 ? 11.531 6.484 5.582 1 98.5 90 THR B C 1
ATOM 2734 O O . THR B 1 90 ? 10.805 6.133 4.652 1 98.5 90 THR B O 1
ATOM 2737 N N . ARG B 1 91 ? 12.578 5.844 5.918 1 97.06 91 ARG B N 1
ATOM 2738 C CA . ARG B 1 91 ? 12.906 4.574 5.277 1 97.06 91 ARG B CA 1
ATOM 2739 C C . ARG B 1 91 ? 11.93 3.482 5.695 1 97.06 91 ARG B C 1
ATOM 2741 O O . ARG B 1 91 ? 11.602 3.35 6.875 1 97.06 91 ARG B O 1
ATOM 2748 N N . PRO B 1 92 ? 11.398 2.713 4.652 1 96.38 92 PRO B N 1
ATOM 2749 C CA . PRO B 1 92 ? 10.531 1.586 5.004 1 96.38 92 PRO B CA 1
ATOM 2750 C C . PRO B 1 92 ? 11.203 0.601 5.957 1 96.38 92 PRO B C 1
ATOM 2752 O O . PRO B 1 92 ? 12.375 0.27 5.781 1 96.38 92 PRO B O 1
ATOM 2755 N N . ARG B 1 93 ? 10.469 0.194 6.961 1 94.19 93 ARG B N 1
ATOM 2756 C CA . ARG B 1 93 ? 10.844 -0.791 7.969 1 94.19 93 ARG B CA 1
ATOM 2757 C C . ARG B 1 93 ? 9.719 -1.793 8.203 1 94.19 93 ARG B C 1
ATOM 2759 O O . ARG B 1 93 ? 8.609 -1.623 7.684 1 94.19 93 ARG B O 1
ATOM 2766 N N . PRO B 1 94 ? 10.047 -2.914 8.938 1 93.75 94 PRO B N 1
ATOM 2767 C CA . PRO B 1 94 ? 8.961 -3.854 9.219 1 93.75 94 PRO B CA 1
ATOM 2768 C C . PRO B 1 94 ? 7.734 -3.172 9.828 1 93.75 94 PRO B C 1
ATOM 2770 O O . PRO B 1 94 ? 7.875 -2.307 10.695 1 93.75 94 PRO B O 1
ATOM 2773 N N . VAL B 1 95 ? 6.613 -3.564 9.383 1 96.88 95 VAL B N 1
ATOM 2774 C CA . VAL B 1 95 ? 5.355 -2.914 9.734 1 96.88 95 VAL B CA 1
ATOM 2775 C C . VAL B 1 95 ? 5.078 -3.102 11.227 1 96.88 95 VAL B C 1
ATOM 2777 O O . VAL B 1 95 ? 5.219 -4.207 11.758 1 96.88 95 VAL B O 1
ATOM 2780 N N . GLN B 1 96 ? 4.754 -2.031 11.867 1 96.69 96 GLN B N 1
ATOM 2781 C CA . GLN B 1 96 ? 4.332 -2.035 13.266 1 96.69 96 GLN B CA 1
ATOM 2782 C C . GLN B 1 96 ? 2.814 -1.931 13.383 1 96.69 96 GLN B C 1
ATOM 2784 O O . GLN B 1 96 ? 2.105 -1.969 12.375 1 96.69 96 GLN B O 1
ATOM 2789 N N . THR B 1 97 ? 2.334 -1.922 14.602 1 94.81 97 THR B N 1
ATOM 2790 C CA . THR B 1 97 ? 0.898 -1.79 14.82 1 94.81 97 THR B CA 1
ATOM 2791 C C . THR B 1 97 ? 0.455 -0.341 14.641 1 94.81 97 THR B C 1
ATOM 2793 O O . THR B 1 97 ? 1.27 0.579 14.727 1 94.81 97 THR B O 1
ATOM 2796 N N . LEU B 1 98 ? -0.799 -0.158 14.422 1 95.31 98 LEU B N 1
ATOM 2797 C CA . LEU B 1 98 ? -1.358 1.186 14.336 1 95.31 98 LEU B CA 1
ATOM 2798 C C . LEU B 1 98 ? -1.087 1.977 15.609 1 95.31 98 LEU B C 1
ATOM 2800 O O . LEU B 1 98 ? -0.734 3.156 15.547 1 95.31 98 LEU B O 1
ATOM 2804 N N . ASP B 1 99 ? -1.21 1.349 16.75 1 93.69 99 ASP B N 1
ATOM 2805 C CA . ASP B 1 99 ? -0.978 2.018 18.031 1 93.69 99 ASP B CA 1
ATOM 2806 C C . ASP B 1 99 ? 0.469 2.492 18.141 1 93.69 99 ASP B C 1
ATOM 2808 O O . ASP B 1 99 ? 0.73 3.58 18.656 1 93.69 99 ASP B O 1
ATOM 2812 N N . ALA B 1 100 ? 1.356 1.661 17.672 1 95.5 100 ALA B N 1
ATOM 2813 C CA . ALA B 1 100 ? 2.766 2.041 17.703 1 95.5 100 ALA B CA 1
ATOM 2814 C C . ALA B 1 100 ? 3.029 3.277 16.859 1 95.5 100 ALA B C 1
ATOM 2816 O O . ALA B 1 100 ? 3.76 4.18 17.266 1 95.5 100 ALA B O 1
ATOM 2817 N N . TYR B 1 101 ? 2.439 3.312 15.672 1 97.06 101 TYR B N 1
ATOM 2818 C CA . TYR B 1 101 ? 2.617 4.465 14.797 1 97.06 101 TYR B CA 1
ATOM 2819 C C . TYR B 1 101 ? 1.951 5.703 15.383 1 97.06 101 TYR B C 1
ATOM 2821 O O . TYR B 1 101 ? 2.475 6.812 15.258 1 97.06 101 TYR B O 1
ATOM 2829 N N . TYR B 1 102 ? 0.754 5.5 15.977 1 96.25 102 TYR B N 1
ATOM 2830 C CA . TYR B 1 102 ? 0.063 6.586 16.656 1 96.25 102 TYR B CA 1
ATOM 2831 C C . TYR B 1 102 ? 0.953 7.219 17.719 1 96.25 102 TYR B C 1
ATOM 2833 O O . TYR B 1 102 ? 1.118 8.438 17.766 1 96.25 102 TYR B O 1
ATOM 2841 N N . ARG B 1 103 ? 1.548 6.41 18.547 1 95.31 103 ARG B N 1
ATOM 2842 C CA . ARG B 1 103 ? 2.441 6.883 19.594 1 95.31 103 ARG B CA 1
ATOM 2843 C C . ARG B 1 103 ? 3.662 7.582 19 1 95.31 103 ARG B C 1
ATOM 2845 O O . ARG B 1 103 ? 4.098 8.617 19.516 1 95.31 103 ARG B O 1
ATOM 2852 N N . LYS B 1 104 ? 4.184 6.992 17.969 1 96.56 104 LYS B N 1
ATOM 2853 C CA . LYS B 1 104 ? 5.355 7.578 17.328 1 96.56 104 LYS B CA 1
ATOM 2854 C C . LYS B 1 104 ? 5.059 8.984 16.812 1 96.56 104 LYS B C 1
ATOM 2856 O O . LYS B 1 104 ? 5.879 9.891 16.969 1 96.56 104 LYS B O 1
ATOM 2861 N N . MET B 1 105 ? 3.898 9.164 16.203 1 97.69 105 MET B N 1
ATOM 2862 C CA . MET B 1 105 ? 3.518 10.492 15.727 1 97.69 105 MET B CA 1
ATOM 2863 C C . MET B 1 105 ? 3.459 11.492 16.875 1 97.69 105 MET B C 1
ATOM 2865 O O . MET B 1 105 ? 4.062 12.562 16.812 1 97.69 105 MET B O 1
ATOM 2869 N N . TRP B 1 106 ? 2.793 11.133 17.938 1 96.38 106 TRP B N 1
ATOM 2870 C CA . TRP B 1 106 ? 2.6 12.055 19.047 1 96.38 106 TRP B CA 1
ATOM 2871 C C . TRP B 1 106 ? 3.922 12.336 19.766 1 96.38 106 TRP B C 1
ATOM 2873 O O . TRP B 1 106 ? 4.172 13.461 20.188 1 96.38 106 TRP B O 1
ATOM 2883 N N . LEU B 1 107 ? 4.758 11.305 19.891 1 95.81 107 LEU B N 1
ATOM 2884 C CA . LEU B 1 107 ? 6.082 11.523 20.453 1 95.81 107 LEU B CA 1
ATOM 2885 C C . LEU B 1 107 ? 6.891 12.492 19.594 1 95.81 107 LEU B C 1
ATOM 2887 O O . LEU B 1 107 ? 7.625 13.328 20.125 1 95.81 107 LEU B O 1
ATOM 2891 N N . THR B 1 108 ? 6.734 12.352 18.328 1 97.88 108 THR B N 1
ATOM 2892 C CA . THR B 1 108 ? 7.402 13.258 17.406 1 97.88 108 THR B CA 1
ATOM 2893 C C . THR B 1 108 ? 6.926 14.695 17.625 1 97.88 108 THR B C 1
ATOM 2895 O O . THR B 1 108 ? 7.738 15.609 17.75 1 97.88 108 THR B O 1
ATOM 2898 N N . LEU B 1 109 ? 5.609 14.875 17.672 1 97.88 109 LEU B N 1
ATOM 2899 C CA . LEU B 1 109 ? 5.047 16.203 17.859 1 97.88 109 LEU B CA 1
ATOM 2900 C C . LEU B 1 109 ? 5.469 16.797 19.203 1 97.88 109 LEU B C 1
ATOM 2902 O O . LEU B 1 109 ? 5.773 17.984 19.297 1 97.88 109 LEU B O 1
ATOM 2906 N N . ASP B 1 110 ? 5.496 15.984 20.219 1 96.31 110 ASP B N 1
ATOM 2907 C CA . ASP B 1 110 ? 5.926 16.438 21.547 1 96.31 110 ASP B CA 1
ATOM 2908 C C . ASP B 1 110 ? 7.387 16.875 21.531 1 96.31 110 ASP B C 1
ATOM 2910 O O . ASP B 1 110 ? 7.734 17.922 22.078 1 96.31 110 ASP B O 1
ATOM 2914 N N . GLN B 1 111 ? 8.211 16.078 20.906 1 96.81 111 GLN B N 1
ATOM 2915 C CA . GLN B 1 111 ? 9.625 16.422 20.812 1 96.81 111 GLN B CA 1
ATOM 2916 C C . GLN B 1 111 ? 9.844 17.688 20 1 96.81 111 GLN B C 1
ATOM 2918 O O . GLN B 1 111 ? 10.672 18.531 20.344 1 96.81 111 GLN B O 1
ATOM 2923 N N . LEU B 1 112 ? 9.156 17.828 18.891 1 98.06 112 LEU B N 1
ATOM 2924 C CA . LEU B 1 112 ? 9.227 19.062 18.094 1 98.06 112 LEU B CA 1
ATOM 2925 C C . LEU B 1 112 ? 8.844 20.266 18.938 1 98.06 112 LEU B C 1
ATOM 2927 O O . LEU B 1 112 ? 9.516 21.312 18.875 1 98.06 112 LEU B O 1
ATOM 2931 N N . ALA B 1 113 ? 7.781 20.125 19.703 1 96 113 ALA B N 1
ATOM 2932 C CA . ALA B 1 113 ? 7.344 21.203 20.578 1 96 113 ALA B CA 1
ATOM 2933 C C . ALA B 1 113 ? 8.438 21.609 21.562 1 96 113 ALA B C 1
ATOM 2935 O O . ALA B 1 113 ? 8.633 22.781 21.844 1 96 113 ALA B O 1
ATOM 2936 N N . ARG B 1 114 ? 9.172 20.656 22.047 1 95.25 114 ARG B N 1
ATOM 2937 C CA . ARG B 1 114 ? 10.25 20.906 23 1 95.25 114 ARG B CA 1
ATOM 2938 C C . ARG B 1 114 ? 11.43 21.594 22.312 1 95.25 114 ARG B C 1
ATOM 2940 O O . ARG B 1 114 ? 12.117 22.406 22.938 1 95.25 114 ARG B O 1
ATOM 2947 N N . LEU B 1 115 ? 11.586 21.266 21.078 1 95.94 115 LEU B N 1
ATOM 2948 C CA . LEU B 1 115 ? 12.734 21.781 20.328 1 95.94 115 LEU B CA 1
ATOM 2949 C C . LEU B 1 115 ? 12.438 23.156 19.766 1 95.94 115 LEU B C 1
ATOM 2951 O O . LEU B 1 115 ? 13.344 23.859 19.328 1 95.94 115 LEU B O 1
ATOM 2955 N N . ASP B 1 116 ? 11.172 23.516 19.734 1 96.81 116 ASP B N 1
ATOM 2956 C CA . ASP B 1 116 ? 10.75 24.766 19.109 1 96.81 116 ASP B CA 1
ATOM 2957 C C . ASP B 1 116 ? 11.328 25.969 19.844 1 96.81 116 ASP B C 1
ATOM 2959 O O . ASP B 1 116 ? 11.18 26.094 21.062 1 96.81 116 ASP B O 1
ATOM 2963 N N . LYS B 1 117 ? 11.898 26.859 19.156 1 94.75 117 LYS B N 1
ATOM 2964 C CA . LYS B 1 117 ? 12.539 28.031 19.734 1 94.75 117 LYS B CA 1
ATOM 2965 C C . LYS B 1 117 ? 11.602 29.234 19.688 1 94.75 117 LYS B C 1
ATOM 2967 O O . LYS B 1 117 ? 11.914 30.297 20.266 1 94.75 117 LYS B O 1
ATOM 2972 N N . SER B 1 118 ? 10.539 29.125 19.016 1 96.44 118 SER B N 1
ATOM 2973 C CA . SER B 1 118 ? 9.57 30.203 18.891 1 96.44 118 SER B CA 1
ATOM 2974 C C . SER B 1 118 ? 8.461 30.078 19.922 1 96.44 118 SER B C 1
ATOM 2976 O O . SER B 1 118 ? 8.094 28.969 20.328 1 96.44 118 SER B O 1
ATOM 2978 N N . PRO B 1 119 ? 7.93 31.234 20.328 1 94.88 119 PRO B N 1
ATOM 2979 C CA . PRO B 1 119 ? 6.785 31.156 21.234 1 94.88 119 PRO B CA 1
ATOM 2980 C C . PRO B 1 119 ? 5.559 30.516 20.594 1 94.88 119 PRO B C 1
ATOM 2982 O O . PRO B 1 119 ? 5.34 30.672 19.391 1 94.88 119 PRO B O 1
ATOM 2985 N N . TRP B 1 120 ? 4.805 29.781 21.438 1 95.44 120 TRP B N 1
ATOM 2986 C CA . TRP B 1 120 ? 3.514 29.266 21 1 95.44 120 TRP B CA 1
ATOM 2987 C C . TRP B 1 120 ? 2.59 30.391 20.578 1 95.44 120 TRP B C 1
ATOM 2989 O O . TRP B 1 120 ? 2.512 31.422 21.25 1 95.44 120 TRP B O 1
ATOM 2999 N N . PRO B 1 121 ? 1.97 30.297 19.406 1 96.12 121 PRO B N 1
ATOM 3000 C CA . PRO B 1 121 ? 1.084 31.391 18.984 1 96.12 121 PRO B CA 1
ATOM 3001 C C . PRO B 1 121 ? 0.016 31.719 20.016 1 96.12 121 PRO B C 1
ATOM 3003 O O . PRO B 1 121 ? -0.669 30.812 20.516 1 96.12 121 PRO B O 1
ATOM 3006 N N . SER B 1 122 ? -0.261 32.969 20.266 1 95.69 122 SER B N 1
ATOM 3007 C CA . SER B 1 122 ? -1.14 33.406 21.328 1 95.69 122 SER B CA 1
ATOM 3008 C C . SER B 1 122 ? -2.592 33.031 21.047 1 95.69 122 SER B C 1
ATOM 3010 O O . SER B 1 122 ? -3.379 32.844 21.984 1 95.69 122 SER B O 1
ATOM 3012 N N . GLU B 1 123 ? -2.986 32.906 19.812 1 95.31 123 GLU B N 1
ATOM 3013 C CA . GLU B 1 123 ? -4.375 32.656 19.438 1 95.31 123 GLU B CA 1
ATOM 3014 C C . GLU B 1 123 ? -4.703 31.188 19.5 1 95.31 123 GLU B C 1
ATOM 3016 O O . GLU B 1 123 ? -5.867 30.797 19.375 1 95.31 123 GLU B O 1
ATOM 3021 N N . ILE B 1 124 ? -3.705 30.312 19.625 1 97.19 124 ILE B N 1
ATOM 3022 C CA . ILE B 1 124 ? -3.904 28.875 19.672 1 97.19 124 ILE B CA 1
ATOM 3023 C C . ILE B 1 124 ? -3.865 28.391 21.109 1 97.19 124 ILE B C 1
ATOM 3025 O O . ILE B 1 124 ? -2.863 28.562 21.812 1 97.19 124 ILE B O 1
ATOM 3029 N N . PRO B 1 125 ? -4.914 27.766 21.562 1 96 125 PRO B N 1
ATOM 3030 C CA . PRO B 1 125 ? -4.883 27.234 22.922 1 96 125 PRO B CA 1
ATOM 3031 C C . PRO B 1 125 ? -3.779 26.203 23.141 1 96 125 PRO B C 1
ATOM 3033 O O . PRO B 1 125 ? -3.449 25.453 22.219 1 96 125 PRO B O 1
ATOM 3036 N N . GLU B 1 126 ? -3.244 26.078 24.375 1 93.56 126 GLU B N 1
ATOM 3037 C CA . GLU B 1 126 ? -2.191 25.125 24.703 1 93.56 126 GLU B CA 1
ATOM 3038 C C . GLU B 1 126 ? -2.779 23.75 25.062 1 93.56 126 GLU B C 1
ATOM 3040 O O . GLU B 1 126 ? -2.104 22.734 24.953 1 93.56 126 GLU B O 1
ATOM 3045 N N . GLN B 1 127 ? -4.031 23.797 25.578 1 93.06 127 GLN B N 1
ATOM 3046 C CA . GLN B 1 127 ? -4.719 22.547 25.906 1 93.06 127 GLN B CA 1
ATOM 3047 C C . GLN B 1 127 ? -5.137 21.797 24.641 1 93.06 127 GLN B C 1
ATOM 3049 O O . GLN B 1 127 ? -5.922 22.328 23.844 1 93.06 127 GLN B O 1
ATOM 3054 N N . ILE B 1 128 ? -4.688 20.609 24.5 1 94.44 128 ILE B N 1
ATOM 3055 C CA . ILE B 1 128 ? -4.898 19.844 23.266 1 94.44 128 ILE B CA 1
ATOM 3056 C C . ILE B 1 128 ? -6.395 19.641 23.047 1 94.44 128 ILE B C 1
ATOM 3058 O O . ILE B 1 128 ? -6.883 19.781 21.922 1 94.44 128 ILE B O 1
ATOM 3062 N N . ASP B 1 129 ? -7.086 19.344 24.141 1 92.62 129 ASP B N 1
ATOM 3063 C CA . ASP B 1 129 ? -8.523 19.109 24.047 1 92.62 129 ASP B CA 1
ATOM 3064 C C . ASP B 1 129 ? -9.289 20.422 23.938 1 92.62 129 ASP B C 1
ATOM 3066 O O . ASP B 1 129 ? -10.023 20.797 24.859 1 92.62 129 ASP B O 1
ATOM 3070 N N . HIS B 1 130 ? -9.164 21.125 22.906 1 94.62 130 HIS B N 1
ATOM 3071 C CA . HIS B 1 130 ? -9.82 22.375 22.578 1 94.62 130 HIS B CA 1
ATOM 3072 C C . HIS B 1 130 ? -10.133 22.469 21.078 1 94.62 130 HIS B C 1
ATOM 3074 O O . HIS B 1 130 ? -9.312 22.062 20.25 1 94.62 130 HIS B O 1
ATOM 3080 N N . PRO B 1 131 ? -11.273 22.969 20.688 1 94.44 131 PRO B N 1
ATOM 3081 C CA . PRO B 1 131 ? -11.672 23 19.281 1 94.44 131 PRO B CA 1
ATOM 3082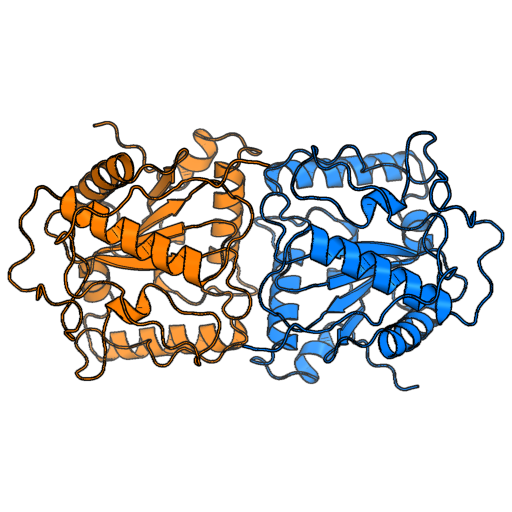 C C . PRO B 1 131 ? -10.711 23.812 18.406 1 94.44 131 PRO B C 1
ATOM 3084 O O . PRO B 1 131 ? -10.586 23.547 17.219 1 94.44 131 PRO B O 1
ATOM 3087 N N . MET B 1 132 ? -10.047 24.766 19.031 1 95.62 132 MET B N 1
ATOM 3088 C CA . MET B 1 132 ? -9.203 25.672 18.266 1 95.62 132 MET B CA 1
ATOM 3089 C C . MET B 1 132 ? -7.734 25.266 18.359 1 95.62 132 MET B C 1
ATOM 3091 O O . MET B 1 132 ? -6.855 25.953 17.844 1 95.62 132 MET B O 1
ATOM 3095 N N . TRP B 1 133 ? -7.465 24.141 19.062 1 96.38 133 TRP B N 1
ATOM 3096 C CA . TRP B 1 133 ? -6.078 23.719 19.188 1 96.38 133 TRP B CA 1
ATOM 3097 C C . TRP B 1 133 ? -5.559 23.172 17.859 1 96.38 133 TRP B C 1
ATOM 3099 O O . TRP B 1 133 ? -6.266 22.438 17.156 1 96.38 133 TRP B O 1
ATOM 3109 N N . GLU B 1 134 ? -4.422 23.547 17.578 1 96.81 134 GLU B N 1
ATOM 3110 C CA . GLU B 1 134 ? -3.672 23.047 16.438 1 96.81 134 GLU B CA 1
ATOM 3111 C C . GLU B 1 134 ? -2.182 22.953 16.75 1 96.81 134 GLU B C 1
ATOM 3113 O O . GLU B 1 134 ? -1.623 23.828 17.422 1 96.81 134 GLU B O 1
ATOM 3118 N N . PHE B 1 135 ? -1.59 21.859 16.359 1 98 135 PHE B N 1
ATOM 3119 C CA . PHE B 1 135 ? -0.141 21.797 16.5 1 98 135 PHE B CA 1
ATOM 3120 C C . PHE B 1 135 ? 0.515 23.031 15.914 1 98 135 PHE B C 1
ATOM 3122 O O . PHE B 1 135 ? 0.138 23.484 14.828 1 98 135 PHE B O 1
ATOM 3129 N N . SER B 1 136 ? 1.403 23.609 16.656 1 98.12 136 SER B N 1
ATOM 3130 C CA . SER B 1 136 ? 2.104 24.797 16.203 1 98.12 136 SER B CA 1
ATOM 3131 C C . SER B 1 136 ? 3.613 24.641 16.344 1 98.12 136 SER B C 1
ATOM 3133 O O . SER B 1 136 ? 4.09 24.078 17.328 1 98.12 136 SER B O 1
ATOM 3135 N N . PHE B 1 137 ? 4.352 25.109 15.414 1 98.44 137 PHE B N 1
ATOM 3136 C CA . PHE B 1 137 ? 5.805 25.047 15.391 1 98.44 137 PHE B CA 1
ATOM 3137 C C . PHE B 1 137 ? 6.395 26.219 14.633 1 98.44 137 PHE B C 1
ATOM 3139 O O . PHE B 1 137 ? 5.859 26.641 13.609 1 98.44 137 PHE B O 1
ATOM 3146 N N . ALA B 1 138 ? 7.457 26.828 15.172 1 98.19 138 ALA B N 1
ATOM 3147 C CA . ALA B 1 138 ? 8.109 28 14.586 1 98.19 138 ALA B CA 1
ATOM 3148 C C . ALA B 1 138 ? 7.113 29.141 14.391 1 98.19 138 ALA B C 1
ATOM 3150 O O . ALA B 1 138 ? 7.133 29.828 13.367 1 98.19 138 ALA B O 1
ATOM 3151 N N . GLY B 1 139 ? 6.141 29.188 15.312 1 97.62 139 GLY B N 1
ATOM 3152 C CA . GLY B 1 139 ? 5.195 30.297 15.352 1 97.62 139 GLY B CA 1
ATOM 3153 C C . GLY B 1 139 ? 4.027 30.109 14.398 1 97.62 139 GLY B C 1
ATOM 3154 O O . GLY B 1 139 ? 3.227 31.016 14.203 1 97.62 139 GLY B O 1
ATOM 3155 N N . GLU B 1 140 ? 3.9 28.984 13.727 1 98.12 140 GLU B N 1
ATOM 3156 C CA . GLU B 1 140 ? 2.881 28.734 12.711 1 98.12 140 GLU B CA 1
ATOM 3157 C C . GLU B 1 140 ? 2 27.547 13.094 1 98.12 140 GLU B C 1
ATOM 3159 O O . GLU B 1 140 ? 2.506 26.484 13.445 1 98.12 140 GLU B O 1
ATOM 3164 N N . PRO B 1 141 ? 0.655 27.75 13.18 1 97.88 141 PRO B N 1
ATOM 3165 C CA . PRO B 1 141 ? -0.211 26.562 13.289 1 97.88 141 PRO B CA 1
ATOM 3166 C C . PRO B 1 141 ? -0.113 25.656 12.07 1 97.88 141 PRO B C 1
ATOM 3168 O O . PRO B 1 141 ? -0.1 26.125 10.938 1 97.88 141 PRO B O 1
ATOM 3171 N N . ILE B 1 142 ? -0.007 24.344 12.336 1 98.38 142 ILE B N 1
ATOM 3172 C CA . ILE B 1 142 ? 0.299 23.375 11.281 1 98.38 142 ILE B CA 1
ATOM 3173 C C . ILE B 1 142 ? -0.615 22.156 11.414 1 98.38 142 ILE B C 1
ATOM 3175 O O . ILE B 1 142 ? -0.679 21.531 12.469 1 98.38 142 ILE B O 1
ATOM 3179 N N . PHE B 1 143 ? -1.366 21.844 10.367 1 97.06 143 PHE B N 1
ATOM 3180 C CA . PHE B 1 143 ? -2.105 20.594 10.297 1 97.06 143 PHE B CA 1
ATOM 3181 C C . PHE B 1 143 ? -1.177 19.438 9.938 1 97.06 143 PHE B C 1
ATOM 3183 O O . PHE B 1 143 ? -0.375 19.547 9.008 1 97.06 143 PHE B O 1
ATOM 3190 N N . VAL B 1 144 ? -1.296 18.344 10.68 1 98.25 144 VAL B N 1
ATOM 3191 C CA . VAL B 1 144 ? -0.409 17.203 10.5 1 98.25 144 VAL B CA 1
ATOM 3192 C C . VAL B 1 144 ? -1.213 15.992 10.023 1 98.25 144 VAL B C 1
ATOM 3194 O O . VAL B 1 144 ? -2.316 15.75 10.516 1 98.25 144 VAL B O 1
ATOM 3197 N N . VAL B 1 145 ? -0.707 15.289 9.086 1 98 145 VAL B N 1
ATOM 3198 C CA . VAL B 1 145 ? -1.276 14.016 8.664 1 98 145 VAL B CA 1
ATOM 3199 C C . VAL B 1 145 ? -0.219 12.914 8.766 1 98 145 VAL B C 1
ATOM 3201 O O . VAL B 1 145 ? 0.908 13.086 8.297 1 98 145 VAL B O 1
ATOM 3204 N N . CYS B 1 146 ? -0.571 11.875 9.375 1 98.38 146 CYS B N 1
ATOM 3205 C CA . CYS B 1 146 ? 0.298 10.711 9.469 1 98.38 146 CYS B CA 1
ATOM 3206 C C . CYS B 1 146 ? -0.233 9.562 8.609 1 98.38 146 CYS B C 1
ATOM 3208 O O . CYS B 1 146 ? -1.419 9.234 8.672 1 98.38 146 CYS B O 1
ATOM 3210 N N . THR B 1 147 ? 0.557 9.016 7.77 1 98.38 147 THR B N 1
ATOM 3211 C CA . THR B 1 147 ? 0.248 7.812 7.004 1 98.38 147 THR B CA 1
ATOM 3212 C C . THR B 1 147 ? 1.212 6.684 7.355 1 98.38 147 THR B C 1
ATOM 3214 O O . THR B 1 147 ? 2.373 6.934 7.688 1 98.38 147 THR B O 1
ATOM 3217 N N . THR B 1 148 ? 0.771 5.449 7.348 1 98.38 148 THR B N 1
ATOM 3218 C CA . THR B 1 148 ? 1.584 4.324 7.801 1 98.38 148 THR B CA 1
ATOM 3219 C C . THR B 1 148 ? 1.317 3.086 6.949 1 98.38 148 THR B C 1
ATOM 3221 O O . THR B 1 148 ? 0.279 2.98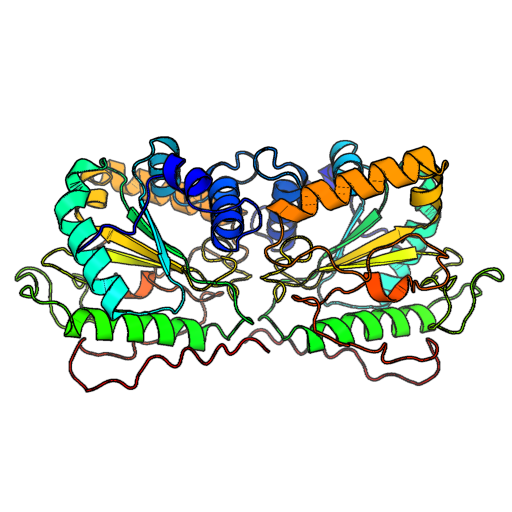8 6.293 1 98.38 148 THR B O 1
ATOM 3224 N N . PRO B 1 149 ? 2.227 2.127 7.012 1 98.06 149 PRO B N 1
ATOM 3225 C CA . PRO B 1 149 ? 2.004 0.878 6.281 1 98.06 149 PRO B CA 1
ATOM 3226 C C . PRO B 1 149 ? 0.964 -0.019 6.945 1 98.06 149 PRO B C 1
ATOM 3228 O O . PRO B 1 149 ? 0.522 -1.005 6.348 1 98.06 149 PRO B O 1
ATOM 3231 N N . ALA B 1 150 ? 0.552 0.335 8.133 1 97.5 150 ALA B N 1
ATOM 3232 C CA . ALA B 1 150 ? -0.408 -0.494 8.852 1 97.5 150 ALA B CA 1
ATOM 3233 C C . ALA B 1 150 ? -1.838 -0.183 8.422 1 97.5 150 ALA B C 1
ATOM 3235 O O . ALA B 1 150 ? -2.766 -0.935 8.734 1 97.5 150 ALA B O 1
ATOM 3236 N N . HIS B 1 151 ? -2.035 0.941 7.781 1 97.56 151 HIS B N 1
ATOM 3237 C CA . HIS B 1 151 ? -3.359 1.283 7.273 1 97.56 151 HIS B CA 1
ATOM 3238 C C . HIS B 1 151 ? -3.715 0.44 6.051 1 97.56 151 HIS B C 1
ATOM 3240 O O . HIS B 1 151 ? -3.094 0.577 4.996 1 97.56 151 HIS B O 1
ATOM 3246 N N . VAL B 1 152 ? -4.758 -0.379 6.199 1 96.5 152 VAL B N 1
ATOM 3247 C CA . VAL B 1 152 ? -5.117 -1.224 5.066 1 96.5 152 VAL B CA 1
ATOM 3248 C C . VAL B 1 152 ? -6.59 -1.022 4.715 1 96.5 152 VAL B C 1
ATOM 3250 O O . VAL B 1 152 ? -6.988 -1.201 3.564 1 96.5 152 VAL B O 1
ATOM 3253 N N . MET B 1 153 ? -7.41 -0.608 5.656 1 94.81 153 MET B N 1
ATOM 3254 C CA . MET B 1 153 ? -8.82 -0.329 5.391 1 94.81 153 MET B CA 1
ATOM 3255 C C . MET B 1 153 ? -9.016 1.127 4.984 1 94.81 153 MET B C 1
ATOM 3257 O O . MET B 1 153 ? -9.93 1.444 4.223 1 94.81 153 MET B O 1
ATOM 3261 N N . ARG B 1 154 ? -8.148 1.961 5.531 1 96.12 154 ARG B N 1
ATOM 3262 C CA . ARG B 1 154 ? -8.094 3.365 5.141 1 96.12 154 ARG B CA 1
ATOM 3263 C C . ARG B 1 154 ? -6.879 3.641 4.262 1 96.12 154 ARG B C 1
ATOM 3265 O O . ARG B 1 154 ? -5.891 4.219 4.719 1 96.12 154 ARG B O 1
ATOM 3272 N N . GLN B 1 155 ? -7.078 3.312 3 1 96.75 155 GLN B N 1
ATOM 3273 C CA . GLN B 1 155 ? -5.961 3.383 2.066 1 96.75 155 GLN B CA 1
ATOM 3274 C C . GLN B 1 155 ? -5.551 4.828 1.803 1 96.75 155 GLN B C 1
ATOM 3276 O O . GLN B 1 155 ? -4.445 5.09 1.326 1 96.75 155 GLN B O 1
ATOM 3281 N N . SER B 1 156 ? -6.434 5.828 2.113 1 97.12 156 SER B N 1
ATOM 3282 C CA . SER B 1 156 ? -6.102 7.246 2.004 1 97.12 156 SER B CA 1
ATOM 3283 C C . SER B 1 156 ? -5.027 7.645 3.01 1 97.12 156 SER B C 1
ATOM 3285 O O . SER B 1 156 ? -4.414 8.703 2.883 1 97.12 156 SER B O 1
ATOM 3287 N N . ARG B 1 157 ? -4.812 6.77 4.023 1 97.62 157 ARG B N 1
ATOM 3288 C CA . ARG B 1 157 ? -3.805 7.016 5.051 1 97.62 157 ARG B CA 1
ATOM 3289 C C . ARG B 1 157 ? -2.664 6.008 4.953 1 97.62 157 ARG B C 1
ATOM 3291 O O . ARG B 1 157 ? -1.857 5.883 5.875 1 97.62 157 ARG B O 1
ATOM 3298 N N . ARG B 1 158 ? -2.594 5.328 3.873 1 97.88 158 ARG B N 1
ATOM 3299 C CA . ARG B 1 158 ? -1.604 4.262 3.75 1 97.88 158 ARG B CA 1
ATOM 3300 C C . ARG B 1 158 ? -0.365 4.75 3.008 1 97.88 158 ARG B C 1
ATOM 3302 O O . ARG B 1 158 ? -0.474 5.469 2.012 1 97.88 158 ARG B O 1
ATOM 3309 N N . SER B 1 159 ? 0.741 4.414 3.443 1 97.75 159 SER B N 1
ATOM 3310 C CA . SER B 1 159 ? 2.047 4.566 2.812 1 97.75 159 SER B CA 1
ATOM 3311 C C . SER B 1 159 ? 2.961 3.391 3.143 1 97.75 159 SER B C 1
ATOM 3313 O O . SER B 1 159 ? 2.629 2.559 3.99 1 97.75 159 SER B O 1
ATOM 3315 N N . SER B 1 160 ? 4.074 3.279 2.428 1 97.38 160 SER B N 1
ATOM 3316 C CA . SER B 1 160 ? 4.957 2.135 2.631 1 97.38 160 SER B CA 1
ATOM 3317 C C . SER B 1 160 ? 5.863 2.342 3.838 1 97.38 160 SER B C 1
ATOM 3319 O O . SER B 1 160 ? 6.633 1.452 4.203 1 97.38 160 SER B O 1
ATOM 3321 N N . ALA B 1 161 ? 5.82 3.559 4.496 1 98.06 161 ALA B N 1
ATOM 3322 C CA . ALA B 1 161 ? 6.578 3.873 5.703 1 98.06 161 ALA B CA 1
ATOM 3323 C C . ALA B 1 161 ? 5.84 4.891 6.566 1 98.06 161 ALA B C 1
ATOM 3325 O O . ALA B 1 161 ? 4.766 5.367 6.195 1 98.06 161 ALA B O 1
ATOM 3326 N N . PHE B 1 162 ? 6.418 5.082 7.766 1 98.56 162 PHE B N 1
ATOM 3327 C CA . PHE B 1 162 ? 5.953 6.188 8.594 1 98.56 162 PHE B CA 1
ATOM 3328 C C . PHE B 1 162 ? 6.215 7.523 7.906 1 98.56 162 PHE B C 1
ATOM 3330 O O . PHE B 1 162 ? 7.367 7.871 7.633 1 98.56 162 PHE B O 1
ATOM 3337 N N . MET B 1 163 ? 5.164 8.211 7.551 1 98.81 163 MET B N 1
ATOM 3338 C CA . MET B 1 163 ? 5.281 9.508 6.879 1 98.81 163 MET B CA 1
ATOM 3339 C C . MET B 1 163 ? 4.445 10.562 7.59 1 98.81 163 MET B C 1
ATOM 3341 O O . MET B 1 163 ? 3.389 10.258 8.141 1 98.81 163 MET B O 1
ATOM 3345 N N . LEU B 1 164 ? 4.898 11.742 7.543 1 98.88 164 LEU B N 1
ATOM 3346 C CA . LEU B 1 164 ? 4.176 12.891 8.062 1 98.88 164 LEU B CA 1
ATOM 3347 C C . LEU B 1 164 ? 4.055 13.984 7.008 1 98.88 164 LEU B C 1
ATOM 3349 O O . LEU B 1 164 ? 4.996 14.227 6.25 1 98.88 164 LEU B O 1
ATOM 3353 N N . THR B 1 165 ? 2.965 14.586 6.957 1 98.81 165 THR B N 1
ATOM 3354 C CA . THR B 1 165 ? 2.744 15.797 6.168 1 98.81 165 THR B CA 1
ATOM 3355 C C . THR B 1 165 ? 2.439 16.984 7.074 1 98.81 165 THR B C 1
ATOM 3357 O O . THR B 1 165 ? 1.578 16.891 7.953 1 98.81 165 THR B O 1
ATOM 3360 N N . PHE B 1 166 ? 3.174 18.031 6.934 1 98.88 166 PHE B N 1
ATOM 3361 C CA . PHE B 1 166 ? 2.959 19.281 7.656 1 98.88 166 PHE B CA 1
ATOM 3362 C C . PHE B 1 166 ? 2.398 20.344 6.73 1 98.88 166 PHE B C 1
ATOM 3364 O O . PHE B 1 166 ? 3.051 20.734 5.758 1 98.88 166 PHE B O 1
ATOM 3371 N N . GLN B 1 167 ? 1.252 20.797 7.016 1 97.69 167 GLN B N 1
ATOM 3372 C CA . GLN B 1 167 ? 0.577 21.797 6.199 1 97.69 167 GLN B CA 1
ATOM 3373 C C . GLN B 1 167 ? 0.208 23.016 7.027 1 97.69 167 GLN B C 1
ATOM 3375 O O . GLN B 1 167 ? -0.681 22.953 7.879 1 97.69 167 GLN B O 1
ATOM 3380 N N . PRO B 1 168 ? 0.87 24.156 6.75 1 97.81 168 PRO B N 1
ATOM 3381 C CA . PRO B 1 168 ? 0.5 25.375 7.484 1 97.81 168 PRO B CA 1
ATOM 3382 C C . PRO B 1 168 ? -0.98 25.719 7.344 1 97.81 168 PRO B C 1
ATOM 3384 O O . PRO B 1 168 ? -1.554 25.562 6.262 1 97.81 168 PRO B O 1
ATOM 3387 N N . ARG B 1 169 ? -1.58 26.203 8.391 1 95.19 169 ARG B N 1
ATOM 3388 C CA . ARG B 1 169 ? -3.01 26.484 8.43 1 95.19 169 ARG B CA 1
ATOM 3389 C C . ARG B 1 169 ? -3.387 27.547 7.41 1 95.19 169 ARG B C 1
ATOM 3391 O O . ARG B 1 169 ? -4.477 27.5 6.832 1 95.19 169 ARG B O 1
ATOM 3398 N N . TRP B 1 170 ? -2.531 28.484 7.109 1 94.12 170 TRP B N 1
ATOM 3399 C CA . TRP B 1 170 ? -2.84 29.578 6.184 1 94.12 170 TRP B CA 1
ATOM 3400 C C . TRP B 1 170 ? -3.168 29.031 4.797 1 94.12 170 TRP B C 1
ATOM 3402 O O . TRP B 1 170 ? -3.844 29.688 4.004 1 94.12 170 TRP B O 1
ATOM 3412 N N . VAL B 1 171 ? -2.699 27.828 4.461 1 93.31 171 VAL B N 1
ATOM 3413 C CA . VAL B 1 171 ? -3.012 27.172 3.189 1 93.31 171 VAL B CA 1
ATOM 3414 C C . VAL B 1 171 ? -4.516 26.922 3.098 1 93.31 171 VAL B C 1
ATOM 3416 O O . VAL B 1 171 ? -5.129 27.156 2.053 1 93.31 171 VAL B O 1
ATOM 3419 N N . PHE B 1 172 ? -5.148 26.484 4.219 1 88.44 172 PHE B N 1
ATOM 3420 C CA . PHE B 1 172 ? -6.578 26.203 4.25 1 88.44 172 PHE B CA 1
ATOM 3421 C C . PHE B 1 172 ? -7.383 27.484 4.125 1 88.44 172 PHE B C 1
ATOM 3423 O O . PHE B 1 172 ? -8.469 27.5 3.537 1 88.44 172 PHE B O 1
ATOM 3430 N N . GLU B 1 173 ? -6.898 28.5 4.707 1 82.88 173 GLU B N 1
ATOM 3431 C CA . GLU B 1 173 ? -7.586 29.797 4.656 1 82.88 173 GLU B CA 1
ATOM 3432 C C . GLU B 1 173 ? -7.676 30.312 3.225 1 82.88 173 GLU B C 1
ATOM 3434 O O . GLU B 1 173 ? -8.688 30.906 2.838 1 82.88 173 GLU B O 1
ATOM 3439 N N . LYS B 1 174 ? -6.758 30.031 2.529 1 75.75 174 LYS B N 1
ATOM 3440 C CA . LYS B 1 174 ? -6.742 30.469 1.134 1 75.75 174 LYS B CA 1
ATOM 3441 C C . LYS B 1 174 ? -7.672 29.609 0.283 1 75.75 174 LYS B C 1
ATOM 3443 O O . LYS B 1 174 ? -8.375 30.125 -0.588 1 75.75 174 LYS B O 1
ATOM 3448 N N . ILE B 1 175 ? -7.766 28.391 0.648 1 70.81 175 ILE B N 1
ATOM 3449 C CA . ILE B 1 175 ? -8.523 27.438 -0.151 1 70.81 175 ILE B CA 1
ATOM 3450 C C . ILE B 1 175 ? -9.984 27.422 0.308 1 70.81 175 ILE B C 1
ATOM 3452 O O . ILE B 1 175 ? -10.898 27.344 -0.514 1 70.81 175 ILE B O 1
ATOM 3456 N N . LEU B 1 176 ? -10.102 27.656 1.629 1 70.12 176 LEU B N 1
ATOM 3457 C CA . LEU B 1 176 ? -11.422 27.516 2.229 1 70.12 176 LEU B CA 1
ATOM 3458 C C . LEU B 1 176 ? -11.977 28.859 2.664 1 70.12 176 LEU B C 1
ATOM 3460 O O . LEU B 1 176 ? -12.82 28.938 3.559 1 70.12 176 LEU B O 1
ATOM 3464 N N . GLY B 1 177 ? -11.555 29.859 2.072 1 70.5 177 GLY B N 1
ATOM 3465 C CA . GLY B 1 177 ? -11.773 31.234 2.504 1 70.5 177 GLY B CA 1
ATOM 3466 C C . GLY B 1 177 ? -13.242 31.578 2.645 1 70.5 177 GLY B C 1
ATOM 3467 O O . GLY B 1 177 ? -13.594 32.5 3.385 1 70.5 177 GLY B O 1
ATOM 3468 N N . THR B 1 178 ? -14.016 30.828 1.941 1 78.81 178 THR B N 1
ATOM 3469 C CA . THR B 1 178 ? -15.445 31.031 2.117 1 78.81 178 THR B CA 1
ATOM 3470 C C . THR B 1 178 ? -16.125 29.75 2.578 1 78.81 178 THR B C 1
ATOM 3472 O O . THR B 1 178 ? -15.609 28.656 2.359 1 78.81 178 THR B O 1
ATOM 3475 N N . GLU B 1 179 ? -17.188 29.906 3.236 1 80.56 179 GLU B N 1
ATOM 3476 C CA . GLU B 1 179 ? -17.953 28.75 3.676 1 80.56 179 GLU B CA 1
ATOM 3477 C C . GLU B 1 179 ? -18.359 27.875 2.496 1 80.56 179 GLU B C 1
ATOM 3479 O O . GLU B 1 179 ? -18.297 26.641 2.588 1 80.56 179 GLU B O 1
ATOM 3484 N N . LYS B 1 180 ? -18.75 28.531 1.504 1 84.19 180 LYS B N 1
ATOM 3485 C CA . LYS B 1 180 ? -19.156 27.812 0.299 1 84.19 180 LYS B CA 1
ATOM 3486 C C . LYS B 1 180 ? -17.984 27 -0.272 1 84.19 180 LYS B C 1
ATOM 3488 O O . LYS B 1 180 ? -18.156 25.828 -0.621 1 84.19 180 LYS B O 1
ATOM 3493 N N . ALA B 1 181 ? -16.891 27.609 -0.363 1 82.5 181 ALA B N 1
ATOM 3494 C CA . ALA B 1 181 ? -15.703 26.938 -0.88 1 82.5 181 ALA B CA 1
ATOM 3495 C C . ALA B 1 181 ? -15.289 25.781 0.025 1 82.5 181 ALA B C 1
ATOM 3497 O O . ALA B 1 181 ? -14.945 24.703 -0.457 1 82.5 181 ALA B O 1
ATOM 3498 N N . ALA B 1 182 ? -15.352 26.047 1.25 1 81.88 182 ALA B N 1
ATOM 3499 C CA . ALA B 1 182 ? -15 25.016 2.223 1 81.88 182 ALA B CA 1
ATOM 3500 C C . ALA B 1 182 ? -15.938 23.812 2.104 1 81.88 182 ALA B C 1
ATOM 3502 O O . ALA B 1 182 ? -15.477 22.672 2.066 1 81.88 182 ALA B O 1
ATOM 3503 N N . ASN B 1 183 ? -17.188 24.047 2.023 1 86.31 183 ASN B N 1
ATOM 3504 C CA . ASN B 1 183 ? -18.172 22.984 1.902 1 86.31 183 ASN B CA 1
ATOM 3505 C C . ASN B 1 183 ? -17.953 22.156 0.635 1 86.31 183 ASN B C 1
ATOM 3507 O O . ASN B 1 183 ? -18.062 20.938 0.664 1 86.31 183 ASN B O 1
ATOM 3511 N N . ALA B 1 184 ? -17.734 22.875 -0.365 1 86.31 184 ALA B N 1
ATOM 3512 C CA . ALA B 1 184 ? -17.5 22.188 -1.637 1 86.31 184 ALA B CA 1
ATOM 3513 C C . ALA B 1 184 ? -16.25 21.297 -1.569 1 86.31 184 ALA B C 1
ATOM 3515 O O . ALA B 1 184 ? -16.266 20.172 -2.057 1 86.31 184 ALA B O 1
ATOM 3516 N N . ALA B 1 185 ? -15.188 21.859 -1.005 1 84.56 185 ALA B N 1
ATOM 3517 C CA . ALA B 1 185 ? -13.945 21.109 -0.873 1 84.56 185 ALA B CA 1
ATOM 3518 C C . ALA B 1 185 ? -14.141 19.875 -0.007 1 84.56 185 ALA B C 1
ATOM 3520 O O . ALA B 1 185 ? -13.703 18.781 -0.371 1 84.56 185 ALA B O 1
ATOM 3521 N N . PHE B 1 186 ? -14.836 20.062 1.086 1 85.12 186 PHE B N 1
ATOM 3522 C CA . PHE B 1 186 ? -15.094 18.953 1.997 1 85.12 186 PHE B CA 1
ATOM 3523 C C . PHE B 1 186 ? -15.953 17.891 1.325 1 85.12 186 PHE B C 1
ATOM 3525 O O . PHE B 1 186 ? -15.711 16.688 1.484 1 85.12 186 PHE B O 1
ATOM 3532 N N . ALA B 1 187 ? -16.922 18.328 0.618 1 89.12 187 ALA B N 1
ATOM 3533 C CA . ALA B 1 187 ? -17.797 17.391 -0.098 1 89.12 187 ALA B CA 1
ATOM 3534 C C . ALA B 1 187 ? -17.031 16.609 -1.144 1 89.12 187 ALA B C 1
ATOM 3536 O O . ALA B 1 187 ? -17.234 15.398 -1.297 1 89.12 187 ALA B O 1
ATOM 3537 N N . GLU B 1 188 ? -16.172 17.297 -1.839 1 90.75 188 GLU B N 1
ATOM 3538 C CA . GLU B 1 188 ? -15.367 16.641 -2.859 1 90.75 188 GLU B CA 1
ATOM 3539 C C . GLU B 1 188 ? -14.438 15.594 -2.24 1 90.75 188 GLU B C 1
ATOM 3541 O O . GLU B 1 188 ? -14.32 14.477 -2.748 1 90.75 188 GLU B O 1
ATOM 3546 N N . VAL B 1 189 ? -13.773 15.953 -1.183 1 91 189 VAL B N 1
ATOM 3547 C CA . VAL B 1 189 ? -12.883 15.031 -0.485 1 91 189 VAL B CA 1
ATOM 3548 C C . VAL B 1 189 ? -13.672 13.812 -0.008 1 91 189 VAL B C 1
ATOM 3550 O O . VAL B 1 189 ? -13.25 12.672 -0.22 1 91 189 VAL B O 1
ATOM 3553 N N . ARG B 1 190 ? -14.789 14.016 0.558 1 90.44 190 ARG B N 1
ATOM 3554 C CA . ARG B 1 190 ? -15.609 12.93 1.076 1 90.44 190 ARG B CA 1
ATOM 3555 C C . ARG B 1 190 ? -16.078 12.016 -0.05 1 90.44 190 ARG B C 1
ATOM 3557 O O . ARG B 1 190 ? -16.109 10.797 0.105 1 90.44 190 ARG B O 1
ATOM 3564 N N . LYS B 1 191 ? -16.453 12.602 -1.105 1 93 191 LYS B N 1
ATOM 3565 C CA . LYS B 1 191 ? -16.891 11.844 -2.277 1 93 191 LYS B CA 1
ATOM 3566 C C . LYS B 1 191 ? -15.773 10.922 -2.773 1 93 191 LYS B C 1
ATOM 3568 O O . LYS B 1 191 ? -16.031 9.781 -3.148 1 93 191 LYS B O 1
ATOM 3573 N N . ARG B 1 192 ? -14.57 11.391 -2.717 1 94.38 192 ARG B N 1
ATOM 3574 C CA . ARG B 1 192 ? -13.43 10.625 -3.209 1 94.38 192 ARG B CA 1
ATOM 3575 C C . ARG B 1 192 ? -13.008 9.555 -2.205 1 94.38 192 ARG B C 1
ATOM 3577 O O . ARG B 1 192 ? -12.414 8.539 -2.578 1 94.38 192 ARG B O 1
ATOM 3584 N N . LEU B 1 193 ? -13.312 9.812 -0.956 1 96.06 193 LEU B N 1
ATOM 3585 C CA . LEU B 1 193 ? -12.945 8.867 0.091 1 96.06 193 LEU B CA 1
ATOM 3586 C C . LEU B 1 193 ? -13.758 7.582 -0.018 1 96.06 193 LEU B C 1
ATOM 3588 O O . LEU B 1 193 ? -13.273 6.5 0.31 1 96.06 193 LEU B O 1
ATOM 3592 N N . VAL B 1 194 ? -14.961 7.652 -0.527 1 94.44 194 VAL B N 1
ATOM 3593 C CA . VAL B 1 194 ? -15.914 6.547 -0.542 1 94.44 194 VAL B CA 1
ATOM 3594 C C . VAL B 1 194 ? -15.367 5.402 -1.393 1 94.44 194 VAL B C 1
ATOM 3596 O O . VAL B 1 194 ? -15.266 4.266 -0.926 1 94.44 194 VAL B O 1
ATOM 3599 N N . PRO B 1 195 ? -14.93 5.668 -2.586 1 95.06 195 PRO B N 1
ATOM 3600 C CA . PRO B 1 195 ? -14.375 4.57 -3.383 1 95.06 195 PRO B CA 1
ATOM 3601 C C . PRO B 1 195 ? -12.93 4.25 -3.021 1 95.06 195 PRO B C 1
ATOM 3603 O O . PRO B 1 195 ? -12.375 3.264 -3.512 1 95.06 195 PRO B O 1
ATOM 3606 N N . TYR B 1 196 ? -12.273 5.02 -2.191 1 97.25 196 TYR B N 1
ATOM 3607 C CA . TYR B 1 196 ? -10.844 4.895 -1.928 1 97.25 196 TYR B CA 1
ATOM 3608 C C . TYR B 1 196 ? -10.594 4.051 -0.684 1 97.25 196 TYR B C 1
ATOM 3610 O O . TYR B 1 196 ? -9.594 3.336 -0.603 1 97.25 196 TYR B O 1
ATOM 3618 N N . ASP B 1 197 ? -11.469 4.18 0.286 1 96 197 ASP B N 1
ATOM 3619 C CA . ASP B 1 197 ? -11.344 3.494 1.568 1 96 197 ASP B CA 1
ATOM 3620 C C . ASP B 1 197 ? -12.461 2.471 1.757 1 96 197 ASP B C 1
ATOM 3622 O O . ASP B 1 197 ? -13.609 2.721 1.381 1 96 197 ASP B O 1
ATOM 3626 N N . SER B 1 198 ? -12.117 1.34 2.387 1 93.5 198 SER B N 1
ATOM 3627 C CA . SER B 1 198 ? -13.156 0.367 2.707 1 93.5 198 SER B CA 1
ATOM 3628 C C . SER B 1 198 ? -13.883 0.735 3.998 1 93.5 198 SER B C 1
ATOM 3630 O O . SER B 1 198 ? -14.953 0.197 4.293 1 93.5 198 SER B O 1
ATOM 3632 N N . ALA B 1 199 ? -13.273 1.548 4.801 1 92.81 199 ALA B N 1
ATOM 3633 C CA . ALA B 1 199 ? -13.945 2.139 5.957 1 92.81 199 ALA B CA 1
ATOM 3634 C C . ALA B 1 199 ? -14.711 3.396 5.559 1 92.81 199 ALA B C 1
ATOM 3636 O O . ALA B 1 199 ? -14.25 4.172 4.719 1 92.81 199 ALA B O 1
ATOM 3637 N N . SER B 1 200 ? -15.828 3.604 6.168 1 92.88 200 SER B N 1
ATOM 3638 C CA . SER B 1 200 ? -16.562 4.848 5.934 1 92.88 200 SER B CA 1
ATOM 3639 C C . SER B 1 200 ? -15.742 6.055 6.387 1 92.88 200 SER B C 1
ATOM 3641 O O . SER B 1 200 ? -14.891 5.941 7.27 1 92.88 200 SER B O 1
ATOM 3643 N N . PRO B 1 201 ? -16 7.203 5.715 1 93.06 201 PRO B N 1
ATOM 3644 C CA . PRO B 1 201 ? -15.281 8.398 6.164 1 93.06 201 PRO B CA 1
ATOM 3645 C C . PRO B 1 201 ? -15.367 8.609 7.672 1 93.06 201 PRO B C 1
ATOM 3647 O O . PRO B 1 201 ? -16.438 8.445 8.258 1 93.06 201 PRO B O 1
ATOM 3650 N N . SER B 1 202 ? -14.242 8.898 8.289 1 93.06 202 SER B N 1
ATOM 3651 C CA . SER B 1 202 ? -14.188 9.031 9.742 1 93.06 202 SER B CA 1
ATOM 3652 C C . SER B 1 202 ? -15.07 10.18 10.219 1 93.06 202 SER B C 1
ATOM 3654 O O . SER B 1 202 ? -15.055 11.266 9.648 1 93.06 202 SER B O 1
ATOM 3656 N N . PRO B 1 203 ? -15.766 9.992 11.273 1 91.44 203 PRO B N 1
ATOM 3657 C CA . PRO B 1 203 ? -16.547 11.086 11.859 1 91.44 203 PRO B CA 1
ATOM 3658 C C . PRO B 1 203 ? -15.688 12.172 12.477 1 91.44 203 PRO B C 1
ATOM 3660 O O . PRO B 1 203 ? -16.188 13.25 12.82 1 91.44 203 PRO B O 1
ATOM 3663 N N . LEU B 1 204 ? -14.414 11.891 12.586 1 91.56 204 LEU B N 1
ATOM 3664 C CA . LEU B 1 204 ? -13.5 12.852 13.188 1 91.56 204 LEU B CA 1
ATOM 3665 C C . LEU B 1 204 ? -13.125 13.945 12.195 1 91.56 204 LEU B C 1
ATOM 3667 O O . LEU B 1 204 ? -12.609 14.992 12.586 1 91.56 204 LEU B O 1
ATOM 3671 N N . LEU B 1 205 ? -13.367 13.625 10.922 1 91 205 LEU B N 1
ATOM 3672 C CA . LEU B 1 205 ? -13.094 14.641 9.914 1 91 205 LEU B CA 1
ATOM 3673 C C . LEU B 1 205 ? -14.109 15.773 9.992 1 91 205 LEU B C 1
ATOM 3675 O O . LEU B 1 205 ? -15.312 15.531 10.117 1 91 205 LEU B O 1
ATOM 3679 N N . GLY B 1 206 ? -13.594 17.062 10.023 1 85.88 206 GLY B N 1
ATOM 3680 C CA . GLY B 1 206 ? -14.516 18.172 10.117 1 85.88 206 GLY B CA 1
ATOM 3681 C C . GLY B 1 206 ? -13.828 19.531 9.977 1 85.88 206 GLY B C 1
ATOM 3682 O O . GLY B 1 206 ? -12.641 19.594 9.672 1 85.88 206 GLY B O 1
ATOM 3683 N N . ARG B 1 207 ? -14.609 20.469 10.211 1 87.06 207 ARG B N 1
ATOM 3684 C CA . ARG B 1 207 ? -14.156 21.844 10.055 1 87.06 207 ARG B CA 1
ATOM 3685 C C . ARG B 1 207 ? -13.375 22.312 11.273 1 87.06 207 ARG B C 1
ATOM 3687 O O . ARG B 1 207 ? -13.75 22 12.414 1 87.06 207 ARG B O 1
ATOM 3694 N N . TYR B 1 208 ? -12.383 23.031 10.984 1 89.94 208 TYR B N 1
ATOM 3695 C CA . TYR B 1 208 ? -11.586 23.625 12.047 1 89.94 208 TYR B CA 1
ATOM 3696 C C . TYR B 1 208 ? -12.438 24.531 12.922 1 89.94 208 TYR B C 1
ATOM 3698 O O . TYR B 1 208 ? -13.203 25.359 12.414 1 89.94 208 TYR B O 1
ATOM 3706 N N . GLY B 1 209 ? -12.352 24.344 14.211 1 89.56 209 GLY B N 1
ATOM 3707 C CA . GLY B 1 209 ? -13.023 25.219 15.156 1 89.56 209 GLY B CA 1
ATOM 3708 C C . GLY B 1 209 ? -14.438 24.797 15.469 1 89.56 209 GLY B C 1
ATOM 3709 O O . GLY B 1 209 ? -15.102 25.391 16.312 1 89.56 209 GLY B O 1
ATOM 3710 N N . ALA B 1 210 ? -14.906 23.734 14.797 1 88.56 210 ALA B N 1
ATOM 3711 C CA . ALA B 1 210 ? -16.234 23.234 15.125 1 88.56 210 ALA B CA 1
ATOM 3712 C C . ALA B 1 210 ? -16.328 22.844 16.594 1 88.56 210 ALA B C 1
ATOM 3714 O O . ALA B 1 210 ? -15.398 22.266 17.156 1 88.56 210 ALA B O 1
ATOM 3715 N N . ALA B 1 211 ? -17.422 23.156 17.203 1 90.69 211 ALA B N 1
ATOM 3716 C CA . ALA B 1 211 ? -17.609 23 18.641 1 90.69 211 ALA B CA 1
ATOM 3717 C C . ALA B 1 211 ? -17.406 21.547 19.062 1 90.69 211 ALA B C 1
ATOM 3719 O O . ALA B 1 211 ? -16.812 21.281 20.109 1 90.69 211 ALA B O 1
ATOM 3720 N N . ASP B 1 212 ? -17.812 20.641 18.297 1 90.19 212 ASP B N 1
ATOM 3721 C CA . ASP B 1 212 ? -17.703 19.219 18.625 1 90.19 212 ASP B CA 1
ATOM 3722 C C . ASP B 1 212 ? -16.484 18.578 17.969 1 90.19 212 ASP B C 1
ATOM 3724 O O . ASP B 1 212 ? -16.281 17.375 18.078 1 90.19 212 ASP B O 1
ATOM 3728 N N . GLY B 1 213 ? -15.758 19.375 17.391 1 90.81 213 GLY B N 1
ATOM 3729 C CA . GLY B 1 213 ? -14.602 18.844 16.688 1 90.81 213 GLY B CA 1
ATOM 3730 C C . GLY B 1 213 ? -13.297 19.094 17.406 1 90.81 213 GLY B C 1
ATOM 3731 O O . GLY B 1 213 ? -13.219 19.969 18.281 1 90.81 213 GLY B O 1
ATOM 3732 N N . ARG B 1 214 ? -12.344 18.281 17.188 1 93.75 214 ARG B N 1
ATOM 3733 C CA . ARG B 1 214 ? -10.953 18.438 17.609 1 93.75 214 ARG B CA 1
ATOM 3734 C C . ARG B 1 214 ? -10 18.188 16.453 1 93.75 214 ARG B C 1
ATOM 3736 O O . ARG B 1 214 ? -9.883 17.047 15.984 1 93.75 214 ARG B O 1
ATOM 3743 N N . GLU B 1 215 ? -9.289 19.219 16.047 1 93 215 GLU B N 1
ATOM 3744 C CA . GLU B 1 215 ? -8.414 19.125 14.883 1 93 215 GLU B CA 1
ATOM 3745 C C . GLU B 1 215 ? -7.387 18.016 15.039 1 93 215 GLU B C 1
ATOM 3747 O O . GLU B 1 215 ? -7.129 17.266 14.102 1 93 215 GLU B O 1
ATOM 3752 N N . TYR B 1 216 ? -6.816 17.875 16.25 1 94.44 216 TYR B N 1
ATOM 3753 C CA . TYR B 1 216 ? -5.727 16.938 16.484 1 94.44 216 TYR B CA 1
ATOM 3754 C C . TYR B 1 216 ? -6.184 15.492 16.25 1 94.44 216 TYR B C 1
ATOM 3756 O O . TYR B 1 216 ? -5.367 14.617 15.953 1 94.44 216 TYR B O 1
ATOM 3764 N N . GLN B 1 217 ? -7.457 15.227 16.359 1 93.94 217 GLN B N 1
ATOM 3765 C CA . GLN B 1 217 ? -7.988 13.883 16.188 1 93.94 217 GLN B CA 1
ATOM 3766 C C . GLN B 1 217 ? -7.922 13.453 14.719 1 93.94 217 GLN B C 1
ATOM 3768 O O . GLN B 1 217 ? -8.031 12.258 14.414 1 93.94 217 GLN B O 1
ATOM 3773 N N . GLN B 1 218 ? -7.75 14.422 13.844 1 94.56 218 GLN B N 1
ATOM 3774 C CA . GLN B 1 218 ? -7.707 14.156 12.406 1 94.56 218 GLN B CA 1
ATOM 3775 C C . GLN B 1 218 ? -6.297 13.789 11.961 1 94.56 218 GLN B C 1
ATOM 3777 O O . GLN B 1 218 ? -6.098 13.328 10.836 1 94.56 218 GLN B O 1
ATOM 3782 N N . TYR B 1 219 ? -5.301 14.016 12.836 1 97.06 219 TYR B N 1
ATOM 3783 C CA . TYR B 1 219 ? -3.904 13.844 12.445 1 97.06 219 TYR B CA 1
ATOM 3784 C C . TYR B 1 219 ? -3.602 12.383 12.148 1 97.06 219 TYR B C 1
ATOM 3786 O O . TYR B 1 219 ? -2.844 12.07 11.227 1 97.06 219 TYR B O 1
ATOM 3794 N N . PHE B 1 220 ? -4.184 11.547 12.922 1 96.81 220 PHE B N 1
ATOM 3795 C CA . PHE B 1 220 ? -4.062 10.102 12.797 1 96.81 220 PHE B CA 1
ATOM 3796 C C . PHE B 1 220 ? -5.43 9.438 12.883 1 96.81 220 PHE B C 1
ATOM 3798 O O . PHE B 1 220 ? -6.09 9.5 13.922 1 96.81 220 PHE B O 1
ATOM 3805 N N . LEU B 1 221 ? -5.859 8.883 11.828 1 95.38 221 LEU B N 1
ATOM 3806 C CA . LEU B 1 221 ? -7.113 8.133 11.805 1 95.38 221 LEU B CA 1
ATOM 3807 C C . LEU B 1 221 ? -6.848 6.633 11.828 1 95.38 221 LEU B C 1
ATOM 3809 O O . LEU B 1 221 ? -6.082 6.117 11.008 1 95.38 221 LEU B O 1
ATOM 3813 N N . HIS B 1 222 ? -7.406 5.973 12.734 1 93.5 222 HIS B N 1
ATOM 3814 C CA . HIS B 1 222 ? -7.285 4.52 12.758 1 93.5 222 HIS B CA 1
ATOM 3815 C C . HIS B 1 222 ? -7.992 3.889 11.562 1 93.5 222 HIS B C 1
ATOM 3817 O O . HIS B 1 222 ? -8.656 4.586 10.789 1 93.5 222 HIS B O 1
ATOM 3823 N N . ASP B 1 223 ? -7.785 2.633 11.461 1 91.81 223 ASP B N 1
ATOM 3824 C CA . ASP B 1 223 ? -8.195 1.932 10.242 1 91.81 223 ASP B CA 1
ATOM 3825 C C . ASP B 1 223 ? -9.711 1.748 10.203 1 91.81 223 ASP B C 1
ATOM 3827 O O . ASP B 1 223 ? -10.281 1.493 9.141 1 91.81 223 ASP B O 1
ATOM 3831 N N . ASP B 1 224 ? -10.375 1.789 11.328 1 85.75 224 ASP B N 1
ATOM 3832 C CA . ASP B 1 224 ? -11.828 1.79 11.367 1 85.75 224 ASP B CA 1
ATOM 3833 C C . ASP B 1 224 ? -12.359 2.846 12.336 1 85.75 224 ASP B C 1
ATOM 3835 O O . ASP B 1 224 ? -11.578 3.586 12.938 1 85.75 224 ASP B O 1
ATOM 3839 N N . ASN B 1 225 ? -13.594 3.043 12.336 1 88.19 225 ASN B N 1
ATOM 3840 C CA . ASN B 1 225 ? -14.195 4.137 13.094 1 88.19 225 ASN B CA 1
ATOM 3841 C C . ASN B 1 225 ? -14.523 3.715 14.523 1 88.19 225 ASN B C 1
ATOM 3843 O O . ASN B 1 225 ? -15.234 4.422 15.234 1 88.19 225 ASN B O 1
ATOM 3847 N N . ASN B 1 226 ? -13.992 2.572 14.891 1 80.06 226 ASN B N 1
ATOM 3848 C CA . ASN B 1 226 ? -14.328 2.066 16.219 1 80.06 226 ASN B CA 1
ATOM 3849 C C . ASN B 1 226 ? -13.242 2.406 17.234 1 80.06 226 ASN B C 1
ATOM 3851 O O . ASN B 1 226 ? -13.461 2.275 18.453 1 80.06 226 ASN B O 1
ATOM 3855 N N . ALA B 1 227 ? -12.102 2.709 16.734 1 66.44 227 ALA B N 1
ATOM 3856 C CA . ALA B 1 227 ? -10.977 2.91 17.641 1 66.44 227 ALA B CA 1
ATOM 3857 C C . ALA B 1 227 ? -11.109 4.234 18.391 1 66.44 227 ALA B C 1
ATOM 3859 O O . ALA B 1 227 ? -11.594 5.223 17.844 1 66.44 227 ALA B O 1
ATOM 3860 N N . SER B 1 228 ? -11.133 4.129 19.75 1 62.34 228 SER B N 1
ATOM 3861 C CA . SER B 1 228 ? -11.141 5.328 20.578 1 62.34 228 SER B CA 1
ATOM 3862 C C . SER B 1 228 ? -9.727 5.73 20.984 1 62.34 228 SER B C 1
ATOM 3864 O O . SER B 1 228 ? -9.031 4.977 21.656 1 62.34 228 SER B O 1
ATOM 3866 N N . THR B 1 229 ? -8.969 6.355 20.109 1 61.34 229 THR B N 1
ATOM 3867 C CA . THR B 1 229 ? -7.652 6.605 20.672 1 61.34 229 THR B CA 1
ATOM 3868 C C . THR B 1 229 ? -7.574 8.016 21.25 1 61.34 229 THR B C 1
ATOM 3870 O O . THR B 1 229 ? -8.023 8.977 20.625 1 61.34 229 THR B O 1
ATOM 3873 N N . GLY B 1 230 ? -7.5 8.086 22.594 1 67.38 230 GLY B N 1
ATOM 3874 C CA . GLY B 1 230 ? -7.234 9.352 23.25 1 67.38 230 GLY B CA 1
ATOM 3875 C C . GLY B 1 230 ? -5.801 9.82 23.078 1 67.38 230 GLY B C 1
ATOM 3876 O O . GLY B 1 230 ? -4.898 9.016 22.875 1 67.38 230 GLY B O 1
ATOM 3877 N N . CYS B 1 231 ? -5.547 11.117 22.828 1 74.5 231 CYS B N 1
ATOM 3878 C CA . CYS B 1 231 ? -4.223 11.734 22.812 1 74.5 231 CYS B CA 1
ATOM 3879 C C . CYS B 1 231 ? -3.475 11.469 24.109 1 74.5 231 CYS B C 1
ATOM 3881 O O . CYS B 1 231 ? -4.027 11.641 25.188 1 74.5 231 CYS B O 1
ATOM 3883 N N . PRO B 1 232 ? -2.291 10.977 23.953 1 72.94 232 PRO B N 1
ATOM 3884 C CA . PRO B 1 232 ? -1.545 10.664 25.172 1 72.94 232 PRO B CA 1
ATOM 3885 C C . PRO B 1 232 ? -1.116 11.906 25.938 1 72.94 232 PRO B C 1
ATOM 3887 O O . PRO B 1 232 ? -0.567 11.805 27.031 1 72.94 232 PRO B O 1
ATOM 3890 N N . PHE B 1 233 ? -1.384 13.109 25.406 1 81.56 233 PHE B N 1
ATOM 3891 C CA . PHE B 1 233 ? -0.907 14.328 26.031 1 81.56 233 PHE B CA 1
ATOM 3892 C C . PHE B 1 233 ? -2.064 15.281 26.312 1 81.56 233 PHE B C 1
ATOM 3894 O O . PHE B 1 233 ? -2.947 15.453 25.469 1 81.56 233 PHE B O 1
ATOM 3901 N N . ALA B 1 234 ? -2.047 15.828 27.469 1 78.75 234 ALA B N 1
ATOM 3902 C CA . ALA B 1 234 ? -2.941 16.953 27.719 1 78.75 234 ALA B CA 1
ATOM 3903 C C . ALA B 1 234 ? -2.408 18.234 27.078 1 78.75 234 ALA B C 1
ATOM 3905 O O . ALA B 1 234 ? -3.18 19.047 26.562 1 78.75 234 ALA B O 1
ATOM 3906 N N . LYS B 1 235 ? -1.104 18.359 27.234 1 82.62 235 LYS B N 1
ATOM 3907 C CA . LYS B 1 235 ? -0.305 19.422 26.641 1 82.62 235 LYS B CA 1
ATOM 3908 C C . LYS B 1 235 ? 1.029 18.891 26.125 1 82.62 235 LYS B C 1
ATOM 3910 O O . LYS B 1 235 ? 1.55 17.906 26.641 1 82.62 235 LYS B O 1
ATOM 3915 N N . LEU B 1 236 ? 1.501 19.547 25.125 1 85.94 236 LEU B N 1
ATOM 3916 C CA . LEU B 1 236 ? 2.785 19.109 24.594 1 85.94 236 LEU B CA 1
ATOM 3917 C C . LEU B 1 236 ? 3.939 19.656 25.422 1 85.94 236 LEU B C 1
ATOM 3919 O O . LEU B 1 236 ? 3.779 20.672 26.125 1 85.94 236 LEU B O 1
ATOM 3923 N N . ALA B 1 237 ? 5.133 19.031 25.391 1 82.38 237 ALA B N 1
ATOM 3924 C CA . ALA B 1 237 ? 6.418 19.5 25.906 1 82.38 237 ALA B CA 1
ATOM 3925 C C . ALA B 1 237 ? 6.375 19.625 27.438 1 82.38 237 ALA B C 1
ATOM 3927 O O . ALA B 1 237 ? 6.938 20.562 28 1 82.38 237 ALA B O 1
ATOM 3928 N N . GLN B 1 238 ? 5.535 18.969 28.109 1 75.44 238 GLN B N 1
ATOM 3929 C CA . GLN B 1 238 ? 5.48 19.047 29.562 1 75.44 238 GLN B CA 1
ATOM 3930 C C . GLN B 1 238 ? 6.543 18.172 30.203 1 75.44 238 GLN B C 1
ATOM 3932 O O . GLN B 1 238 ? 7.164 18.562 31.203 1 75.44 238 GLN B O 1
ATOM 3937 N N . ASN B 1 239 ? 6.531 16.797 29.844 1 63.62 239 ASN B N 1
ATOM 3938 C CA . ASN B 1 239 ? 7.422 15.875 30.531 1 63.62 239 ASN B CA 1
ATOM 3939 C C . ASN B 1 239 ? 8.508 15.352 29.609 1 63.62 239 ASN B C 1
ATOM 3941 O O . ASN B 1 239 ? 8.352 15.367 28.391 1 63.62 239 ASN B O 1
ATOM 3945 N N . LYS B 1 240 ? 9.82 15.164 30.172 1 60.75 240 LYS B N 1
ATOM 3946 C CA . LYS B 1 240 ? 10.914 14.547 29.438 1 60.75 240 LYS B CA 1
ATOM 3947 C C . LYS B 1 240 ? 10.477 13.227 28.797 1 60.75 240 LYS B C 1
ATOM 3949 O O . LYS B 1 240 ? 9.984 12.336 29.5 1 60.75 240 LYS B O 1
ATOM 3954 N N . THR B 1 241 ? 10.133 13.25 27.688 1 58.72 241 THR B N 1
ATOM 3955 C CA . THR B 1 241 ? 9.641 12.055 27 1 58.72 241 THR B CA 1
ATOM 3956 C C . THR B 1 241 ? 10.797 11.188 26.516 1 58.72 241 THR B C 1
ATOM 3958 O O . THR B 1 241 ? 11.844 11.703 26.125 1 58.72 241 THR B O 1
ATOM 3961 N N . PRO B 1 242 ? 10.766 9.797 26.688 1 55.5 242 PRO B N 1
ATOM 3962 C CA . PRO B 1 242 ? 11.797 8.867 26.219 1 55.5 242 PRO B CA 1
ATOM 3963 C C . PRO B 1 242 ? 12.07 9.008 24.719 1 55.5 242 PRO B C 1
ATOM 3965 O O . PRO B 1 242 ? 11.227 9.523 23.984 1 55.5 242 PRO B O 1
ATOM 3968 N N . PRO B 1 243 ? 13.297 8.789 24.312 1 54.56 243 PRO B N 1
ATOM 3969 C CA . PRO B 1 243 ? 13.672 8.828 22.906 1 54.56 243 PRO B CA 1
ATOM 3970 C C . PRO B 1 243 ? 12.82 7.898 22.047 1 54.56 243 PRO B C 1
ATOM 3972 O O . PRO B 1 243 ? 12.32 6.883 22.531 1 54.56 243 PRO B O 1
ATOM 3975 N N . ILE B 1 244 ? 12.352 8.406 20.938 1 56.75 244 ILE B N 1
ATOM 3976 C CA . ILE B 1 244 ? 11.641 7.586 19.969 1 56.75 244 ILE B CA 1
ATOM 3977 C C . ILE B 1 244 ? 12.539 6.426 19.531 1 56.75 244 ILE B C 1
ATOM 3979 O O . ILE B 1 244 ? 13.648 6.637 19.047 1 56.75 244 ILE B O 1
ATOM 3983 N N . ALA B 1 245 ? 12.453 5.266 20.047 1 46.47 245 ALA B N 1
ATOM 3984 C CA . ALA B 1 245 ? 13.242 4.082 19.703 1 46.47 245 ALA B CA 1
ATOM 3985 C C . ALA B 1 245 ? 13.141 3.779 18.219 1 46.47 245 ALA B C 1
ATOM 3987 O O . ALA B 1 245 ? 12.047 3.686 17.656 1 46.47 245 ALA B O 1
ATOM 3988 N N . ASP B 1 246 ? 14.023 4.332 17.422 1 43.66 246 ASP B N 1
ATOM 3989 C CA . ASP B 1 246 ? 14.086 3.779 16.062 1 43.66 246 ASP B CA 1
ATOM 3990 C C . ASP B 1 246 ? 14.344 2.273 16.094 1 43.66 246 ASP B C 1
ATOM 3992 O O . ASP B 1 246 ? 15.484 1.829 15.961 1 43.66 246 ASP B O 1
ATOM 3996 N N . LYS B 1 247 ? 14.133 1.535 17.031 1 39.5 247 LYS B N 1
ATOM 3997 C CA . LYS B 1 247 ? 14.477 0.118 17.109 1 39.5 247 LYS B CA 1
ATOM 3998 C C . LYS B 1 247 ? 14.156 -0.599 15.797 1 39.5 247 LYS B C 1
ATOM 4000 O O . LYS B 1 247 ? 14.078 -1.828 15.766 1 39.5 247 LYS B O 1
ATOM 4005 N N . GLU B 1 248 ? 13.734 0.05 14.906 1 39.84 248 GLU B N 1
ATOM 4006 C CA . GLU B 1 248 ? 13.445 -0.761 13.727 1 39.84 248 GLU B CA 1
ATOM 4007 C C . GLU B 1 248 ? 14.711 -1.405 13.18 1 39.84 248 GLU B C 1
ATOM 4009 O O . GLU B 1 248 ? 15.453 -0.779 12.414 1 39.84 248 GLU B O 1
ATOM 4014 N N . GLN B 1 249 ? 15.547 -1.794 14.102 1 30.11 249 GLN B N 1
ATOM 4015 C CA . GLN B 1 249 ? 16.656 -2.551 13.539 1 30.11 249 GLN B CA 1
ATOM 4016 C C . GLN B 1 249 ? 16.188 -3.518 12.461 1 30.11 249 GLN B C 1
ATOM 4018 O O . GLN B 1 249 ? 15.156 -4.18 12.633 1 30.11 249 GLN B O 1
ATOM 4023 N N . ALA B 1 250 ? 16.797 -3.068 11.289 1 32.03 250 ALA B N 1
ATOM 4024 C CA . ALA B 1 250 ? 16.719 -4.055 10.211 1 32.03 250 ALA B CA 1
ATOM 4025 C C . ALA B 1 250 ? 16.875 -5.473 10.758 1 32.03 250 ALA B C 1
ATOM 4027 O O . ALA B 1 250 ? 17.781 -5.75 11.539 1 32.03 250 ALA B O 1
ATOM 4028 N N . ALA B 1 251 ? 15.953 -6.316 10.852 1 26.47 251 ALA B N 1
ATOM 4029 C CA . ALA B 1 251 ? 16.312 -7.73 10.969 1 26.47 251 ALA B CA 1
ATOM 4030 C C . ALA B 1 251 ? 17.328 -8.125 9.906 1 26.47 251 ALA B C 1
ATOM 4032 O O . ALA B 1 251 ? 17.312 -7.613 8.789 1 26.47 251 ALA B O 1
#

InterPro domains:
  IPR014988 Uncharacterised protein family, YqcI/YcgG [PF08892] (29-233)
  IPR014988 Uncharacterised protein family, YqcI/YcgG [PTHR40045] (14-237)

Radius of gyration: 24.19 Å; Cα contacts (8 Å, |Δi|>4): 897; chains: 2; bounding box: 43×71×57 Å